Protein AF-H1YE22-F1 (afdb_monomer_lite)

InterPro domains:
  IPR000772 Ricin B, lectin domain [PF14200] (286-360)
  IPR035992 Ricin B-like lectins [SSF50370] (240-376)
  IPR038765 Papain-like cysteine peptidase superfamily [SSF54001] (59-181)

pLDDT: mean 94.33, std 9.81, range [32.44, 98.94]

Organism: NCBI:txid714943

Foldseek 3Di:
DDDQDPPQDQAAAEDEADVVCQVPFAEFDQDDDFDQKFFQDAPFFALLCCSPFNLQLLSQLQVQQCSDVVGDHDDSVQSVVVCVVQVQTNHDYNVVSLVCQQPAATADPLKGWGFAHKGWFDLLDPSRVSSLLVQTWKKFFWDCPQVVVFDDAPAEATEAEDDAADDPRTHIKTFNIKHFQLVRNVVRVHDDDPVDDRRAIWTWMDDRGYIYIYGSVNCVRTTDTIMHTVNSIDIPQRPDWWWKAFQLQRWTWFFPPLDLDFFTFIATADDCPDQRRTWGWGDDPPPQWTWIAGRSRRWTWFFPPLDQDAFGTIHTHDDCPDQRRIWHWADDPQWTWTAGRSHRWTWFFPPSDNDGGGTIHTHHDCPDRRRTIHIGD

Structure (mmCIF, N/CA/C/O backbone):
data_AF-H1YE22-F1
#
_entry.id   AF-H1YE22-F1
#
loop_
_atom_site.group_PDB
_atom_site.id
_atom_site.type_symbol
_atom_site.label_atom_id
_atom_site.label_alt_id
_atom_site.label_comp_id
_atom_site.label_asym_id
_atom_site.label_entity_id
_atom_site.label_seq_id
_atom_site.pdbx_PDB_ins_code
_atom_site.Cartn_x
_atom_site.Cartn_y
_atom_site.Cartn_z
_atom_site.occupancy
_atom_site.B_iso_or_equiv
_atom_site.auth_seq_id
_atom_site.auth_comp_id
_atom_site.auth_asym_id
_atom_site.auth_atom_id
_atom_site.pdbx_PDB_model_num
ATOM 1 N N . MET A 1 1 ? 24.618 -1.534 10.874 1.00 32.62 1 MET A N 1
ATOM 2 C CA . MET A 1 1 ? 25.143 -2.192 9.661 1.00 32.62 1 MET A CA 1
ATOM 3 C C . MET A 1 1 ? 24.610 -3.611 9.669 1.00 32.62 1 MET A C 1
ATOM 5 O O . MET A 1 1 ? 25.091 -4.413 10.457 1.00 32.62 1 MET A O 1
ATOM 9 N N . ALA A 1 2 ? 23.539 -3.882 8.925 1.00 32.44 2 ALA A N 1
ATOM 10 C CA . ALA A 1 2 ? 23.059 -5.248 8.752 1.00 32.44 2 ALA A CA 1
ATOM 11 C C . ALA A 1 2 ? 23.952 -5.930 7.707 1.00 32.44 2 ALA A C 1
ATOM 13 O O . ALA A 1 2 ? 24.239 -5.335 6.668 1.00 32.44 2 ALA A O 1
ATOM 14 N N . ASN A 1 3 ? 24.444 -7.126 8.027 1.00 33.88 3 ASN A N 1
ATOM 15 C CA . ASN A 1 3 ? 25.249 -7.945 7.128 1.00 33.88 3 ASN A CA 1
ATOM 16 C C . ASN A 1 3 ? 24.439 -8.242 5.858 1.00 33.88 3 ASN A C 1
ATOM 18 O O . ASN A 1 3 ? 23.400 -8.896 5.935 1.00 33.88 3 ASN A O 1
ATOM 22 N N . VAL A 1 4 ? 24.907 -7.754 4.707 1.00 39.53 4 VAL A N 1
ATOM 23 C CA . VAL A 1 4 ? 24.371 -8.143 3.399 1.00 39.53 4 VAL A CA 1
ATOM 24 C C . VAL A 1 4 ? 24.809 -9.585 3.173 1.00 39.53 4 VAL A C 1
ATOM 26 O O . VAL A 1 4 ? 25.999 -9.873 3.087 1.00 39.53 4 VAL A O 1
ATOM 29 N N . ASN A 1 5 ? 23.852 -10.504 3.185 1.00 42.81 5 ASN A N 1
ATOM 30 C CA . ASN A 1 5 ? 24.113 -11.917 2.973 1.00 42.81 5 ASN A CA 1
ATOM 31 C C . ASN A 1 5 ? 24.292 -12.142 1.464 1.00 42.81 5 ASN A C 1
ATOM 33 O O . ASN A 1 5 ? 23.331 -12.012 0.711 1.00 42.81 5 ASN A O 1
ATOM 37 N N . GLU A 1 6 ? 25.505 -12.475 1.019 1.00 43.19 6 GLU A N 1
ATOM 38 C CA . GLU A 1 6 ? 25.852 -12.716 -0.398 1.00 43.19 6 GLU A CA 1
ATOM 39 C C . GLU A 1 6 ? 25.073 -13.891 -1.036 1.00 43.19 6 GLU A C 1
ATOM 41 O O . GLU A 1 6 ? 25.120 -14.085 -2.246 1.00 43.19 6 GLU A O 1
ATOM 46 N N . ASN A 1 7 ? 24.295 -14.636 -0.240 1.00 47.12 7 ASN A N 1
ATOM 47 C CA . ASN A 1 7 ? 23.397 -15.710 -0.676 1.00 47.12 7 ASN A CA 1
ATOM 48 C C . ASN A 1 7 ? 21.912 -15.301 -0.750 1.00 47.12 7 ASN A C 1
ATOM 50 O O . ASN A 1 7 ? 21.036 -16.171 -0.751 1.00 47.12 7 ASN A O 1
ATOM 54 N N . GLN A 1 8 ? 21.588 -14.004 -0.757 1.00 59.44 8 GLN A N 1
ATOM 55 C CA . GLN A 1 8 ? 20.195 -13.567 -0.807 1.00 59.44 8 GLN A CA 1
ATOM 56 C C . GLN A 1 8 ? 19.556 -13.937 -2.152 1.00 59.44 8 GLN A C 1
ATOM 58 O O . GLN A 1 8 ? 19.874 -13.383 -3.201 1.00 59.44 8 GLN A O 1
ATOM 63 N N . ARG A 1 9 ? 18.645 -14.914 -2.121 1.00 67.56 9 ARG A N 1
ATOM 64 C CA . ARG A 1 9 ? 17.905 -15.361 -3.299 1.00 67.56 9 ARG A CA 1
ATOM 65 C C . ARG A 1 9 ? 16.943 -14.254 -3.735 1.00 67.56 9 ARG A C 1
ATOM 67 O O . ARG A 1 9 ? 16.029 -13.898 -2.999 1.00 67.56 9 ARG A O 1
ATOM 74 N N . PHE A 1 10 ? 17.136 -13.738 -4.945 1.00 84.69 10 PHE A N 1
ATOM 75 C CA . PHE A 1 10 ? 16.201 -12.830 -5.605 1.00 84.69 10 PHE A CA 1
ATOM 76 C C . PHE A 1 10 ? 14.972 -13.609 -6.070 1.00 84.69 10 PHE A C 1
ATOM 78 O O . PHE A 1 10 ? 14.914 -14.117 -7.188 1.00 84.69 10 PHE A O 1
ATOM 85 N N . PHE A 1 11 ? 14.009 -13.768 -5.170 1.00 93.56 11 PHE A N 1
ATOM 86 C CA . PHE A 1 11 ? 12.731 -14.378 -5.496 1.00 93.56 11 PHE A CA 1
ATOM 87 C C . PHE A 1 11 ? 11.916 -13.477 -6.428 1.00 93.56 11 PHE A 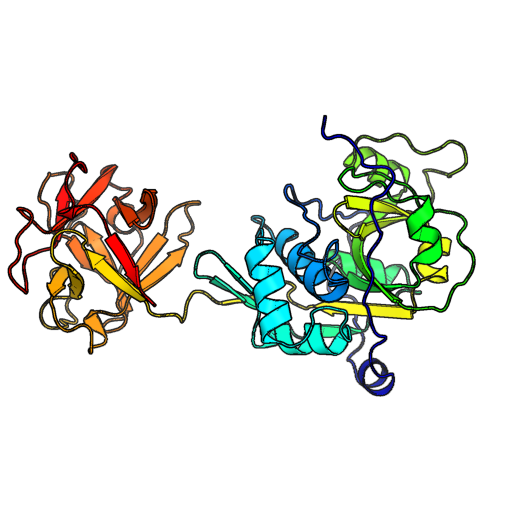C 1
ATOM 89 O O . PHE A 1 11 ? 11.971 -12.245 -6.350 1.00 93.56 11 PHE A O 1
ATOM 96 N N . ARG A 1 12 ? 11.180 -14.141 -7.315 1.00 93.12 12 ARG A N 1
ATOM 97 C CA . ARG A 1 12 ? 10.319 -13.579 -8.351 1.00 93.12 12 ARG A CA 1
ATOM 98 C C . ARG A 1 12 ? 9.045 -14.419 -8.400 1.00 93.12 12 ARG A C 1
ATOM 100 O O . ARG A 1 12 ? 9.055 -15.561 -7.933 1.00 93.12 12 ARG A O 1
ATOM 107 N N . GLY A 1 13 ? 7.984 -13.885 -8.980 1.00 94.75 13 GLY A N 1
ATOM 108 C CA . GLY A 1 13 ? 6.728 -14.619 -9.129 1.00 94.75 13 GLY A CA 1
ATOM 109 C C . GLY A 1 13 ? 5.657 -13.844 -9.880 1.00 94.75 13 GLY A C 1
ATOM 110 O O . GLY A 1 13 ? 4.470 -14.119 -9.726 1.00 94.75 13 GLY A O 1
ATOM 111 N N . ALA A 1 14 ? 6.038 -12.866 -10.697 1.00 97.50 14 ALA A N 1
ATOM 112 C CA . ALA A 1 14 ? 5.057 -12.267 -11.576 1.00 97.50 14 ALA A CA 1
ATOM 113 C C . ALA A 1 14 ? 4.717 -13.252 -12.689 1.00 97.50 14 ALA A C 1
ATOM 115 O O . ALA A 1 14 ? 5.590 -13.896 -13.269 1.00 97.50 14 ALA A O 1
ATOM 116 N N . ILE A 1 15 ? 3.430 -13.355 -12.980 1.00 98.00 15 ILE A N 1
ATOM 117 C CA . ILE A 1 15 ? 2.924 -14.035 -14.160 1.00 98.00 15 ILE A CA 1
ATOM 118 C C . ILE A 1 15 ? 2.348 -12.944 -15.069 1.00 98.00 15 ILE A C 1
ATOM 120 O O . ILE A 1 15 ? 1.526 -12.152 -14.592 1.00 98.00 15 ILE A O 1
ATOM 124 N N . PRO A 1 16 ? 2.724 -12.898 -16.360 1.00 97.44 16 PRO A N 1
ATOM 125 C CA . PRO A 1 16 ? 2.209 -11.899 -17.287 1.00 97.44 16 PRO A CA 1
ATOM 126 C C . PRO A 1 16 ? 0.689 -11.884 -17.310 1.00 97.44 16 PRO A C 1
ATOM 128 O O . PRO A 1 16 ? 0.060 -12.939 -17.468 1.00 97.44 16 PRO A O 1
ATOM 131 N N . SER A 1 17 ? 0.078 -10.706 -17.202 1.00 97.94 17 SER A N 1
ATOM 132 C CA . SER A 1 17 ? -1.377 -10.608 -17.313 1.00 97.94 17 SER A CA 1
ATOM 133 C C . SER A 1 17 ? -1.871 -11.216 -18.631 1.00 97.94 17 SER A C 1
ATOM 135 O O . SER A 1 17 ? -1.233 -11.058 -19.681 1.00 97.94 17 SER A O 1
ATOM 137 N N . PRO A 1 18 ? -3.043 -11.883 -18.635 1.00 97.38 18 PRO A N 1
ATOM 138 C CA . PRO A 1 18 ? -3.619 -12.381 -19.873 1.00 97.38 18 PRO A CA 1
ATOM 139 C C . PRO A 1 18 ? -3.753 -11.245 -20.891 1.00 97.38 18 PRO A C 1
ATOM 141 O O . PRO A 1 18 ? -4.355 -10.211 -20.600 1.00 97.38 18 PRO A O 1
ATOM 144 N N . ARG A 1 19 ? -3.221 -11.432 -22.105 1.00 94.06 19 ARG A N 1
ATOM 145 C CA . ARG A 1 19 ? -3.115 -10.345 -23.098 1.00 94.06 19 ARG A CA 1
ATOM 146 C C . ARG A 1 19 ? -4.466 -9.722 -23.470 1.00 94.06 19 ARG A C 1
ATOM 148 O O . ARG A 1 19 ? -4.516 -8.537 -23.779 1.00 94.06 19 ARG A O 1
ATOM 155 N N . TYR A 1 20 ? -5.567 -10.473 -23.365 1.00 95.81 20 TYR A N 1
ATOM 156 C CA . TYR A 1 20 ? -6.915 -9.931 -23.564 1.00 95.81 20 TYR A CA 1
ATOM 157 C C . TYR A 1 20 ? -7.336 -8.939 -22.464 1.00 95.81 20 TYR A C 1
ATOM 159 O O . TYR A 1 20 ? -8.064 -7.999 -22.763 1.00 95.81 20 TYR A O 1
ATOM 167 N N . LYS A 1 21 ? -6.877 -9.113 -21.214 1.00 94.94 21 LYS A N 1
ATOM 168 C CA . LYS A 1 21 ? -7.133 -8.160 -20.122 1.00 94.94 21 LYS A CA 1
ATOM 169 C C . LYS A 1 21 ? -6.364 -6.866 -20.348 1.00 94.94 21 LYS A C 1
ATOM 171 O O . LYS A 1 21 ? -6.948 -5.797 -20.242 1.00 94.94 21 LYS A O 1
ATOM 176 N N . LEU A 1 22 ? -5.090 -6.966 -20.733 1.00 91.25 22 LEU A N 1
ATOM 177 C CA . LEU A 1 22 ? -4.271 -5.799 -21.070 1.00 91.25 22 LEU A CA 1
ATOM 178 C C . LEU A 1 22 ? -4.861 -5.019 -22.257 1.00 91.25 22 LEU A C 1
ATOM 180 O O . LEU A 1 22 ? -4.950 -3.798 -22.203 1.00 91.25 22 LEU A O 1
ATOM 184 N N . ALA A 1 23 ? -5.327 -5.720 -23.296 1.00 92.31 23 ALA A N 1
ATOM 185 C CA . ALA A 1 23 ? -5.970 -5.099 -24.455 1.00 92.31 23 ALA A CA 1
ATOM 186 C C . ALA A 1 23 ? -7.338 -4.462 -24.138 1.00 92.31 23 ALA A C 1
ATOM 188 O O . ALA A 1 23 ? -7.732 -3.507 -24.802 1.00 92.31 23 ALA A O 1
ATOM 189 N N . ALA A 1 24 ? -8.069 -4.993 -23.152 1.00 95.50 24 ALA A N 1
ATOM 190 C CA . ALA A 1 24 ? -9.361 -4.460 -22.719 1.00 95.50 24 ALA A CA 1
ATOM 191 C C . ALA A 1 24 ? -9.239 -3.329 -21.682 1.00 95.50 24 ALA A C 1
ATOM 193 O O . ALA A 1 24 ? -10.209 -2.603 -21.455 1.00 95.50 24 ALA A O 1
ATOM 194 N N . ALA A 1 25 ? -8.079 -3.187 -21.036 1.00 95.75 25 ALA A N 1
ATOM 195 C CA . ALA A 1 25 ? -7.841 -2.159 -20.037 1.00 95.75 25 ALA A CA 1
ATOM 196 C C . ALA A 1 25 ? -7.932 -0.763 -20.660 1.00 95.75 25 ALA A C 1
ATOM 198 O O . ALA A 1 25 ? -7.370 -0.501 -21.725 1.00 95.75 25 ALA A O 1
ATOM 199 N N . LYS A 1 26 ? -8.617 0.154 -19.969 1.00 97.19 26 LYS A N 1
ATOM 200 C CA . LYS A 1 26 ? -8.673 1.556 -20.380 1.00 97.19 26 LYS A CA 1
ATOM 201 C C . LYS A 1 26 ? -7.250 2.141 -20.340 1.00 97.19 26 LYS A C 1
ATOM 203 O O . LYS A 1 26 ? -6.646 2.094 -19.268 1.00 97.19 26 LYS A O 1
ATOM 208 N N . PRO A 1 27 ? -6.735 2.722 -21.436 1.00 98.19 27 PRO A N 1
ATOM 209 C CA . PRO A 1 27 ? -5.446 3.402 -21.411 1.00 98.19 27 PRO A CA 1
ATOM 210 C C . PRO A 1 27 ? -5.469 4.635 -20.505 1.00 98.19 27 PRO A C 1
ATOM 212 O O . PRO A 1 27 ? -6.473 5.348 -20.424 1.00 98.19 27 PRO A O 1
ATOM 215 N N . HIS A 1 28 ? -4.352 4.895 -19.831 1.00 98.31 28 HIS A N 1
ATOM 216 C CA . HIS A 1 28 ? -4.113 6.134 -19.106 1.00 98.31 28 HIS A CA 1
ATOM 217 C C . HIS A 1 28 ? -4.029 7.302 -20.084 1.00 98.31 28 HIS A C 1
ATOM 219 O O . HIS A 1 28 ? -3.298 7.261 -21.073 1.00 98.31 28 HIS A O 1
ATOM 225 N N . GLU A 1 29 ? -4.753 8.365 -19.766 1.00 97.25 29 GLU A N 1
ATOM 226 C CA . GLU A 1 29 ? -4.704 9.638 -20.472 1.00 97.25 29 GLU A CA 1
ATOM 227 C C . GLU A 1 29 ? -4.109 10.683 -19.533 1.00 97.25 29 GLU A C 1
ATOM 229 O O . GLU A 1 29 ? -4.269 10.588 -18.319 1.00 97.25 29 GLU A O 1
ATOM 234 N N . ILE A 1 30 ? -3.426 11.688 -20.082 1.00 97.62 30 ILE A N 1
ATOM 235 C CA . ILE A 1 30 ? -2.776 12.724 -19.274 1.00 97.62 30 ILE A CA 1
ATOM 236 C C . ILE A 1 30 ? -3.807 13.438 -18.388 1.00 97.62 30 ILE A C 1
ATOM 238 O O . ILE A 1 30 ? -4.773 14.022 -18.883 1.00 97.62 30 ILE A O 1
ATOM 242 N N . ILE A 1 31 ? -3.563 13.433 -17.076 1.00 95.12 31 ILE A N 1
ATOM 243 C CA . ILE A 1 31 ? -4.373 14.123 -16.070 1.00 95.12 31 ILE A CA 1
ATOM 244 C C . ILE A 1 31 ? -3.588 15.329 -15.560 1.00 95.12 31 ILE A C 1
ATOM 246 O O . ILE A 1 31 ? -2.506 15.188 -14.991 1.00 95.12 31 ILE A O 1
ATOM 250 N N . GLY A 1 32 ? -4.151 16.524 -15.741 1.00 94.81 32 GLY A N 1
ATOM 251 C CA . GLY A 1 32 ? -3.565 17.763 -15.234 1.00 94.81 32 GLY A CA 1
ATOM 252 C C . GLY A 1 32 ? -2.163 18.050 -15.782 1.00 94.81 32 GLY A C 1
ATOM 253 O O . GLY A 1 32 ? -1.831 17.715 -16.917 1.00 94.81 32 GLY A O 1
ATOM 254 N N . SER A 1 33 ? -1.346 18.725 -14.974 1.00 95.69 33 SER A N 1
ATOM 255 C CA . SER A 1 33 ? 0.046 19.042 -15.299 1.00 95.69 33 SER A CA 1
ATOM 256 C C . SER A 1 33 ? 1.002 17.966 -14.792 1.00 95.69 33 SER A C 1
ATOM 258 O O . SER A 1 33 ? 0.868 17.514 -13.656 1.00 95.69 33 SER A O 1
ATOM 260 N N . THR A 1 34 ? 2.031 17.653 -15.576 1.00 98.00 34 THR A N 1
ATOM 261 C CA . THR A 1 34 ? 3.134 16.771 -15.169 1.00 98.00 34 THR A CA 1
ATOM 262 C C . THR A 1 34 ? 4.297 17.612 -14.623 1.00 98.00 34 THR A C 1
ATOM 264 O O . THR A 1 34 ? 4.826 18.446 -15.362 1.00 98.00 34 THR A O 1
ATOM 267 N N . PRO A 1 35 ? 4.710 17.442 -13.353 1.00 97.94 35 PRO A N 1
ATOM 268 C CA . PRO A 1 35 ? 5.903 18.096 -12.813 1.00 97.94 35 PRO A CA 1
ATOM 269 C C . PRO A 1 35 ? 7.171 17.736 -13.608 1.00 97.94 35 PRO A C 1
ATOM 271 O O . PRO A 1 35 ? 7.228 16.653 -14.183 1.00 97.94 35 PRO A O 1
ATOM 274 N N . PRO A 1 36 ? 8.221 18.577 -13.623 1.00 97.12 36 PRO A N 1
ATOM 275 C CA . PRO A 1 36 ? 9.461 18.264 -14.341 1.00 97.12 36 PRO A CA 1
ATOM 276 C C . PRO A 1 36 ? 10.268 17.118 -13.707 1.00 97.12 36 PRO A C 1
ATOM 278 O O . PRO A 1 36 ? 10.969 16.405 -14.415 1.00 97.12 36 PRO A O 1
ATOM 281 N N . ASN A 1 37 ? 10.168 16.939 -12.387 1.00 98.44 37 ASN A N 1
ATOM 282 C CA . ASN A 1 37 ? 10.724 15.806 -11.648 1.00 98.44 37 ASN A CA 1
ATOM 283 C C . ASN A 1 37 ? 9.735 15.430 -10.540 1.00 98.44 37 ASN A C 1
ATOM 285 O O . ASN A 1 37 ? 9.057 16.311 -10.001 1.00 98.44 37 ASN A O 1
ATOM 289 N N . PHE A 1 38 ? 9.668 14.153 -10.185 1.00 98.56 38 PHE A N 1
ATOM 290 C CA . PHE A 1 38 ? 8.770 13.657 -9.146 1.00 98.56 38 PHE A CA 1
ATOM 291 C C . PHE A 1 38 ? 9.346 12.400 -8.489 1.00 98.56 38 PHE A C 1
ATOM 293 O O . PHE A 1 38 ? 10.017 11.613 -9.155 1.00 98.56 38 PHE A O 1
ATOM 300 N N . LEU A 1 39 ? 9.092 12.195 -7.194 1.00 98.69 39 LEU A N 1
ATOM 301 C CA . LEU A 1 39 ? 9.528 10.996 -6.480 1.00 98.69 39 LEU A CA 1
ATOM 302 C C . LEU A 1 39 ? 8.629 10.697 -5.275 1.00 98.69 39 LEU A C 1
ATOM 304 O O . LEU A 1 39 ? 8.488 11.532 -4.383 1.00 98.69 39 LEU A O 1
ATOM 308 N N . TYR A 1 40 ? 8.121 9.470 -5.207 1.00 98.50 40 TYR A N 1
ATOM 309 C CA . TYR A 1 40 ? 7.708 8.827 -3.966 1.00 98.50 40 TYR A CA 1
ATOM 310 C C . TYR A 1 40 ? 8.927 8.150 -3.326 1.00 98.50 40 TYR A C 1
ATOM 312 O O . TYR A 1 40 ? 9.552 7.277 -3.931 1.00 98.50 40 TYR A O 1
ATOM 320 N N . ASN A 1 41 ? 9.268 8.564 -2.105 1.00 96.62 41 ASN A N 1
ATOM 321 C CA . ASN A 1 41 ? 10.378 8.015 -1.322 1.00 96.62 41 ASN A CA 1
ATOM 322 C C . ASN A 1 41 ? 9.899 7.716 0.110 1.00 96.62 41 ASN A C 1
ATOM 324 O O . ASN A 1 41 ? 10.148 8.527 1.007 1.00 96.62 41 ASN A O 1
ATOM 328 N N . PRO A 1 42 ? 9.139 6.624 0.314 1.00 96.94 42 PRO A N 1
ATOM 329 C CA . PRO A 1 42 ? 8.649 6.254 1.638 1.00 96.94 42 PRO A CA 1
ATOM 330 C C . PRO A 1 42 ? 9.804 5.947 2.595 1.00 96.94 42 PRO A C 1
ATOM 332 O O . PRO A 1 42 ? 10.861 5.460 2.186 1.00 96.94 42 PRO A O 1
ATOM 335 N N . ALA A 1 43 ? 9.597 6.224 3.881 1.00 94.25 43 ALA A N 1
ATOM 336 C CA . ALA A 1 43 ? 10.582 5.984 4.926 1.00 94.25 43 ALA A CA 1
ATOM 337 C C . ALA A 1 43 ? 10.727 4.491 5.251 1.00 94.25 43 ALA A C 1
ATOM 339 O O . ALA A 1 43 ? 11.827 4.049 5.589 1.00 94.25 43 ALA A O 1
ATOM 340 N N . ASN A 1 44 ? 9.642 3.717 5.144 1.00 94.56 44 ASN A N 1
ATOM 341 C CA . ASN A 1 44 ? 9.631 2.287 5.429 1.00 94.56 44 ASN A CA 1
ATOM 342 C C . ASN A 1 44 ? 9.373 1.480 4.153 1.00 94.56 44 ASN A C 1
ATOM 344 O O . ASN A 1 44 ? 8.387 1.677 3.444 1.00 94.56 44 ASN A O 1
ATOM 348 N N . ILE A 1 45 ? 10.270 0.535 3.880 1.00 95.31 45 ILE A N 1
ATOM 349 C CA . ILE A 1 45 ? 10.202 -0.381 2.741 1.00 95.31 45 ILE A CA 1
ATOM 350 C C . ILE A 1 45 ? 10.567 -1.775 3.246 1.00 95.31 45 ILE A C 1
ATOM 352 O O . ILE A 1 45 ? 11.500 -1.921 4.038 1.00 95.31 45 ILE A O 1
ATOM 356 N N . SER A 1 46 ? 9.846 -2.793 2.785 1.00 96.69 46 SER A N 1
ATOM 357 C CA . SER A 1 46 ? 10.130 -4.191 3.106 1.00 96.69 46 SER A CA 1
ATOM 358 C C . SER A 1 46 ? 10.124 -5.061 1.851 1.00 96.69 46 SER A C 1
ATOM 360 O O . SER A 1 46 ? 9.899 -4.565 0.753 1.00 96.69 46 SER A O 1
ATOM 362 N N . PHE A 1 47 ? 10.400 -6.354 2.012 1.00 96.50 47 PHE A N 1
ATOM 363 C CA . PHE A 1 47 ? 10.198 -7.351 0.961 1.00 96.50 47 PHE A CA 1
ATOM 364 C C . PHE A 1 47 ? 8.735 -7.771 0.818 1.00 96.50 47 PHE A C 1
ATOM 366 O O . PHE A 1 47 ? 8.385 -8.315 -0.229 1.00 96.50 47 PHE A O 1
ATOM 373 N N . TRP A 1 48 ? 7.907 -7.580 1.855 1.00 97.38 48 TRP A N 1
ATOM 374 C CA . TRP A 1 48 ? 6.493 -7.971 1.875 1.00 97.38 48 TRP A CA 1
ATOM 375 C C . TRP A 1 48 ? 6.269 -9.422 1.428 1.00 97.38 48 TRP A C 1
ATOM 377 O O . TRP A 1 48 ? 5.397 -9.717 0.620 1.00 97.38 48 TRP A O 1
ATOM 387 N N . GLY A 1 49 ? 7.107 -10.332 1.936 1.00 94.56 49 GLY A N 1
ATOM 388 C CA . GLY A 1 49 ? 7.044 -11.765 1.640 1.00 94.56 49 GLY A CA 1
ATOM 389 C C . GLY A 1 49 ? 7.697 -12.190 0.326 1.00 94.56 49 GLY A C 1
ATOM 390 O O . GLY A 1 49 ? 7.816 -13.393 0.075 1.00 94.56 49 GLY A O 1
ATOM 391 N N . ASN A 1 50 ? 8.164 -11.252 -0.505 1.00 95.38 50 ASN A N 1
ATOM 392 C CA . ASN A 1 50 ? 8.782 -11.606 -1.776 1.00 95.38 50 ASN A CA 1
ATOM 393 C C . ASN A 1 50 ? 10.044 -12.460 -1.584 1.00 95.38 50 ASN A C 1
ATOM 395 O O . ASN A 1 50 ? 10.197 -13.456 -2.274 1.00 95.38 50 ASN A O 1
ATOM 399 N N . ASP A 1 51 ? 10.886 -12.153 -0.596 1.00 93.62 51 ASP A N 1
ATOM 400 C CA . ASP A 1 51 ? 12.113 -12.892 -0.249 1.00 93.62 51 ASP A CA 1
ATOM 401 C C . ASP A 1 51 ? 11.895 -14.339 0.228 1.00 93.62 51 ASP A C 1
ATOM 403 O O . ASP A 1 51 ? 12.864 -15.084 0.382 1.00 93.62 51 ASP A O 1
ATOM 407 N N . GLN A 1 52 ? 10.645 -14.744 0.457 1.00 93.12 52 GLN A N 1
ATOM 408 C CA . GLN A 1 52 ? 10.279 -16.084 0.921 1.00 93.12 52 GLN A CA 1
ATOM 409 C C . GLN A 1 52 ? 9.389 -16.821 -0.081 1.00 93.12 52 GLN A C 1
ATOM 411 O O . GLN A 1 52 ? 9.555 -18.024 -0.283 1.00 93.12 52 GLN A O 1
ATOM 416 N N . TYR A 1 53 ? 8.458 -16.101 -0.713 1.00 94.31 53 TYR A N 1
ATOM 417 C CA . TYR A 1 53 ? 7.361 -16.684 -1.484 1.00 94.31 53 TYR A CA 1
ATOM 418 C C . TYR A 1 53 ? 7.282 -16.180 -2.927 1.00 94.31 53 TYR A C 1
ATOM 420 O O . TYR A 1 53 ? 6.299 -16.481 -3.590 1.00 94.31 53 TYR A O 1
ATOM 428 N N . GLY A 1 54 ? 8.234 -15.387 -3.434 1.00 92.94 54 GLY A N 1
ATOM 429 C CA . GLY A 1 54 ? 8.110 -14.826 -4.792 1.00 92.94 54 GLY A CA 1
ATOM 430 C C . GLY A 1 54 ? 6.902 -13.899 -4.965 1.00 92.94 54 GLY A C 1
ATOM 431 O O . GLY A 1 54 ? 6.390 -13.737 -6.067 1.00 92.94 54 GLY A O 1
ATOM 432 N N . ASP A 1 55 ? 6.421 -13.308 -3.874 1.00 93.69 55 ASP A N 1
ATOM 433 C CA . ASP A 1 55 ? 5.197 -12.509 -3.802 1.00 93.69 55 ASP A CA 1
ATOM 434 C C . ASP A 1 55 ? 5.372 -11.062 -4.309 1.00 93.69 55 ASP A C 1
ATOM 436 O O . ASP A 1 55 ? 4.806 -10.109 -3.777 1.00 93.69 55 ASP A O 1
ATOM 440 N N . CYS A 1 56 ? 6.190 -10.862 -5.346 1.00 97.75 56 CYS A N 1
ATOM 441 C CA . CYS A 1 56 ? 6.526 -9.536 -5.868 1.00 97.75 56 CYS A CA 1
ATOM 442 C C . CYS A 1 56 ? 5.298 -8.729 -6.312 1.00 97.75 56 CYS A C 1
ATOM 444 O O . CYS A 1 56 ? 5.302 -7.503 -6.243 1.00 97.75 56 CYS A O 1
ATOM 446 N N . VAL A 1 57 ? 4.237 -9.406 -6.758 1.00 98.50 57 VAL A N 1
ATOM 447 C CA . VAL A 1 57 ? 3.011 -8.750 -7.222 1.00 98.50 57 VAL A CA 1
ATOM 448 C C . VAL A 1 57 ? 2.235 -8.142 -6.055 1.00 98.50 57 VAL A C 1
ATOM 450 O O . VAL A 1 57 ? 1.791 -7.002 -6.177 1.00 98.50 57 VAL A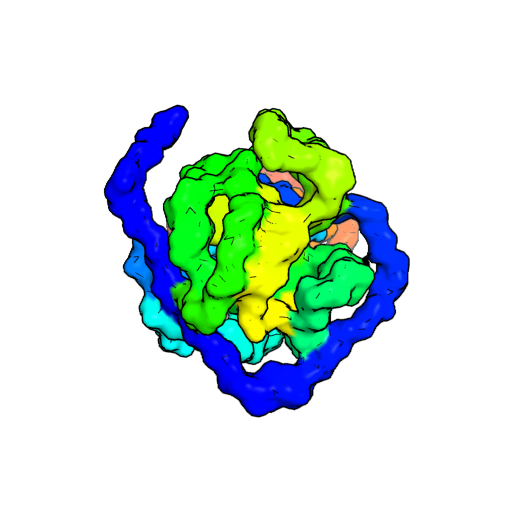 O 1
ATOM 453 N N . THR A 1 58 ? 2.110 -8.846 -4.926 1.00 98.44 58 THR A N 1
ATOM 454 C CA . THR A 1 58 ? 1.485 -8.308 -3.705 1.00 98.44 58 THR A CA 1
ATOM 455 C C . THR A 1 58 ? 2.401 -7.303 -3.012 1.00 98.44 58 THR A C 1
ATOM 457 O O . THR A 1 58 ? 1.935 -6.264 -2.550 1.00 98.44 58 THR A O 1
ATOM 460 N N . ALA A 1 59 ? 3.710 -7.567 -2.980 1.00 98.38 59 ALA A N 1
ATOM 461 C CA . ALA A 1 59 ? 4.697 -6.669 -2.384 1.00 98.38 59 ALA A CA 1
ATOM 462 C C . ALA A 1 59 ? 4.682 -5.279 -3.032 1.00 98.38 59 ALA A C 1
ATOM 464 O O . ALA A 1 59 ? 4.775 -4.263 -2.346 1.00 98.38 59 ALA A O 1
ATOM 465 N N . GLU A 1 60 ? 4.504 -5.221 -4.352 1.00 98.50 60 GLU A N 1
ATOM 466 C CA . GLU A 1 60 ? 4.370 -3.960 -5.073 1.00 98.50 60 GLU A CA 1
ATOM 467 C C . GLU A 1 60 ? 3.109 -3.177 -4.663 1.00 98.50 60 GLU A C 1
ATOM 469 O O . GLU A 1 60 ? 3.170 -1.954 -4.552 1.00 98.50 60 GLU A O 1
ATOM 474 N N . GLU A 1 61 ? 2.002 -3.852 -4.334 1.00 98.62 61 GLU A N 1
ATOM 475 C CA . GLU A 1 61 ? 0.813 -3.169 -3.805 1.00 98.62 61 GLU A CA 1
ATOM 476 C C . GLU A 1 61 ? 1.064 -2.586 -2.413 1.00 98.62 61 GLU A C 1
ATOM 478 O O . GLU A 1 61 ? 0.616 -1.481 -2.106 1.00 98.62 61 GLU A O 1
ATOM 483 N N . ALA A 1 62 ? 1.804 -3.298 -1.558 1.00 98.69 62 ALA A N 1
ATOM 484 C CA . ALA A 1 62 ? 2.168 -2.795 -0.236 1.00 98.69 62 ALA A CA 1
ATOM 485 C C . ALA A 1 62 ? 3.099 -1.574 -0.342 1.00 98.69 62 ALA A C 1
ATOM 487 O O . ALA A 1 62 ? 2.887 -0.572 0.347 1.00 98.69 62 ALA A O 1
ATOM 488 N N . PHE A 1 63 ? 4.052 -1.600 -1.280 1.00 98.81 63 PHE A N 1
ATOM 489 C CA . PHE A 1 63 ? 4.863 -0.434 -1.632 1.00 98.81 63 PHE A CA 1
ATOM 490 C C . PHE A 1 63 ? 4.010 0.739 -2.136 1.00 98.81 63 PHE A C 1
ATOM 492 O O . PHE A 1 63 ? 4.237 1.889 -1.750 1.00 98.81 63 PHE A O 1
ATOM 499 N N . ALA A 1 64 ? 2.989 0.469 -2.953 1.00 98.75 64 ALA A N 1
ATOM 500 C CA . ALA A 1 64 ? 2.078 1.504 -3.423 1.00 98.75 64 ALA A CA 1
ATOM 501 C C . ALA A 1 64 ? 1.325 2.189 -2.269 1.00 98.75 64 ALA A C 1
ATOM 503 O O . ALA A 1 64 ? 1.136 3.407 -2.304 1.00 98.75 64 ALA A O 1
ATOM 504 N N . LYS A 1 65 ? 0.963 1.449 -1.207 1.00 98.25 65 LYS A N 1
ATOM 505 C CA . LYS A 1 65 ? 0.398 2.038 0.024 1.00 98.25 65 LYS A CA 1
ATOM 506 C C . LYS A 1 65 ? 1.422 2.872 0.789 1.00 98.25 65 LYS A C 1
ATOM 508 O O . LYS A 1 65 ? 1.080 3.971 1.226 1.00 98.25 65 LYS A O 1
ATOM 513 N N . ALA A 1 66 ? 2.675 2.425 0.860 1.00 98.31 66 ALA A N 1
ATOM 514 C CA . ALA A 1 66 ? 3.751 3.193 1.489 1.00 98.31 66 ALA A CA 1
ATOM 515 C C . ALA A 1 66 ? 3.968 4.554 0.799 1.00 98.31 66 ALA A C 1
ATOM 517 O O . ALA A 1 66 ? 4.304 5.535 1.452 1.00 98.31 66 ALA A O 1
ATOM 518 N N . CYS A 1 67 ? 3.684 4.661 -0.501 1.00 97.88 67 CYS A N 1
ATOM 519 C CA . CYS A 1 67 ? 3.769 5.919 -1.250 1.00 97.88 67 CYS A CA 1
ATOM 520 C C . CYS A 1 67 ? 2.644 6.933 -0.941 1.00 97.88 67 CYS A C 1
ATOM 522 O O . CYS A 1 67 ? 2.654 8.040 -1.484 1.00 97.88 67 CYS A O 1
ATOM 524 N N . TYR A 1 68 ? 1.663 6.584 -0.103 1.00 95.94 68 TYR A N 1
ATOM 525 C CA . TYR A 1 68 ? 0.615 7.511 0.331 1.00 95.94 68 TYR A CA 1
ATOM 526 C C . TYR A 1 68 ? 1.173 8.606 1.262 1.00 95.94 68 TYR A C 1
ATOM 528 O O . TYR A 1 68 ? 2.226 8.446 1.871 1.00 95.94 68 TYR A O 1
ATOM 536 N N . ASN A 1 69 ? 0.470 9.736 1.384 1.00 88.81 69 ASN A N 1
ATOM 537 C CA . ASN A 1 69 ? 0.846 10.822 2.292 1.00 88.81 69 ASN A CA 1
ATOM 538 C C . ASN A 1 69 ? -0.347 11.215 3.187 1.00 88.81 69 ASN A C 1
ATOM 540 O O . ASN A 1 69 ? -1.343 11.717 2.656 1.00 88.81 69 ASN A O 1
ATOM 544 N N . PRO A 1 70 ? -0.269 11.040 4.522 1.00 91.50 70 PRO A N 1
ATOM 545 C CA . PRO A 1 70 ? 0.861 10.486 5.288 1.00 91.50 70 PRO A CA 1
ATOM 546 C C . PRO A 1 70 ? 1.118 8.999 4.990 1.00 91.50 70 PRO A C 1
ATOM 548 O O . PRO A 1 70 ? 0.178 8.284 4.688 1.00 91.50 70 PRO A O 1
ATOM 551 N N . GLU A 1 71 ? 2.3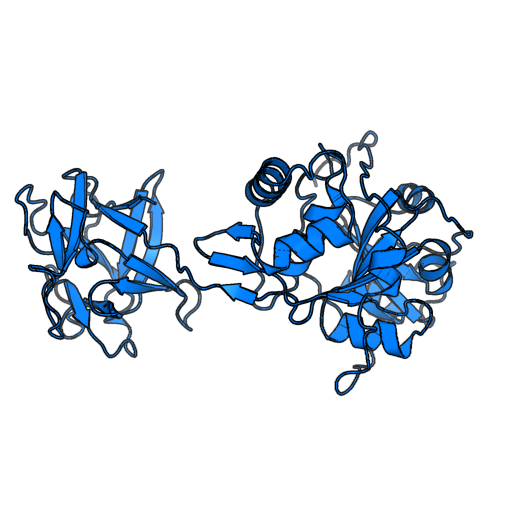65 8.535 5.091 1.00 93.19 71 GLU A N 1
ATOM 552 C CA . GLU A 1 71 ? 2.771 7.156 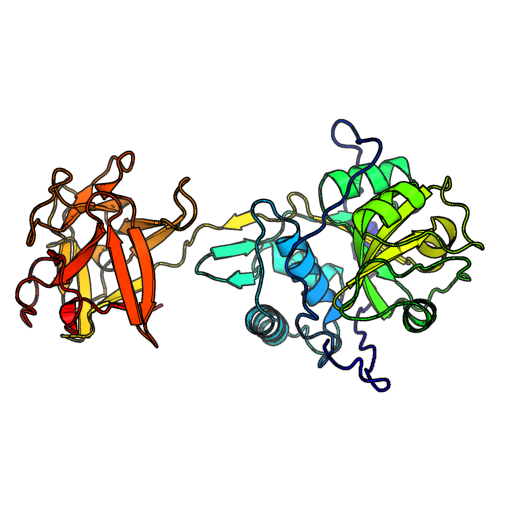4.753 1.00 93.19 71 GLU A CA 1
ATOM 553 C C . GLU A 1 71 ? 1.890 6.073 5.403 1.00 93.19 71 GLU A C 1
ATOM 555 O O . GLU A 1 71 ? 1.645 6.097 6.612 1.00 93.19 71 GLU A O 1
ATOM 560 N N . ILE A 1 72 ? 1.445 5.099 4.596 1.00 94.62 72 ILE A N 1
ATOM 561 C CA . ILE A 1 72 ? 0.714 3.906 5.049 1.00 94.62 72 ILE A CA 1
ATOM 562 C C . ILE A 1 72 ? 1.626 2.694 4.884 1.00 94.62 72 ILE A C 1
ATOM 564 O O . ILE A 1 72 ? 1.737 2.125 3.799 1.00 94.62 72 ILE A O 1
ATOM 568 N N . PHE A 1 73 ? 2.264 2.275 5.971 1.00 96.06 73 PHE A N 1
ATOM 569 C CA . PHE A 1 73 ? 3.070 1.061 5.970 1.00 96.06 73 PHE A CA 1
ATOM 570 C C . PHE A 1 73 ? 2.202 -0.166 6.271 1.00 96.06 73 PHE A C 1
ATOM 572 O O . PHE A 1 73 ? 1.617 -0.271 7.349 1.00 96.06 73 PHE A O 1
ATOM 579 N N . ILE A 1 74 ? 2.141 -1.096 5.319 1.00 96.88 74 ILE A N 1
ATOM 580 C CA . ILE A 1 74 ? 1.560 -2.430 5.507 1.00 96.88 74 ILE A CA 1
ATOM 581 C C . ILE A 1 74 ? 2.653 -3.350 6.047 1.00 96.88 74 ILE A C 1
ATOM 583 O O . ILE A 1 74 ? 3.746 -3.390 5.484 1.00 96.88 74 ILE A O 1
ATOM 587 N N . SER A 1 75 ? 2.394 -4.089 7.124 1.00 94.75 75 SER A N 1
ATOM 588 C CA . SER A 1 75 ? 3.375 -5.044 7.649 1.00 94.75 75 SER A CA 1
ATOM 589 C C . SER A 1 75 ? 3.570 -6.250 6.720 1.00 94.75 75 SER A C 1
ATOM 591 O O . SER A 1 75 ? 2.656 -6.650 5.995 1.00 94.75 75 SER A O 1
ATOM 593 N N . ASP A 1 76 ? 4.745 -6.891 6.780 1.00 94.50 76 ASP A N 1
ATOM 594 C CA . ASP A 1 76 ? 5.012 -8.126 6.023 1.00 94.50 76 ASP A CA 1
ATOM 595 C C . ASP A 1 76 ? 3.959 -9.200 6.306 1.00 94.50 76 ASP A C 1
ATOM 597 O O . ASP A 1 76 ? 3.476 -9.863 5.391 1.00 94.50 76 ASP A O 1
ATOM 601 N N . GLN A 1 77 ? 3.558 -9.340 7.572 1.00 91.69 77 GLN A N 1
ATOM 602 C CA . GLN A 1 77 ? 2.571 -10.331 7.978 1.00 91.69 77 GLN A CA 1
ATOM 603 C C . GLN A 1 77 ? 1.201 -10.073 7.342 1.00 91.69 77 GLN A C 1
ATOM 605 O O . GLN A 1 77 ? 0.546 -11.027 6.920 1.00 91.69 77 GLN A O 1
ATOM 610 N N . VAL A 1 78 ? 0.764 -8.811 7.254 1.00 92.69 78 VAL A N 1
ATOM 611 C CA . VAL A 1 78 ? -0.497 -8.458 6.588 1.00 92.69 78 VAL A CA 1
ATOM 612 C C . VAL A 1 78 ? -0.417 -8.741 5.091 1.00 92.69 78 VAL A C 1
ATOM 614 O O . VAL A 1 78 ? -1.336 -9.364 4.560 1.00 92.69 78 VAL A O 1
ATOM 617 N N . ALA A 1 79 ? 0.679 -8.360 4.427 1.00 97.31 79 ALA A N 1
ATOM 618 C CA . ALA A 1 79 ? 0.863 -8.627 3.000 1.00 97.31 79 ALA A CA 1
ATOM 619 C C . ALA A 1 79 ? 0.849 -10.137 2.692 1.00 97.31 79 ALA A C 1
ATOM 621 O O . ALA A 1 79 ? 0.050 -10.589 1.870 1.00 97.31 79 ALA A O 1
ATOM 622 N N . ILE A 1 80 ? 1.631 -10.930 3.436 1.00 95.00 80 ILE A N 1
ATOM 623 C CA . ILE A 1 80 ? 1.715 -12.393 3.286 1.00 95.00 80 ILE A CA 1
ATOM 624 C C . ILE A 1 80 ? 0.364 -13.061 3.567 1.00 95.00 80 ILE A C 1
ATOM 626 O O . ILE A 1 80 ? -0.061 -13.945 2.822 1.00 95.00 80 ILE A O 1
ATOM 630 N N . ASN A 1 81 ? -0.339 -12.650 4.629 1.00 89.75 81 ASN A N 1
ATOM 631 C CA . ASN A 1 81 ? -1.656 -13.204 4.957 1.00 89.75 81 ASN A CA 1
ATOM 632 C C . ASN A 1 81 ? -2.680 -12.899 3.865 1.00 89.75 81 ASN A C 1
ATOM 634 O O . ASN A 1 81 ? -3.474 -13.771 3.508 1.00 89.75 81 ASN A O 1
ATOM 638 N N . TRP A 1 82 ? -2.653 -11.681 3.324 1.00 95.69 82 TRP A N 1
ATOM 639 C CA . TRP A 1 82 ? -3.535 -11.285 2.237 1.00 95.69 82 TRP A CA 1
ATOM 640 C C . TRP A 1 82 ? -3.244 -12.089 0.965 1.00 95.69 82 TRP A C 1
ATOM 642 O O . TRP A 1 82 ? -4.175 -12.633 0.367 1.00 95.69 82 TRP A O 1
ATOM 652 N N . ALA A 1 83 ? -1.974 -12.245 0.585 1.00 97.56 83 ALA A N 1
ATOM 653 C CA . ALA A 1 83 ? -1.595 -13.065 -0.563 1.00 97.56 83 ALA A CA 1
ATOM 654 C C . ALA A 1 83 ? -2.004 -14.530 -0.373 1.00 97.56 83 ALA A C 1
ATOM 656 O O . ALA A 1 83 ? -2.596 -15.133 -1.268 1.00 97.56 83 ALA A O 1
ATOM 657 N N . SER A 1 84 ? -1.769 -15.090 0.815 1.00 95.31 84 SER A N 1
ATOM 658 C CA . SER A 1 84 ? -2.165 -16.456 1.173 1.00 95.31 84 SER A CA 1
ATOM 659 C C . SER A 1 84 ? -3.674 -16.665 1.041 1.00 95.31 84 SER A C 1
ATOM 661 O O . SER A 1 84 ? -4.122 -17.573 0.340 1.00 95.31 84 SER A O 1
ATOM 663 N N . ALA A 1 85 ? -4.472 -15.771 1.634 1.00 90.88 85 ALA A N 1
ATOM 664 C CA . ALA A 1 85 ? -5.933 -15.841 1.611 1.00 90.88 85 ALA A CA 1
ATOM 665 C C . ALA A 1 85 ? -6.529 -15.720 0.197 1.00 90.88 85 ALA A C 1
ATOM 667 O O . ALA A 1 85 ? -7.660 -16.151 -0.033 1.00 90.88 85 ALA A O 1
ATOM 668 N N . ASN A 1 86 ? -5.783 -15.142 -0.746 1.00 93.12 86 ASN A N 1
ATOM 669 C CA . ASN A 1 86 ? -6.205 -14.960 -2.132 1.00 93.12 86 ASN A CA 1
ATOM 670 C C . ASN A 1 86 ? -5.526 -15.923 -3.121 1.00 93.12 86 ASN A C 1
ATOM 672 O O . ASN A 1 86 ? -5.832 -15.871 -4.310 1.00 93.12 86 ASN A O 1
ATOM 676 N N . GLY A 1 87 ? -4.652 -16.821 -2.650 1.00 95.94 87 GLY A N 1
ATOM 677 C CA . GLY A 1 87 ? -3.940 -17.773 -3.507 1.00 95.94 87 GLY A CA 1
ATOM 678 C C . GLY A 1 87 ? -2.867 -17.133 -4.394 1.00 95.94 87 GLY A C 1
ATOM 679 O O . GLY A 1 87 ? -2.636 -17.615 -5.497 1.00 95.94 87 GLY A O 1
ATOM 680 N N . PHE A 1 88 ? -2.241 -16.049 -3.930 1.00 96.88 88 PHE A N 1
ATOM 681 C CA . PHE A 1 88 ? -1.218 -15.287 -4.661 1.00 96.88 88 PHE A CA 1
ATOM 682 C C . PHE A 1 88 ? 0.222 -15.524 -4.174 1.00 96.88 88 PHE A C 1
ATOM 684 O O . PHE A 1 88 ? 1.162 -15.008 -4.773 1.00 96.88 88 PHE A O 1
ATOM 691 N N . LEU A 1 89 ? 0.424 -16.344 -3.134 1.00 94.06 89 LEU A N 1
ATOM 692 C CA . LEU A 1 89 ? 1.769 -16.797 -2.761 1.00 94.06 89 LEU A CA 1
ATOM 693 C C . LEU A 1 89 ? 2.374 -17.682 -3.857 1.00 94.06 89 LEU A C 1
ATOM 695 O O . LEU A 1 89 ? 1.683 -18.527 -4.425 1.00 94.06 89 LEU A O 1
ATOM 699 N N . ASN A 1 90 ? 3.691 -17.588 -4.060 1.00 92.94 90 ASN A N 1
ATOM 700 C CA . ASN A 1 90 ? 4.435 -18.337 -5.087 1.00 92.94 90 ASN A CA 1
ATOM 701 C C . ASN A 1 90 ? 4.051 -17.967 -6.523 1.00 92.94 90 ASN A C 1
ATOM 703 O O . ASN A 1 90 ? 4.305 -18.728 -7.457 1.00 92.94 90 ASN A O 1
ATOM 707 N N . GLY A 1 91 ? 3.493 -16.771 -6.679 1.00 92.50 91 GLY A N 1
ATOM 708 C CA . GLY A 1 91 ? 3.336 -16.079 -7.937 1.00 92.50 91 GLY A CA 1
ATOM 709 C C . GLY A 1 91 ? 1.889 -15.780 -8.304 1.00 92.50 91 GLY A C 1
ATOM 710 O O . GLY A 1 91 ? 0.962 -16.514 -7.963 1.00 92.50 91 GLY A O 1
ATOM 711 N N . ALA A 1 92 ? 1.694 -14.671 -9.011 1.00 97.75 92 ALA A N 1
ATOM 712 C CA . ALA A 1 92 ? 0.374 -14.158 -9.344 1.00 97.75 92 ALA A CA 1
ATOM 713 C C . ALA A 1 92 ? 0.374 -13.380 -10.662 1.00 97.75 92 ALA A C 1
ATOM 715 O O . ALA A 1 92 ? 1.381 -12.813 -11.079 1.00 97.75 92 ALA A O 1
ATOM 716 N N . TYR A 1 93 ? -0.792 -13.310 -11.300 1.00 98.38 93 TYR A N 1
ATOM 717 C CA . TYR A 1 93 ? -1.011 -12.396 -12.417 1.00 98.38 93 TYR A CA 1
ATOM 718 C C . TYR A 1 93 ? -1.130 -10.961 -11.900 1.00 98.38 93 TYR A C 1
ATOM 720 O O . TYR A 1 93 ? -1.953 -10.723 -11.010 1.00 98.38 93 TYR A O 1
ATOM 728 N N . LEU A 1 94 ? -0.412 -9.999 -12.497 1.00 98.31 94 LEU A N 1
ATOM 729 C CA . LEU A 1 94 ? -0.496 -8.579 -12.105 1.00 98.31 94 LEU A CA 1
ATOM 730 C C . LEU A 1 94 ? -1.946 -8.087 -12.088 1.00 98.31 94 LEU A C 1
ATOM 732 O O . LEU A 1 94 ? -2.427 -7.579 -11.076 1.00 98.31 94 LEU A O 1
ATOM 736 N N . SER A 1 95 ? -2.668 -8.328 -13.183 1.00 97.69 95 SER A N 1
ATOM 737 C CA . SER A 1 95 ? -4.091 -7.989 -13.315 1.00 97.69 95 SER A CA 1
ATOM 738 C C . SER A 1 95 ? -4.993 -8.631 -12.257 1.00 97.69 95 SER A C 1
ATOM 740 O O . SER A 1 95 ? -5.958 -8.003 -11.840 1.00 97.69 95 SER A O 1
ATOM 742 N N . SER A 1 96 ? -4.703 -9.852 -11.791 1.00 97.94 96 SER A N 1
ATOM 743 C CA . SER A 1 96 ? -5.558 -10.512 -10.787 1.00 97.94 96 SER A CA 1
ATOM 744 C C . SER A 1 96 ? -5.386 -9.905 -9.396 1.00 97.94 96 SER A C 1
ATOM 746 O O . SER A 1 96 ? -6.367 -9.773 -8.666 1.00 97.94 96 SER A O 1
ATOM 748 N N . VAL A 1 97 ? -4.161 -9.503 -9.041 1.00 98.50 97 VAL A N 1
ATOM 749 C CA . VAL A 1 97 ? -3.896 -8.785 -7.787 1.00 98.50 97 VAL A CA 1
ATOM 750 C C . VAL A 1 97 ? -4.536 -7.397 -7.826 1.00 98.50 97 VAL A C 1
ATOM 752 O O . VAL A 1 97 ? -5.278 -7.064 -6.904 1.00 98.50 97 VAL A O 1
ATOM 755 N N . LEU A 1 98 ? -4.347 -6.647 -8.920 1.00 98.31 98 LEU A N 1
ATOM 756 C CA . LEU A 1 98 ? -4.978 -5.336 -9.131 1.00 98.31 98 LEU A CA 1
ATOM 757 C C . LEU A 1 98 ? -6.511 -5.416 -9.020 1.00 98.31 98 LEU A C 1
ATOM 759 O O . LEU A 1 98 ? -7.122 -4.669 -8.263 1.00 98.31 98 LEU A O 1
ATOM 763 N N . GLU A 1 99 ? -7.149 -6.359 -9.724 1.00 97.00 99 GLU A N 1
ATOM 764 C CA . GLU A 1 99 ? -8.605 -6.566 -9.658 1.00 97.00 99 GLU A CA 1
ATOM 765 C C . GLU A 1 99 ? -9.080 -6.891 -8.237 1.00 97.00 99 GLU A C 1
ATOM 767 O O . GLU A 1 99 ? -10.131 -6.414 -7.800 1.00 97.00 99 GLU A O 1
ATOM 772 N N . LYS A 1 100 ? -8.310 -7.697 -7.495 1.00 97.38 100 LYS A N 1
ATOM 773 C CA . LYS A 1 100 ? -8.666 -8.056 -6.124 1.00 97.38 100 LYS A CA 1
ATOM 774 C C . LYS A 1 100 ? -8.564 -6.858 -5.185 1.00 97.38 100 LYS A C 1
ATOM 776 O O . LYS A 1 100 ? -9.482 -6.657 -4.387 1.00 97.38 100 LYS A O 1
ATOM 781 N N . MET A 1 101 ? -7.506 -6.058 -5.298 1.00 97.81 101 MET A N 1
ATOM 782 C CA . MET A 1 101 ? -7.260 -4.896 -4.442 1.00 97.81 101 MET A CA 1
ATOM 783 C C . MET A 1 101 ? -8.341 -3.815 -4.551 1.00 97.81 101 MET A C 1
ATOM 785 O O . MET A 1 101 ? -8.590 -3.109 -3.576 1.00 97.81 101 MET A O 1
ATOM 789 N N . VAL A 1 102 ? -9.054 -3.713 -5.680 1.00 95.62 102 VAL A N 1
ATOM 790 C CA . VAL A 1 102 ? -10.196 -2.785 -5.823 1.00 95.62 102 VAL A CA 1
ATOM 791 C C . VAL A 1 102 ? -11.295 -3.069 -4.789 1.00 95.62 102 VAL A C 1
ATOM 793 O O . VAL A 1 102 ? -11.932 -2.149 -4.270 1.00 95.62 102 VAL A O 1
ATOM 796 N N . HIS A 1 103 ? -11.528 -4.344 -4.470 1.00 89.12 103 HIS A N 1
ATOM 797 C CA . HIS A 1 103 ? -12.653 -4.772 -3.632 1.00 89.12 103 HIS A CA 1
ATOM 798 C C . HIS A 1 103 ? -12.231 -5.307 -2.266 1.00 89.12 103 HIS A C 1
ATOM 800 O O . HIS A 1 103 ? -12.997 -5.224 -1.308 1.00 89.12 103 HIS A O 1
ATOM 806 N N . ASN A 1 104 ? -11.035 -5.875 -2.178 1.00 90.00 104 ASN A N 1
ATOM 807 C CA . ASN A 1 104 ? -10.511 -6.505 -0.983 1.00 90.00 104 ASN A CA 1
ATOM 808 C C . ASN A 1 104 ? -9.022 -6.182 -0.865 1.00 90.00 104 ASN A C 1
ATOM 810 O O . ASN A 1 104 ? -8.191 -7.007 -1.230 1.00 90.00 104 ASN A O 1
ATOM 814 N N . GLY A 1 105 ? -8.704 -4.975 -0.403 1.00 94.25 105 GLY A N 1
ATOM 815 C CA . GLY A 1 105 ? -7.339 -4.534 -0.140 1.00 94.25 105 GLY A CA 1
ATOM 816 C C . GLY A 1 105 ? -6.810 -4.950 1.232 1.00 94.25 105 GLY A C 1
ATOM 817 O O . GLY A 1 105 ? -7.493 -5.637 1.995 1.00 94.25 105 GLY A O 1
ATOM 818 N N . PHE A 1 106 ? -5.588 -4.522 1.555 1.00 95.12 106 PHE A N 1
ATOM 819 C CA . PHE A 1 106 ? -4.953 -4.828 2.840 1.00 95.12 106 PHE A CA 1
ATOM 820 C C . PHE A 1 106 ? -5.746 -4.275 4.019 1.00 95.12 106 PHE A C 1
ATOM 822 O O . PHE A 1 106 ? -6.276 -3.169 3.938 1.00 95.12 106 PHE A O 1
ATOM 829 N N . ILE A 1 107 ? -5.762 -5.014 5.129 1.00 87.38 107 ILE A N 1
ATOM 830 C CA . ILE A 1 107 ? -6.325 -4.548 6.396 1.00 87.38 107 ILE A CA 1
ATOM 831 C C . ILE A 1 107 ? -5.186 -4.378 7.396 1.00 87.38 107 ILE A C 1
ATOM 833 O O . ILE A 1 107 ? -4.554 -5.358 7.781 1.00 87.38 107 ILE A O 1
ATOM 837 N N . GLU A 1 108 ? -4.926 -3.141 7.809 1.00 81.31 108 GLU A N 1
ATOM 838 C CA . GLU A 1 108 ? -3.847 -2.795 8.739 1.00 81.31 108 GLU A CA 1
ATOM 839 C C . GLU A 1 108 ? -4.311 -1.638 9.636 1.00 81.31 108 GLU A C 1
ATOM 841 O O . GLU A 1 108 ? -4.922 -0.674 9.165 1.00 81.31 108 GLU A O 1
ATOM 846 N N . ASN A 1 109 ? -4.058 -1.740 10.944 1.00 75.75 109 ASN A N 1
ATOM 847 C CA . ASN A 1 109 ? -4.525 -0.770 11.946 1.00 75.75 109 ASN A CA 1
ATOM 848 C C . ASN A 1 109 ? -6.031 -0.434 11.855 1.00 75.75 109 ASN A C 1
ATOM 850 O O . ASN A 1 109 ? -6.413 0.718 12.032 1.00 75.75 109 ASN A O 1
ATOM 854 N N . TYR A 1 110 ? -6.883 -1.434 11.598 1.00 66.88 110 TYR A N 1
ATOM 855 C CA . TYR A 1 110 ? -8.347 -1.295 11.469 1.00 66.88 110 TYR A CA 1
ATOM 856 C C . TYR A 1 110 ? -8.837 -0.532 10.227 1.00 66.88 110 TYR A C 1
ATOM 858 O O . TYR A 1 110 ? -10.031 -0.278 10.102 1.00 66.88 110 TYR A O 1
ATOM 866 N N . PHE A 1 111 ? -7.961 -0.203 9.280 1.00 76.19 111 PHE A N 1
ATOM 867 C CA . PHE A 1 111 ? -8.344 0.356 7.982 1.00 76.19 111 PHE A CA 1
ATOM 868 C C . PHE A 1 111 ? -8.227 -0.695 6.907 1.00 76.19 111 PHE A C 1
ATOM 870 O O . PHE A 1 111 ? -7.306 -1.508 6.946 1.00 76.19 111 PHE A O 1
ATOM 877 N N . GLN A 1 112 ? -9.116 -0.620 5.922 1.00 86.12 112 GLN A N 1
ATOM 878 C CA . GLN A 1 112 ? -8.952 -1.359 4.686 1.00 86.12 112 GLN A CA 1
ATOM 879 C C . GLN A 1 112 ? -8.464 -0.415 3.582 1.00 86.12 112 GLN A C 1
ATOM 881 O O . GLN A 1 112 ? -9.041 0.646 3.344 1.00 86.12 112 GLN A O 1
ATOM 886 N N . TYR A 1 113 ? -7.386 -0.799 2.909 1.00 93.75 113 TYR A N 1
ATOM 887 C CA . TYR A 1 113 ? -6.705 0.007 1.902 1.00 93.75 113 TYR A CA 1
ATOM 888 C C . TYR A 1 113 ? -6.895 -0.613 0.524 1.00 93.75 113 TYR A C 1
ATOM 890 O O . TYR A 1 113 ? -6.055 -1.380 0.054 1.00 93.75 113 TYR A O 1
ATOM 898 N N . ASN A 1 114 ? -8.002 -0.265 -0.123 1.00 95.94 114 ASN A N 1
ATOM 899 C CA . ASN A 1 114 ? -8.302 -0.725 -1.474 1.00 95.94 114 ASN A CA 1
ATOM 900 C C . ASN A 1 114 ? -7.552 0.103 -2.524 1.00 95.94 114 ASN A C 1
ATOM 902 O O . ASN A 1 114 ? -6.997 1.170 -2.235 1.00 95.94 114 ASN A O 1
ATOM 906 N N . ASP A 1 115 ? -7.578 -0.379 -3.757 1.00 97.88 115 ASP A N 1
ATOM 907 C CA . ASP A 1 115 ? -7.177 0.375 -4.941 1.00 97.88 115 ASP A CA 1
ATOM 908 C C . ASP A 1 115 ? -8.365 1.098 -5.569 1.00 97.88 115 ASP A C 1
ATOM 910 O O . ASP A 1 115 ? -9.533 0.747 -5.370 1.00 97.88 115 ASP A O 1
ATOM 914 N N . GLY A 1 116 ? -8.071 2.126 -6.357 1.00 96.44 116 GLY A N 1
ATOM 915 C CA . GLY A 1 116 ? -8.954 2.543 -7.435 1.00 96.44 116 GLY A CA 1
ATOM 916 C C . GLY A 1 116 ? -8.872 1.593 -8.627 1.00 96.44 116 GLY A C 1
ATOM 917 O O . GLY A 1 116 ? -8.002 0.728 -8.704 1.00 96.44 116 GLY A O 1
ATOM 918 N N . VAL A 1 117 ? -9.778 1.766 -9.587 1.00 95.12 117 VAL A N 1
ATOM 919 C CA . VAL A 1 117 ? -9.746 0.979 -10.827 1.00 95.12 117 VAL A CA 1
ATOM 920 C C . VAL A 1 117 ? -8.428 1.239 -11.559 1.00 95.12 117 VAL A C 1
ATOM 922 O O . VAL A 1 117 ? -7.948 2.376 -11.601 1.00 95.12 117 VAL A O 1
ATOM 925 N N . SER A 1 118 ? -7.846 0.184 -12.128 1.00 97.06 118 SER A N 1
ATOM 926 C CA . SER A 1 118 ? -6.588 0.276 -12.856 1.00 97.06 118 SER A CA 1
ATOM 927 C C . SER A 1 118 ? -6.777 0.652 -14.331 1.00 97.06 118 SER A C 1
ATOM 929 O O . SER A 1 118 ? -7.757 0.278 -14.981 1.00 97.06 118 SER A O 1
ATOM 931 N N . SER A 1 119 ? -5.809 1.392 -14.866 1.00 98.12 119 SER A N 1
ATOM 932 C CA . SER A 1 119 ? -5.625 1.675 -16.290 1.00 98.12 119 SER A CA 1
ATOM 933 C C . SER A 1 119 ? -4.307 1.083 -16.784 1.00 98.12 119 SER A C 1
ATOM 935 O O . SER A 1 119 ? -3.354 0.941 -16.015 1.00 98.12 119 SER A O 1
ATOM 937 N N . SER A 1 120 ? -4.238 0.748 -18.073 1.00 98.50 120 SER A N 1
ATOM 938 C CA . SER A 1 120 ? -2.967 0.419 -18.723 1.00 98.50 120 SER A CA 1
ATOM 939 C C . SER A 1 120 ? -2.174 1.699 -18.991 1.00 98.50 120 SER A C 1
ATOM 941 O O . SER A 1 120 ? -2.748 2.748 -19.277 1.00 98.50 120 SER A O 1
ATOM 943 N N . VAL A 1 121 ? -0.849 1.641 -18.899 1.00 98.69 121 VAL A N 1
ATOM 944 C CA . VAL A 1 121 ? 0.035 2.791 -19.142 1.00 98.69 121 VAL A CA 1
ATOM 945 C C . VAL A 1 121 ? 0.928 2.482 -20.337 1.00 98.69 121 VAL A C 1
ATOM 947 O O . VAL A 1 121 ? 1.542 1.423 -20.385 1.00 98.69 121 VAL A O 1
ATOM 950 N N . ASP A 1 122 ? 1.033 3.401 -21.298 1.00 98.50 122 ASP A N 1
ATOM 951 C CA . ASP A 1 122 ? 2.048 3.302 -22.352 1.00 98.50 122 ASP A CA 1
ATOM 952 C C . ASP A 1 122 ? 3.415 3.699 -21.780 1.00 98.50 122 ASP A C 1
ATOM 954 O O . ASP A 1 122 ? 3.742 4.883 -21.663 1.00 98.50 122 ASP A O 1
ATOM 958 N N . TRP A 1 123 ? 4.210 2.698 -21.401 1.00 98.44 123 TRP A N 1
ATOM 959 C CA . TRP A 1 123 ? 5.540 2.899 -20.822 1.00 98.44 123 TRP A CA 1
ATOM 960 C C . TRP A 1 123 ? 6.587 3.350 -21.848 1.00 98.44 123 TRP A C 1
ATOM 962 O O . TRP A 1 123 ? 7.659 3.811 -21.462 1.00 98.44 123 TRP A O 1
ATOM 972 N N . THR A 1 124 ? 6.295 3.259 -23.150 1.00 98.25 124 THR A N 1
ATOM 973 C CA . THR A 1 124 ? 7.210 3.711 -24.211 1.00 98.25 124 THR A CA 1
ATOM 974 C C . THR A 1 124 ? 7.085 5.209 -24.489 1.00 98.25 124 THR A C 1
ATOM 976 O O . THR A 1 124 ? 7.994 5.824 -25.050 1.00 98.25 124 THR A O 1
ATOM 979 N N . ASN A 1 125 ? 5.990 5.828 -24.042 1.00 98.56 125 ASN A N 1
ATOM 980 C CA . ASN A 1 125 ? 5.755 7.257 -24.152 1.00 98.56 125 ASN A CA 1
ATOM 981 C C . ASN A 1 125 ? 6.088 7.968 -22.834 1.00 98.56 125 ASN A C 1
ATOM 983 O O . ASN A 1 125 ? 5.310 7.949 -21.879 1.00 98.56 125 ASN A O 1
ATOM 987 N N . ALA A 1 126 ? 7.227 8.664 -22.807 1.00 98.12 126 ALA A N 1
ATOM 988 C CA . ALA A 1 126 ? 7.711 9.346 -21.608 1.00 98.12 126 ALA A CA 1
ATOM 989 C C . ALA A 1 126 ? 6.694 10.336 -21.010 1.00 98.12 126 ALA A C 1
ATOM 991 O O . ALA A 1 126 ? 6.573 10.402 -19.790 1.00 98.12 126 ALA A O 1
ATOM 992 N N . ASN A 1 127 ? 5.925 11.060 -21.834 1.00 98.38 127 ASN A N 1
ATOM 993 C CA . ASN A 1 127 ? 4.938 12.026 -21.336 1.00 98.38 127 ASN A CA 1
ATOM 994 C C . ASN A 1 127 ? 3.773 11.331 -20.616 1.00 98.38 127 ASN A C 1
ATOM 996 O O . ASN A 1 127 ? 3.323 11.811 -19.574 1.00 98.38 127 ASN A O 1
ATOM 1000 N N . ILE A 1 128 ? 3.299 10.203 -21.158 1.00 98.75 128 ILE A N 1
ATOM 1001 C CA . ILE A 1 128 ? 2.227 9.399 -20.552 1.00 98.75 128 ILE A CA 1
ATOM 1002 C C . ILE A 1 128 ? 2.734 8.756 -19.263 1.00 98.75 128 ILE A C 1
ATOM 1004 O O . ILE A 1 128 ? 2.086 8.881 -18.225 1.00 98.75 128 ILE A O 1
ATOM 1008 N N . LEU A 1 129 ? 3.910 8.124 -19.308 1.00 98.88 129 LEU A N 1
ATOM 1009 C CA . LEU A 1 129 ? 4.478 7.426 -18.159 1.00 98.88 129 LEU A CA 1
ATOM 1010 C C . LEU A 1 129 ? 4.797 8.379 -17.000 1.00 98.88 129 LEU A C 1
ATOM 1012 O O . LEU A 1 129 ? 4.434 8.099 -15.863 1.00 98.88 129 LEU A O 1
ATOM 1016 N N . GLN A 1 130 ? 5.423 9.527 -17.270 1.00 98.88 130 GLN A N 1
ATOM 1017 C CA . GLN A 1 130 ? 5.712 10.522 -16.232 1.00 98.88 130 GLN A CA 1
ATOM 1018 C C . GLN A 1 130 ? 4.426 11.105 -15.639 1.00 98.88 130 GLN A C 1
ATOM 1020 O O . GLN A 1 130 ? 4.328 11.260 -14.423 1.00 98.88 130 GLN A O 1
ATOM 1025 N N . ASN A 1 131 ? 3.411 11.377 -16.470 1.00 98.75 131 ASN A N 1
ATOM 1026 C CA . ASN A 1 131 ? 2.120 11.822 -15.956 1.00 98.75 131 ASN A CA 1
ATOM 1027 C C . ASN A 1 131 ? 1.470 10.762 -15.054 1.00 98.75 131 ASN A C 1
ATOM 1029 O O . ASN A 1 131 ? 0.968 11.118 -13.992 1.00 98.75 131 ASN A O 1
ATOM 1033 N N . ALA A 1 132 ? 1.516 9.484 -15.447 1.00 98.81 132 ALA A N 1
ATOM 1034 C CA . ALA A 1 132 ? 1.002 8.374 -14.649 1.00 98.81 132 ALA A CA 1
ATOM 1035 C C . ALA A 1 132 ? 1.730 8.260 -13.301 1.00 98.81 132 ALA A C 1
ATOM 1037 O O . ALA A 1 132 ? 1.071 8.248 -12.264 1.00 98.81 132 ALA A O 1
ATOM 1038 N N . ILE A 1 133 ? 3.070 8.287 -13.308 1.00 98.88 133 ILE A N 1
ATOM 1039 C CA . ILE A 1 133 ? 3.894 8.258 -12.087 1.00 98.88 133 ILE A CA 1
ATOM 1040 C C . ILE A 1 133 ? 3.540 9.424 -11.153 1.00 98.88 133 ILE A C 1
ATOM 1042 O O . ILE A 1 133 ? 3.516 9.248 -9.942 1.00 98.88 133 ILE A O 1
ATOM 1046 N N . ALA A 1 134 ? 3.218 10.606 -11.685 1.00 98.25 134 ALA A N 1
ATOM 1047 C CA . ALA A 1 134 ? 2.803 11.749 -10.867 1.00 98.25 134 ALA A CA 1
ATOM 1048 C C . ALA A 1 134 ? 1.410 11.586 -10.215 1.00 98.25 134 ALA A C 1
ATOM 1050 O O . ALA A 1 134 ? 1.095 12.326 -9.284 1.00 98.25 134 ALA A O 1
ATOM 1051 N N . GLN A 1 135 ? 0.573 10.649 -10.685 1.00 97.75 135 GLN A N 1
ATOM 1052 C CA . GLN A 1 135 ? -0.704 10.293 -10.041 1.00 97.75 135 GLN A CA 1
ATOM 1053 C C . GLN A 1 135 ? -0.549 9.172 -9.004 1.00 97.75 135 GLN A C 1
ATOM 1055 O O . GLN A 1 135 ? -1.376 9.039 -8.098 1.00 97.75 135 GLN A O 1
ATOM 1060 N N . GLY A 1 136 ? 0.478 8.338 -9.159 1.00 98.00 136 GLY A N 1
ATOM 1061 C CA . GLY A 1 136 ? 0.728 7.190 -8.306 1.00 98.00 136 GLY A CA 1
ATOM 1062 C C . GLY A 1 136 ? 1.873 6.316 -8.819 1.00 98.00 136 GLY A C 1
ATOM 1063 O O . GLY A 1 136 ? 2.179 6.350 -10.010 1.00 98.00 136 GLY A O 1
ATOM 1064 N N . PRO A 1 137 ? 2.497 5.507 -7.947 1.00 98.62 137 PRO A N 1
ATOM 1065 C CA . PRO A 1 137 ? 3.498 4.525 -8.359 1.00 98.62 137 PRO A CA 1
ATOM 1066 C C . PRO A 1 137 ? 2.926 3.578 -9.428 1.00 98.62 137 PRO A C 1
ATOM 1068 O O . PRO A 1 137 ? 1.855 2.993 -9.230 1.00 98.62 137 PRO A O 1
ATOM 1071 N N . VAL A 1 138 ? 3.620 3.438 -10.561 1.00 98.88 138 VAL A N 1
ATOM 1072 C CA . VAL A 1 138 ? 3.176 2.618 -11.701 1.00 98.88 138 VAL A CA 1
ATOM 1073 C C . VAL A 1 138 ? 3.706 1.198 -11.545 1.00 98.88 138 VAL A C 1
ATOM 1075 O O . VAL A 1 138 ? 4.918 0.983 -11.576 1.00 98.88 138 VAL A O 1
ATOM 1078 N N . LYS A 1 139 ? 2.796 0.230 -11.429 1.00 98.81 139 LYS A N 1
ATOM 1079 C CA . LYS A 1 139 ? 3.114 -1.200 -11.362 1.00 98.81 139 LYS A CA 1
ATOM 1080 C C . LYS A 1 139 ? 3.535 -1.690 -12.737 1.00 98.81 139 LYS A C 1
ATOM 1082 O O . LYS A 1 139 ? 2.778 -1.512 -13.690 1.00 98.81 139 LYS A O 1
ATOM 1087 N N . ILE A 1 140 ? 4.685 -2.344 -12.848 1.00 98.81 140 ILE A N 1
ATOM 1088 C CA . ILE A 1 140 ? 5.159 -2.890 -14.122 1.00 98.81 140 ILE A CA 1
ATOM 1089 C C . ILE A 1 140 ? 5.601 -4.350 -13.997 1.00 98.81 140 ILE A C 1
ATOM 1091 O O . ILE A 1 140 ? 6.180 -4.760 -12.988 1.00 98.81 140 ILE A O 1
ATOM 1095 N N . GLY A 1 141 ? 5.316 -5.122 -15.046 1.00 98.69 141 GLY A N 1
ATOM 1096 C CA . GLY A 1 141 ? 5.856 -6.464 -15.253 1.00 98.69 141 GLY A CA 1
ATOM 1097 C C . GLY A 1 141 ? 7.166 -6.367 -16.028 1.00 98.69 141 GLY A C 1
ATOM 1098 O O . GLY A 1 141 ? 7.210 -5.729 -17.086 1.00 98.69 141 GLY A O 1
ATOM 1099 N N . VAL A 1 142 ? 8.233 -6.964 -15.494 1.00 98.69 142 VAL A N 1
ATOM 1100 C CA . VAL A 1 142 ? 9.584 -6.894 -16.064 1.00 98.69 142 VAL A CA 1
ATOM 1101 C C . VAL A 1 142 ? 10.261 -8.257 -16.135 1.00 98.69 142 VAL A C 1
ATOM 1103 O O . VAL A 1 142 ? 9.966 -9.156 -15.347 1.00 98.69 142 VAL A O 1
ATOM 1106 N N . ALA A 1 143 ? 11.226 -8.381 -17.042 1.00 98.44 143 ALA A N 1
ATOM 1107 C CA . ALA A 1 143 ? 12.229 -9.436 -16.992 1.00 98.44 143 ALA A CA 1
ATOM 1108 C C . ALA A 1 143 ? 13.363 -9.048 -16.025 1.00 98.44 143 ALA A C 1
ATOM 1110 O O . ALA A 1 143 ? 14.075 -8.061 -16.242 1.00 98.44 143 ALA A O 1
ATOM 1111 N N . ALA A 1 144 ? 13.531 -9.788 -14.925 1.00 96.69 144 ALA A N 1
ATOM 1112 C CA . ALA A 1 144 ? 14.407 -9.362 -13.825 1.00 96.69 144 ALA A CA 1
ATOM 1113 C C . ALA A 1 144 ? 15.842 -9.913 -13.856 1.00 96.69 144 ALA A C 1
ATOM 1115 O O . ALA A 1 144 ? 16.619 -9.625 -12.941 1.00 96.69 144 ALA A O 1
ATOM 1116 N N . ASP A 1 145 ? 16.242 -10.669 -14.881 1.00 96.06 145 ASP A N 1
ATOM 1117 C CA . ASP A 1 145 ? 17.587 -11.267 -14.951 1.00 96.06 145 ASP A CA 1
ATOM 1118 C C . ASP A 1 145 ? 18.711 -10.244 -14.827 1.00 96.06 145 ASP A C 1
ATOM 1120 O O . ASP A 1 145 ? 19.660 -10.437 -14.065 1.00 96.06 145 ASP A O 1
ATOM 1124 N N . GLN A 1 146 ? 18.572 -9.108 -15.501 1.00 97.12 146 GLN A N 1
ATOM 1125 C CA . GLN A 1 146 ? 19.582 -8.054 -15.466 1.00 97.12 146 GLN A CA 1
ATOM 1126 C C . GLN A 1 146 ? 19.532 -7.238 -14.163 1.00 97.12 146 GLN A C 1
ATOM 1128 O O . GLN A 1 146 ? 20.570 -6.755 -13.706 1.00 97.12 146 GLN A O 1
ATOM 1133 N N . LEU A 1 147 ? 18.365 -7.154 -13.508 1.00 96.94 147 LEU A N 1
ATOM 1134 C CA . LEU A 1 147 ? 18.201 -6.467 -12.221 1.00 96.94 147 LEU A CA 1
ATOM 1135 C C . LEU A 1 147 ? 18.971 -7.160 -11.088 1.00 96.94 147 LEU A C 1
ATOM 1137 O O . LEU A 1 147 ? 19.565 -6.475 -10.255 1.00 96.94 147 LEU A O 1
ATOM 1141 N N . ASN A 1 148 ? 19.039 -8.496 -11.085 1.00 92.75 148 ASN A N 1
ATOM 1142 C CA . ASN A 1 148 ? 19.780 -9.260 -10.069 1.00 92.75 148 ASN A CA 1
ATOM 1143 C C . ASN A 1 148 ? 21.261 -8.852 -9.955 1.00 92.75 148 ASN A C 1
ATOM 1145 O O . ASN A 1 148 ? 21.873 -9.052 -8.909 1.00 92.75 148 ASN A O 1
ATOM 1149 N N . ASN A 1 149 ? 21.842 -8.297 -11.023 1.00 93.31 149 ASN A N 1
ATOM 1150 C CA . ASN A 1 149 ? 23.257 -7.925 -11.068 1.00 93.31 149 ASN A CA 1
ATOM 1151 C C . ASN A 1 149 ? 23.541 -6.531 -10.497 1.00 93.31 149 ASN A C 1
ATOM 1153 O O . ASN A 1 149 ? 24.702 -6.187 -10.281 1.00 93.31 149 ASN A O 1
ATOM 1157 N N . VAL A 1 150 ? 22.507 -5.710 -10.299 1.00 94.69 150 VAL A N 1
ATOM 1158 C CA . VAL A 1 150 ? 22.667 -4.297 -9.923 1.00 94.69 150 VAL A CA 1
ATOM 1159 C C . VAL A 1 150 ? 21.952 -3.933 -8.631 1.00 94.69 150 VAL A C 1
ATOM 1161 O O . VAL A 1 150 ? 22.381 -3.010 -7.939 1.00 94.69 150 VAL A O 1
ATOM 1164 N N . VAL A 1 151 ? 20.880 -4.644 -8.274 1.00 95.31 151 VAL A N 1
ATOM 1165 C CA . VAL A 1 151 ? 20.118 -4.322 -7.069 1.00 95.31 151 VAL A CA 1
ATOM 1166 C C . VAL A 1 151 ? 20.897 -4.709 -5.819 1.00 95.31 151 VAL A C 1
ATOM 1168 O O . VAL A 1 151 ? 21.368 -5.831 -5.668 1.00 95.31 151 VAL A O 1
ATOM 1171 N N . THR A 1 152 ? 20.979 -3.764 -4.883 1.00 92.69 152 THR A N 1
ATOM 1172 C CA . THR A 1 152 ? 21.441 -4.013 -3.515 1.00 92.69 152 THR A CA 1
ATOM 1173 C C . THR A 1 152 ? 20.235 -3.947 -2.574 1.00 92.69 152 THR A C 1
ATOM 1175 O O . THR A 1 152 ? 19.757 -2.845 -2.274 1.00 92.69 152 THR A O 1
ATOM 1178 N N . PRO A 1 153 ? 19.700 -5.090 -2.113 1.00 88.94 153 PRO A N 1
ATOM 1179 C CA . PRO A 1 153 ? 18.581 -5.094 -1.182 1.00 88.94 153 PRO A CA 1
ATOM 1180 C C . PRO A 1 153 ? 18.888 -4.311 0.104 1.00 88.94 153 PRO A C 1
ATOM 1182 O O . PRO A 1 153 ? 20.005 -4.337 0.624 1.00 88.94 153 PRO A O 1
ATOM 1185 N N . GLY A 1 154 ? 17.900 -3.569 0.602 1.00 91.25 154 GLY A N 1
ATOM 1186 C CA . GLY A 1 154 ? 17.987 -2.739 1.806 1.00 91.25 154 GLY A CA 1
ATOM 1187 C C . GLY A 1 154 ? 18.810 -1.457 1.648 1.00 91.25 154 GLY A C 1
ATOM 1188 O O . GLY A 1 154 ? 19.009 -0.739 2.629 1.00 91.25 154 GLY A O 1
ATOM 1189 N N . ARG A 1 155 ? 19.304 -1.152 0.440 1.00 94.38 155 ARG A N 1
ATOM 1190 C CA . ARG A 1 155 ? 20.033 0.085 0.141 1.00 94.38 155 ARG A CA 1
ATOM 1191 C C . ARG A 1 155 ? 19.457 0.759 -1.101 1.00 94.38 155 ARG A C 1
ATOM 1193 O O . ARG A 1 155 ? 19.606 0.247 -2.206 1.00 94.38 155 ARG A O 1
ATOM 1200 N N . ASN A 1 156 ? 18.855 1.930 -0.915 1.00 97.50 156 ASN A N 1
ATOM 1201 C CA . ASN A 1 156 ? 18.391 2.754 -2.029 1.00 97.50 156 ASN A CA 1
ATOM 1202 C C . ASN A 1 156 ? 19.572 3.349 -2.821 1.00 97.50 156 ASN A C 1
ATOM 1204 O O . ASN A 1 156 ? 20.676 3.494 -2.293 1.00 97.50 156 ASN A O 1
ATOM 1208 N N . GLY A 1 157 ? 19.329 3.716 -4.080 1.00 97.81 157 GLY A N 1
ATOM 1209 C CA . GLY A 1 157 ? 20.291 4.391 -4.954 1.00 97.81 157 GLY A CA 1
ATOM 1210 C C . GLY A 1 157 ? 21.211 3.465 -5.758 1.00 97.81 157 GLY A C 1
ATOM 1211 O O . GLY A 1 157 ? 22.291 3.892 -6.160 1.00 97.81 157 GLY A O 1
ATOM 1212 N N . TRP A 1 158 ? 20.827 2.207 -5.996 1.00 98.31 158 TRP A N 1
ATOM 1213 C CA . TRP A 1 158 ? 21.487 1.375 -7.014 1.00 98.31 158 TRP A CA 1
ATOM 1214 C C . TRP A 1 158 ? 21.134 1.856 -8.435 1.00 98.31 158 TRP A C 1
ATOM 1216 O O . TRP A 1 158 ? 20.134 2.545 -8.620 1.00 98.31 158 TRP A O 1
ATOM 1226 N N . PHE A 1 159 ? 21.950 1.510 -9.438 1.00 98.62 159 PHE A N 1
ATOM 1227 C CA . PHE A 1 159 ? 21.797 1.989 -10.820 1.00 98.62 159 PHE A CA 1
ATOM 1228 C C . PHE A 1 159 ? 21.652 0.829 -11.811 1.00 98.62 159 PHE A C 1
ATOM 1230 O O . PHE A 1 159 ? 22.475 -0.083 -11.815 1.00 98.62 159 PHE A O 1
ATOM 1237 N N . ALA A 1 160 ? 20.652 0.905 -12.686 1.00 98.19 160 ALA A N 1
ATOM 1238 C CA . ALA A 1 160 ? 20.411 0.001 -13.806 1.00 98.19 160 ALA A CA 1
ATOM 1239 C C . ALA A 1 160 ? 20.544 0.776 -15.128 1.00 98.19 160 ALA A C 1
ATOM 1241 O O . ALA A 1 160 ? 19.820 1.741 -15.370 1.00 98.19 160 ALA A O 1
ATOM 1242 N N . ALA A 1 161 ? 21.495 0.379 -15.970 1.00 97.81 161 ALA A N 1
ATOM 1243 C CA . ALA A 1 161 ? 21.764 1.028 -17.249 1.00 97.81 161 ALA A CA 1
ATOM 1244 C C . ALA A 1 161 ? 22.358 0.029 -18.246 1.00 97.81 161 ALA A C 1
ATOM 1246 O O . ALA A 1 161 ? 22.992 -0.949 -17.837 1.00 97.81 161 ALA A O 1
ATOM 1247 N N . ASN A 1 162 ? 22.224 0.320 -19.541 1.00 96.88 162 ASN A N 1
ATOM 1248 C CA . ASN A 1 162 ? 22.714 -0.519 -20.643 1.00 96.88 162 ASN A CA 1
ATOM 1249 C C . ASN A 1 162 ? 22.157 -1.958 -20.651 1.00 96.88 162 ASN A C 1
ATOM 1251 O O . ASN A 1 162 ? 22.872 -2.896 -21.013 1.00 96.88 162 ASN A O 1
ATOM 1255 N N . PHE A 1 163 ? 20.904 -2.154 -20.239 1.00 98.25 163 PHE A N 1
ATOM 1256 C CA . PHE A 1 163 ? 20.266 -3.464 -20.346 1.00 98.25 163 PHE A CA 1
ATOM 1257 C C . PHE A 1 163 ? 19.915 -3.795 -21.797 1.00 98.25 163 PHE A C 1
ATOM 1259 O O . PHE A 1 163 ? 19.544 -2.933 -22.594 1.00 98.25 163 PHE A O 1
ATOM 1266 N N . ASN A 1 164 ? 20.019 -5.078 -22.128 1.00 98.44 164 ASN A N 1
ATOM 1267 C CA . ASN A 1 164 ? 19.561 -5.624 -23.397 1.00 98.44 164 ASN A CA 1
ATOM 1268 C C . ASN A 1 164 ? 18.064 -5.924 -23.337 1.00 98.44 164 ASN A C 1
ATOM 1270 O O . ASN A 1 164 ? 17.504 -6.110 -22.257 1.00 98.44 164 ASN A O 1
ATOM 1274 N N . GLN A 1 165 ? 17.435 -6.007 -24.509 1.00 98.38 165 GLN A N 1
ATOM 1275 C CA . GLN A 1 165 ? 16.039 -6.408 -24.612 1.00 98.38 165 GLN A CA 1
ATOM 1276 C C . GLN A 1 165 ? 15.830 -7.801 -24.012 1.00 98.38 165 GLN A C 1
ATOM 1278 O O . GLN A 1 165 ? 16.537 -8.746 -24.367 1.00 98.38 165 GLN A O 1
ATOM 1283 N N . ASP A 1 166 ? 14.842 -7.909 -23.132 1.00 98.25 166 ASP A N 1
ATOM 1284 C CA . ASP A 1 166 ? 14.458 -9.150 -22.480 1.00 98.25 166 ASP A CA 1
ATOM 1285 C C . ASP A 1 166 ? 12.933 -9.202 -22.341 1.00 98.25 166 ASP A C 1
ATOM 1287 O O . ASP A 1 166 ? 12.286 -8.249 -21.909 1.00 98.25 166 ASP A O 1
ATOM 1291 N N . HIS A 1 167 ? 12.356 -10.321 -22.765 1.00 95.50 167 HIS A N 1
ATOM 1292 C CA . HIS A 1 167 ? 10.913 -10.545 -22.803 1.00 95.50 167 HIS A CA 1
ATOM 1293 C C . HIS A 1 167 ? 10.448 -11.587 -21.786 1.00 95.50 167 HIS A C 1
ATOM 1295 O O . HIS A 1 167 ? 9.259 -11.914 -21.761 1.00 95.50 167 HIS A O 1
ATOM 1301 N N . ASN A 1 168 ? 11.358 -12.132 -20.974 1.00 97.06 168 ASN A N 1
ATOM 1302 C CA . ASN A 1 168 ? 11.035 -13.124 -19.958 1.00 97.06 168 ASN A CA 1
ATOM 1303 C C . ASN A 1 168 ? 10.436 -12.460 -18.711 1.00 97.06 168 ASN A C 1
ATOM 1305 O O . ASN A 1 168 ? 11.047 -12.423 -17.650 1.00 97.06 168 ASN A O 1
ATOM 1309 N N . GLU A 1 169 ? 9.246 -11.889 -18.879 1.00 97.50 169 GLU A N 1
ATOM 1310 C CA . GLU A 1 169 ? 8.483 -11.228 -17.825 1.00 97.50 169 GLU A CA 1
ATOM 1311 C C . GLU A 1 169 ? 8.170 -12.209 -16.684 1.00 97.50 169 GLU A C 1
ATOM 1313 O O . GLU A 1 169 ? 7.331 -13.102 -16.823 1.00 97.50 169 GLU A O 1
ATOM 1318 N N . ASP A 1 170 ? 8.867 -12.037 -15.562 1.00 97.62 170 ASP A N 1
ATOM 1319 C CA . ASP A 1 170 ? 8.816 -12.944 -14.415 1.00 97.62 170 ASP A CA 1
ATOM 1320 C C . ASP A 1 170 ? 8.823 -12.223 -13.059 1.00 97.62 170 ASP A C 1
ATOM 1322 O O . ASP A 1 170 ? 8.667 -12.854 -12.008 1.00 97.62 170 ASP A O 1
ATOM 1326 N N . HIS A 1 171 ? 8.948 -10.893 -13.057 1.00 98.25 171 HIS A N 1
ATOM 1327 C CA . HIS A 1 171 ? 8.995 -10.084 -11.844 1.00 98.25 171 HIS A CA 1
ATOM 1328 C C . HIS A 1 171 ? 8.106 -8.842 -11.916 1.00 98.25 171 HIS A C 1
ATOM 1330 O O . HIS A 1 171 ? 7.865 -8.281 -12.982 1.00 98.25 171 HIS A O 1
ATOM 1336 N N . CYS A 1 172 ? 7.617 -8.404 -10.757 1.00 98.56 172 CYS A N 1
ATOM 1337 C CA . CYS A 1 172 ? 6.783 -7.215 -10.621 1.00 98.56 172 CYS A CA 1
ATOM 1338 C C . CYS A 1 172 ? 7.527 -6.169 -9.796 1.00 98.56 172 CYS A C 1
ATOM 1340 O O . CYS A 1 172 ? 8.011 -6.458 -8.700 1.00 98.56 172 CYS A O 1
ATOM 1342 N N . VAL A 1 173 ? 7.599 -4.952 -10.327 1.00 98.69 173 VAL A N 1
ATOM 1343 C CA . VAL A 1 173 ? 8.297 -3.808 -9.725 1.00 98.69 173 VAL A CA 1
ATOM 1344 C C . VAL A 1 173 ? 7.438 -2.550 -9.860 1.00 98.69 173 VAL A C 1
ATOM 1346 O O . VAL A 1 173 ? 6.404 -2.568 -10.530 1.00 98.69 173 VAL A O 1
ATOM 1349 N N . SER A 1 174 ? 7.851 -1.450 -9.232 1.00 98.75 174 SER A N 1
ATOM 1350 C CA . SER A 1 174 ? 7.118 -0.180 -9.305 1.00 98.75 174 SER A CA 1
ATOM 1351 C C . SER A 1 174 ? 8.007 0.949 -9.797 1.00 98.75 174 SER A C 1
ATOM 1353 O O . SER A 1 174 ? 9.124 1.108 -9.305 1.00 98.75 174 SER A O 1
ATOM 1355 N N . LEU A 1 175 ? 7.507 1.772 -10.717 1.00 98.94 175 LEU A N 1
ATOM 1356 C CA . LEU A 1 175 ? 8.127 3.048 -11.059 1.00 98.94 175 LEU A CA 1
ATOM 1357 C C . LEU A 1 175 ? 7.520 4.135 -10.173 1.00 98.94 175 LEU A C 1
ATOM 1359 O O . LEU A 1 175 ? 6.342 4.470 -10.295 1.00 98.94 175 LEU A O 1
ATOM 1363 N N . CYS A 1 176 ? 8.327 4.679 -9.268 1.00 98.81 176 CYS A N 1
ATOM 1364 C CA . CYS A 1 176 ? 7.867 5.569 -8.203 1.00 98.81 176 CYS A CA 1
ATOM 1365 C C . CYS A 1 176 ? 8.403 7.000 -8.330 1.00 98.81 176 CYS A C 1
ATOM 1367 O O . CYS A 1 176 ? 8.174 7.833 -7.459 1.00 98.81 176 CYS A O 1
ATOM 1369 N N . GLY A 1 177 ? 9.113 7.312 -9.410 1.00 98.81 177 GLY A N 1
ATOM 1370 C CA . GLY A 1 177 ? 9.629 8.651 -9.661 1.00 98.81 177 GLY A CA 1
ATOM 1371 C C . GLY A 1 177 ? 10.303 8.778 -11.017 1.00 98.81 177 GLY A C 1
ATOM 1372 O O . GLY A 1 177 ? 10.565 7.784 -11.694 1.00 98.81 177 GLY A O 1
ATOM 1373 N N . TYR A 1 178 ? 10.590 10.012 -11.408 1.00 98.94 178 TYR A N 1
ATOM 1374 C CA . TYR A 1 178 ? 11.305 10.355 -12.630 1.00 98.94 178 TYR A CA 1
ATOM 1375 C C . TYR A 1 178 ? 12.015 11.703 -12.487 1.00 98.94 178 TYR A C 1
ATOM 1377 O O . TYR A 1 178 ? 11.640 12.555 -11.678 1.00 98.94 178 TYR A O 1
ATOM 1385 N N . GLY A 1 179 ? 13.034 11.902 -13.312 1.00 98.75 179 GLY A N 1
ATOM 1386 C CA . GLY A 1 179 ? 13.792 13.143 -13.405 1.00 98.75 179 GLY A CA 1
ATOM 1387 C C . GLY A 1 179 ? 15.096 12.914 -14.154 1.00 98.75 179 GLY A C 1
ATOM 1388 O O . GLY A 1 179 ? 15.273 11.874 -14.791 1.00 98.75 179 GLY A O 1
ATOM 1389 N N . THR A 1 180 ? 16.035 13.853 -14.060 1.00 98.75 180 THR A N 1
ATOM 1390 C CA . THR A 1 180 ? 17.413 13.552 -14.475 1.00 98.75 180 THR A CA 1
ATOM 1391 C C . THR A 1 180 ? 18.040 12.544 -13.514 1.00 98.75 180 THR A C 1
ATOM 1393 O O . THR A 1 180 ? 17.752 12.547 -12.311 1.00 98.75 180 THR A O 1
ATOM 1396 N N . ILE A 1 181 ? 18.932 11.695 -14.019 1.00 98.81 181 ILE A N 1
ATOM 1397 C CA . ILE A 1 181 ? 19.637 10.699 -13.200 1.00 98.81 181 ILE A CA 1
ATOM 1398 C C . ILE A 1 181 ? 20.396 11.369 -12.040 1.00 98.81 181 ILE A C 1
ATOM 1400 O O . ILE A 1 181 ? 20.355 10.874 -10.915 1.00 98.81 181 ILE A O 1
ATOM 1404 N N . SER A 1 182 ? 21.015 12.533 -12.267 1.00 98.69 182 SER A N 1
ATOM 1405 C CA . SER A 1 182 ? 21.665 13.330 -11.214 1.00 98.69 182 SER A CA 1
ATOM 1406 C C . SER A 1 182 ? 20.691 13.810 -10.137 1.00 98.69 182 SER A C 1
ATOM 1408 O O . SER A 1 182 ? 21.029 13.810 -8.948 1.00 98.69 182 SER A O 1
ATOM 1410 N N . TRP A 1 183 ? 19.483 14.231 -10.526 1.00 98.75 183 TRP A N 1
ATOM 1411 C CA . TRP A 1 183 ? 18.473 14.678 -9.569 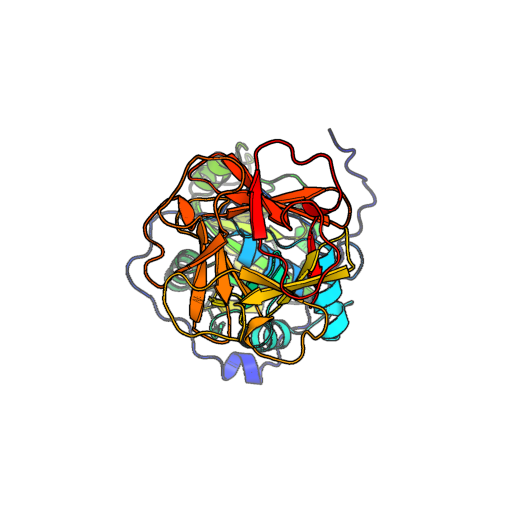1.00 98.75 183 TRP A CA 1
ATOM 1412 C C . TRP A 1 183 ? 18.008 13.519 -8.685 1.00 98.75 183 TRP A C 1
ATOM 1414 O O . TRP A 1 183 ? 17.993 13.664 -7.460 1.00 98.75 183 TRP A O 1
ATOM 1424 N N . LEU A 1 184 ? 17.719 12.361 -9.291 1.00 98.88 184 LEU A N 1
ATOM 1425 C CA . LEU A 1 184 ? 17.342 11.136 -8.580 1.00 98.88 184 LEU A CA 1
ATOM 1426 C C . LEU A 1 184 ? 18.455 10.655 -7.641 1.00 98.88 184 LEU A C 1
ATOM 1428 O O . LEU A 1 184 ? 18.194 10.368 -6.475 1.00 98.88 184 LEU A O 1
ATOM 1432 N N . ALA A 1 185 ? 19.705 10.634 -8.111 1.00 98.75 185 ALA A N 1
ATOM 1433 C CA . ALA A 1 185 ? 20.864 10.247 -7.306 1.00 98.75 185 ALA A CA 1
ATOM 1434 C C . ALA A 1 185 ? 21.004 11.122 -6.051 1.00 98.75 185 ALA A C 1
ATOM 1436 O O . ALA A 1 185 ? 21.237 10.613 -4.954 1.00 98.75 185 ALA A O 1
ATOM 1437 N N . THR A 1 186 ? 20.746 12.427 -6.191 1.00 98.56 186 THR A N 1
ATOM 1438 C CA . THR A 1 186 ? 20.721 13.367 -5.062 1.00 98.56 186 THR A CA 1
ATOM 1439 C C . THR A 1 186 ? 19.621 13.022 -4.054 1.00 98.56 186 THR A C 1
ATOM 1441 O O . THR A 1 186 ? 19.869 13.106 -2.853 1.00 98.56 186 THR A O 1
ATOM 1444 N N . GLN A 1 187 ? 18.437 12.580 -4.506 1.00 98.44 187 GLN A N 1
ATOM 1445 C CA . GLN A 1 187 ? 17.343 12.194 -3.598 1.00 98.44 187 GLN A CA 1
ATOM 1446 C C . GLN A 1 187 ? 17.693 10.970 -2.741 1.00 98.44 187 GLN A C 1
ATOM 1448 O O . GLN A 1 187 ? 17.228 10.857 -1.609 1.00 98.44 187 GLN A O 1
ATOM 1453 N N . PHE A 1 188 ? 18.537 10.074 -3.258 1.00 98.12 188 PHE A N 1
ATOM 1454 C CA . PHE A 1 188 ? 19.010 8.891 -2.534 1.00 98.12 188 PHE A CA 1
ATOM 1455 C C . PHE A 1 188 ? 20.374 9.086 -1.854 1.00 98.12 188 PHE A C 1
ATOM 1457 O O . PHE A 1 188 ? 20.876 8.157 -1.225 1.00 98.12 188 PHE A O 1
ATOM 1464 N N . GLY A 1 189 ? 20.984 10.273 -1.957 1.00 97.88 189 GLY A N 1
ATOM 1465 C CA . GLY A 1 189 ? 22.287 10.564 -1.353 1.00 97.88 189 GLY A CA 1
ATOM 1466 C C . GLY A 1 189 ? 23.449 9.765 -1.956 1.00 97.88 189 GLY A C 1
ATOM 1467 O O . GLY A 1 189 ? 24.408 9.454 -1.249 1.00 97.88 189 GLY A O 1
ATOM 1468 N N . VAL A 1 190 ? 23.368 9.416 -3.242 1.00 98.25 190 VAL A N 1
ATOM 1469 C CA . VAL A 1 190 ? 24.391 8.648 -3.971 1.00 98.25 190 VAL A CA 1
ATOM 1470 C C . VAL A 1 190 ? 24.998 9.467 -5.112 1.00 98.25 190 VAL A C 1
ATOM 1472 O O . VAL A 1 190 ? 24.392 10.411 -5.614 1.00 98.25 190 VAL A O 1
ATOM 1475 N N . SER A 1 191 ? 26.203 9.096 -5.544 1.00 98.12 191 SER A N 1
ATOM 1476 C CA . SER A 1 191 ? 26.860 9.700 -6.709 1.00 98.12 191 SER A CA 1
ATOM 1477 C C . SER A 1 191 ? 26.519 8.937 -7.986 1.00 98.12 191 SER A C 1
ATOM 1479 O O . SER A 1 191 ? 26.496 7.707 -7.980 1.00 98.12 191 SER A O 1
ATOM 1481 N N . VAL A 1 192 ? 26.320 9.658 -9.093 1.00 98.44 192 VAL A N 1
ATOM 1482 C CA . VAL A 1 192 ? 26.128 9.043 -10.415 1.00 98.44 192 VAL A CA 1
ATOM 1483 C C . VAL A 1 192 ? 27.415 8.312 -10.838 1.00 98.44 192 VAL A C 1
ATOM 1485 O O . VAL A 1 192 ? 28.490 8.919 -10.787 1.00 98.44 192 VAL A O 1
ATOM 1488 N N . PRO A 1 193 ? 27.348 7.030 -11.248 1.00 97.25 193 PRO A N 1
ATOM 1489 C CA . PRO A 1 193 ? 28.506 6.297 -11.749 1.00 97.25 193 PRO A CA 1
ATOM 1490 C C . PRO A 1 193 ? 29.132 6.976 -12.982 1.00 97.25 193 PRO A C 1
ATOM 1492 O O . PRO A 1 193 ? 28.386 7.454 -13.834 1.00 97.25 193 PRO A O 1
ATOM 1495 N N . PRO A 1 194 ? 30.471 6.981 -13.145 1.00 95.88 194 PRO A N 1
ATOM 1496 C CA . PRO A 1 194 ? 31.144 7.691 -14.244 1.00 95.88 194 PRO A CA 1
ATOM 1497 C C . PRO A 1 194 ? 30.688 7.298 -15.657 1.00 95.88 194 PRO A C 1
ATOM 1499 O O . PRO A 1 194 ? 30.791 8.096 -16.583 1.00 95.88 194 PRO A O 1
ATOM 1502 N N . GLN A 1 195 ? 30.209 6.066 -15.825 1.00 94.06 195 GLN A N 1
ATOM 1503 C CA . GLN A 1 195 ? 29.718 5.518 -17.089 1.00 94.06 195 GLN A CA 1
ATOM 1504 C C . GLN A 1 195 ? 28.269 5.911 -17.424 1.00 94.06 195 GLN A C 1
ATOM 1506 O O . GLN A 1 195 ? 27.787 5.561 -18.497 1.00 94.06 195 GLN A O 1
ATOM 1511 N N . ILE A 1 196 ? 27.569 6.598 -16.517 1.00 97.06 196 ILE A N 1
ATOM 1512 C CA . ILE A 1 196 ? 26.188 7.049 -16.701 1.00 97.06 196 ILE A CA 1
ATOM 1513 C C . ILE A 1 196 ? 26.185 8.573 -16.824 1.00 97.06 196 ILE A C 1
ATOM 1515 O O . ILE A 1 196 ? 26.724 9.285 -15.977 1.00 97.06 196 ILE A O 1
ATOM 1519 N N . ASN A 1 197 ? 25.549 9.096 -17.870 1.00 97.62 197 ASN A N 1
ATOM 1520 C CA . ASN A 1 197 ? 25.373 10.533 -18.027 1.00 97.62 197 ASN A CA 1
ATOM 1521 C C . ASN A 1 197 ? 24.242 11.026 -17.113 1.00 97.62 197 ASN A C 1
ATOM 1523 O O . ASN A 1 197 ? 23.065 10.782 -17.352 1.00 97.62 197 ASN A O 1
ATOM 1527 N N . GLY A 1 198 ? 24.600 11.767 -16.066 1.00 97.81 198 GLY A N 1
ATOM 1528 C CA . GLY A 1 198 ? 23.645 12.255 -15.071 1.00 97.81 198 GLY A CA 1
ATOM 1529 C C . GLY A 1 198 ? 22.593 13.249 -15.591 1.00 97.81 198 GLY A C 1
ATOM 1530 O O . GLY A 1 198 ? 21.599 13.488 -14.905 1.00 97.81 198 GLY A O 1
ATOM 1531 N N . ASN A 1 199 ? 22.787 13.834 -16.778 1.00 98.19 199 ASN A N 1
ATOM 1532 C CA . ASN A 1 199 ? 21.798 14.720 -17.405 1.00 98.19 199 ASN A CA 1
ATOM 1533 C C . ASN A 1 199 ? 20.696 13.957 -18.146 1.00 98.19 199 ASN A C 1
ATOM 1535 O O . ASN A 1 199 ? 19.664 14.553 -18.459 1.00 98.19 199 ASN A O 1
ATOM 1539 N N . ASP A 1 200 ? 20.910 12.672 -18.429 1.00 98.31 200 ASP A N 1
ATOM 1540 C CA . ASP A 1 200 ? 19.911 11.858 -19.104 1.00 98.31 200 ASP A CA 1
ATOM 1541 C C . ASP A 1 200 ? 18.704 11.629 -18.181 1.00 98.31 200 ASP A C 1
ATOM 1543 O O . ASP A 1 200 ? 18.840 11.619 -16.947 1.00 98.31 200 ASP A O 1
ATOM 1547 N N . PRO A 1 201 ? 17.499 11.478 -18.754 1.00 98.44 201 PRO A N 1
ATOM 1548 C CA . PRO A 1 201 ? 16.323 11.117 -17.983 1.00 98.44 201 PRO A CA 1
ATOM 1549 C C . PRO A 1 201 ? 16.455 9.698 -17.416 1.00 98.44 201 PRO A C 1
ATOM 1551 O O . PRO A 1 201 ? 17.052 8.810 -18.027 1.00 98.44 201 PRO A O 1
ATOM 1554 N N . GLY A 1 202 ? 15.836 9.473 -16.264 1.00 98.69 202 GLY A N 1
ATOM 1555 C CA . GLY A 1 202 ? 15.716 8.160 -15.647 1.00 98.69 202 GLY A CA 1
ATOM 1556 C C . GLY A 1 202 ? 14.468 8.057 -14.782 1.00 98.69 202 GLY A C 1
ATOM 1557 O O . GLY A 1 202 ? 13.751 9.040 -14.559 1.00 98.69 202 GLY A O 1
ATOM 1558 N N . TYR A 1 203 ? 14.229 6.851 -14.282 1.00 98.94 203 TYR A N 1
ATOM 1559 C CA . TYR A 1 203 ? 13.111 6.534 -13.403 1.00 98.94 203 TYR A CA 1
ATOM 1560 C C . TYR A 1 203 ? 13.613 5.974 -12.076 1.00 98.94 203 TYR A C 1
ATOM 1562 O O . TYR A 1 203 ? 14.591 5.227 -12.041 1.00 98.94 203 TYR A O 1
ATOM 1570 N N . ALA A 1 204 ? 12.928 6.315 -10.986 1.00 98.94 204 ALA A N 1
ATOM 1571 C CA . ALA A 1 204 ? 13.093 5.616 -9.722 1.00 98.94 204 ALA A CA 1
ATOM 1572 C C . ALA A 1 204 ? 12.285 4.315 -9.760 1.00 98.94 204 ALA A C 1
ATOM 1574 O O . ALA A 1 204 ? 11.094 4.342 -10.077 1.00 98.94 204 ALA A O 1
ATOM 1575 N N . MET A 1 205 ? 12.926 3.195 -9.436 1.00 98.88 205 MET A N 1
ATOM 1576 C CA . MET A 1 205 ? 12.332 1.862 -9.488 1.00 98.88 205 MET A CA 1
ATOM 1577 C C . MET A 1 205 ? 12.434 1.186 -8.126 1.00 98.88 205 MET A C 1
ATOM 1579 O O . MET A 1 205 ? 13.535 0.899 -7.661 1.00 98.88 205 MET A O 1
ATOM 1583 N N . PHE A 1 206 ? 11.295 0.893 -7.508 1.00 98.75 206 PHE A N 1
ATOM 1584 C CA . PHE A 1 206 ? 11.222 0.009 -6.352 1.00 98.75 206 PHE A CA 1
ATOM 1585 C C . PHE A 1 206 ? 11.242 -1.452 -6.798 1.00 98.75 206 PHE A C 1
ATOM 1587 O O . PHE A 1 206 ? 10.437 -1.856 -7.637 1.00 98.75 206 PHE A O 1
ATOM 1594 N N . THR A 1 207 ? 12.111 -2.257 -6.190 1.00 97.81 207 THR A N 1
ATOM 1595 C CA . THR A 1 207 ? 12.053 -3.717 -6.282 1.00 97.81 207 THR A CA 1
ATOM 1596 C C . THR A 1 207 ? 12.636 -4.366 -5.032 1.00 97.81 207 THR A C 1
ATOM 1598 O O . THR A 1 207 ? 13.543 -3.826 -4.395 1.00 97.81 207 THR A O 1
ATOM 1601 N N . TRP A 1 208 ? 12.120 -5.549 -4.693 1.00 96.12 208 TRP A N 1
ATOM 1602 C CA . TRP A 1 208 ? 12.447 -6.282 -3.473 1.00 96.12 208 TRP A CA 1
ATOM 1603 C C . TRP A 1 208 ? 12.224 -5.432 -2.222 1.00 96.12 208 TRP A C 1
ATOM 1605 O O . TRP A 1 208 ? 11.093 -5.364 -1.773 1.00 96.12 208 TRP A O 1
ATOM 1615 N N . ASN A 1 209 ? 13.249 -4.782 -1.677 1.00 96.62 209 ASN A N 1
ATOM 1616 C CA . ASN A 1 209 ? 13.122 -3.882 -0.529 1.00 96.62 209 ASN A CA 1
ATOM 1617 C C . ASN A 1 209 ? 13.990 -2.616 -0.667 1.00 96.62 209 ASN A C 1
ATOM 1619 O O . ASN A 1 209 ? 14.467 -2.067 0.329 1.00 96.62 209 ASN A O 1
ATOM 1623 N N . SER A 1 210 ? 14.263 -2.174 -1.895 1.00 97.75 210 SER A N 1
ATOM 1624 C CA . SER A 1 210 ? 14.996 -0.933 -2.143 1.00 97.75 210 SER A CA 1
ATOM 1625 C C . SER A 1 210 ? 14.545 -0.238 -3.424 1.00 97.75 210 SER A C 1
ATOM 1627 O O . SER A 1 210 ? 13.907 -0.829 -4.295 1.00 97.75 210 SER A O 1
ATOM 1629 N N . ILE A 1 211 ? 14.873 1.048 -3.527 1.00 98.75 211 ILE A N 1
ATOM 1630 C CA . ILE A 1 211 ? 14.597 1.890 -4.692 1.00 98.75 211 ILE A CA 1
ATOM 1631 C C . ILE A 1 211 ? 15.912 2.224 -5.386 1.00 98.75 211 ILE A C 1
ATOM 1633 O O . ILE A 1 211 ? 16.848 2.691 -4.742 1.00 98.75 211 ILE A O 1
ATOM 1637 N N . GLY A 1 212 ? 15.984 2.025 -6.694 1.00 98.69 212 GLY A N 1
ATOM 1638 C CA . GLY A 1 212 ? 17.123 2.416 -7.516 1.00 98.69 212 GLY A CA 1
ATOM 1639 C C . GLY A 1 212 ? 16.742 3.345 -8.645 1.00 98.69 212 GLY A C 1
ATOM 1640 O O . GLY A 1 212 ? 15.630 3.864 -8.701 1.00 98.69 212 GLY A O 1
ATOM 1641 N N . ILE A 1 213 ? 17.693 3.550 -9.545 1.00 98.88 213 ILE A N 1
ATOM 1642 C CA . ILE A 1 213 ? 17.584 4.429 -10.701 1.00 98.88 213 ILE A CA 1
ATOM 1643 C C . ILE A 1 213 ? 17.813 3.588 -11.946 1.00 98.88 213 ILE A C 1
ATOM 1645 O O . ILE A 1 213 ? 18.856 2.951 -12.071 1.00 98.88 213 ILE A O 1
ATOM 1649 N N . ILE A 1 214 ? 16.861 3.607 -12.870 1.00 98.88 214 ILE A N 1
ATOM 1650 C CA . ILE A 1 214 ? 16.980 2.948 -14.169 1.00 98.88 214 ILE A CA 1
ATOM 1651 C C . ILE A 1 214 ? 16.968 3.989 -15.290 1.00 98.88 214 ILE A C 1
ATOM 1653 O O . ILE A 1 214 ? 16.163 4.926 -15.263 1.00 98.88 214 ILE A O 1
ATOM 1657 N N . ASP A 1 215 ? 17.873 3.857 -16.259 1.00 98.69 215 ASP A N 1
ATOM 1658 C CA . ASP A 1 215 ? 17.840 4.696 -17.459 1.00 98.69 215 ASP A CA 1
ATOM 1659 C C . ASP A 1 215 ? 16.634 4.342 -18.355 1.00 98.69 215 ASP A C 1
ATOM 1661 O O . ASP A 1 215 ? 16.048 3.258 -18.274 1.00 98.69 215 ASP A O 1
ATOM 1665 N N . VAL A 1 216 ? 16.214 5.287 -19.202 1.00 98.75 216 VAL A N 1
ATOM 1666 C CA . VAL A 1 216 ? 15.038 5.087 -20.069 1.00 98.75 216 VAL A CA 1
ATOM 1667 C C . VAL A 1 216 ? 15.192 3.865 -20.992 1.00 98.75 216 VAL A C 1
ATOM 1669 O O . VAL A 1 216 ? 14.250 3.070 -21.049 1.00 98.75 216 VAL A O 1
ATOM 1672 N N . PRO A 1 217 ? 16.330 3.659 -21.693 1.00 98.62 217 PRO A N 1
ATOM 1673 C CA . PRO A 1 217 ? 16.485 2.506 -22.575 1.00 98.62 217 PRO A CA 1
ATOM 1674 C C . PRO A 1 217 ? 16.377 1.168 -21.840 1.00 98.62 217 PRO A C 1
ATOM 1676 O O . PRO A 1 217 ? 15.673 0.285 -22.324 1.00 98.62 217 PRO A O 1
ATOM 1679 N N . SER A 1 218 ? 17.002 1.019 -20.667 1.00 98.75 218 SER A N 1
ATOM 1680 C CA . SER A 1 218 ? 16.951 -0.231 -19.898 1.00 98.75 218 SER A CA 1
ATOM 1681 C C . SER A 1 218 ? 15.562 -0.494 -19.341 1.00 98.75 218 SER A C 1
ATOM 1683 O O . SER A 1 218 ? 15.124 -1.640 -19.349 1.00 98.75 218 SER A O 1
ATOM 1685 N N . MET A 1 219 ? 14.850 0.550 -18.901 1.00 98.75 219 MET A N 1
ATOM 1686 C CA . MET A 1 219 ? 13.464 0.422 -18.445 1.00 98.75 219 MET A CA 1
ATOM 1687 C C . MET A 1 219 ? 12.572 -0.109 -19.570 1.00 98.75 219 MET A C 1
ATOM 1689 O O . MET A 1 219 ? 11.853 -1.087 -19.372 1.00 98.75 219 MET A O 1
ATOM 1693 N N . ILE A 1 220 ? 12.672 0.468 -20.771 1.00 98.75 220 ILE A N 1
ATOM 1694 C CA . ILE A 1 220 ? 11.910 0.004 -21.938 1.00 98.75 220 ILE A CA 1
ATOM 1695 C C . ILE A 1 220 ? 12.318 -1.422 -22.330 1.00 98.75 220 ILE A C 1
ATOM 1697 O O . ILE A 1 220 ? 11.452 -2.225 -22.673 1.00 98.75 220 ILE A O 1
ATOM 1701 N N . ALA A 1 221 ? 13.613 -1.745 -22.271 1.00 98.75 221 ALA A N 1
ATOM 1702 C CA . ALA A 1 221 ? 14.159 -3.021 -22.724 1.00 98.75 221 ALA A CA 1
ATOM 1703 C C . ALA A 1 221 ? 13.620 -4.238 -21.957 1.00 98.75 221 ALA A C 1
ATOM 1705 O O . ALA A 1 221 ? 13.548 -5.317 -22.544 1.00 98.75 221 ALA A O 1
ATOM 1706 N N . ILE A 1 222 ? 13.249 -4.068 -20.683 1.00 98.69 222 ILE A N 1
ATOM 1707 C CA . ILE A 1 222 ? 12.814 -5.172 -19.814 1.00 98.69 222 ILE A CA 1
ATOM 1708 C C . ILE A 1 222 ? 11.323 -5.142 -19.464 1.00 98.69 222 ILE A C 1
ATOM 1710 O O . ILE A 1 222 ? 10.839 -6.099 -18.868 1.00 98.69 222 ILE A O 1
ATOM 1714 N N . THR A 1 223 ? 10.599 -4.061 -19.776 1.00 98.75 223 THR A N 1
ATOM 1715 C CA . THR A 1 223 ? 9.188 -3.892 -19.384 1.00 98.75 223 THR A CA 1
ATOM 1716 C C . THR A 1 223 ? 8.241 -4.490 -20.423 1.00 98.75 223 THR A C 1
ATOM 1718 O O . THR A 1 223 ? 8.359 -4.210 -21.617 1.00 98.75 223 THR A O 1
ATOM 1721 N N . ALA A 1 224 ? 7.262 -5.271 -19.961 1.00 98.00 224 ALA A N 1
ATOM 1722 C CA . ALA A 1 224 ? 6.299 -5.979 -20.809 1.00 98.00 224 ALA A CA 1
ATOM 1723 C C . ALA A 1 224 ? 4.826 -5.605 -20.551 1.00 98.00 224 ALA A C 1
ATOM 1725 O O . ALA A 1 224 ? 3.972 -5.845 -21.415 1.00 98.00 224 ALA A O 1
ATOM 1726 N N . GLU A 1 225 ? 4.524 -5.009 -19.395 1.00 98.38 225 GLU A N 1
ATOM 1727 C CA . GLU A 1 225 ? 3.234 -4.389 -19.087 1.00 98.38 225 GLU A CA 1
ATOM 1728 C C . GLU A 1 225 ? 3.369 -3.299 -18.014 1.00 98.38 225 GLU A C 1
ATOM 1730 O O . GLU A 1 225 ? 4.296 -3.337 -17.204 1.00 98.38 225 GLU A O 1
ATOM 1735 N N . ALA A 1 226 ? 2.439 -2.337 -17.996 1.00 98.75 226 ALA A N 1
ATOM 1736 C CA . ALA A 1 226 ? 2.411 -1.253 -17.018 1.00 98.75 226 ALA A CA 1
ATOM 1737 C C . ALA A 1 226 ? 0.981 -0.839 -16.650 1.00 98.75 226 ALA A C 1
ATOM 1739 O O . ALA A 1 226 ? 0.111 -0.724 -17.519 1.00 98.75 226 ALA A O 1
ATOM 1740 N N . TRP A 1 227 ? 0.760 -0.579 -15.362 1.00 98.81 227 TRP A N 1
ATOM 1741 C CA . TRP A 1 227 ? -0.550 -0.334 -14.769 1.00 98.81 227 TRP A CA 1
ATOM 1742 C C . TRP A 1 227 ? -0.510 0.816 -13.766 1.00 98.81 227 TRP A C 1
ATOM 1744 O O . TRP A 1 227 ? 0.367 0.884 -12.904 1.00 98.81 227 TRP A O 1
ATOM 1754 N N . LEU A 1 228 ? -1.509 1.691 -13.840 1.00 98.69 228 LEU A N 1
ATOM 1755 C CA . LEU A 1 228 ? -1.748 2.737 -12.851 1.00 98.69 228 LEU A CA 1
ATOM 1756 C C . LEU A 1 228 ? -3.061 2.458 -12.125 1.00 98.69 228 LEU A C 1
ATOM 1758 O O . LEU A 1 228 ? -4.086 2.236 -12.758 1.00 98.69 228 LEU A O 1
ATOM 1762 N N . ARG A 1 229 ? -3.039 2.531 -10.796 1.00 97.88 229 ARG A N 1
ATOM 1763 C CA . ARG A 1 229 ? -4.238 2.552 -9.946 1.00 97.88 229 ARG A CA 1
ATOM 1764 C C . ARG A 1 229 ? -4.693 3.999 -9.779 1.00 97.88 229 ARG A C 1
ATOM 1766 O O . ARG A 1 229 ? -3.869 4.842 -9.420 1.00 97.88 229 ARG A O 1
ATOM 1773 N N . ASN A 1 230 ? -5.975 4.303 -9.983 1.00 93.88 230 ASN A N 1
ATOM 1774 C CA . ASN A 1 230 ? -6.473 5.666 -9.773 1.00 93.88 230 ASN A CA 1
ATOM 1775 C C . ASN A 1 230 ? -7.793 5.718 -8.966 1.00 93.88 230 ASN A C 1
ATOM 1777 O O . ASN A 1 230 ? -8.831 5.293 -9.484 1.00 93.88 230 ASN A O 1
ATOM 1781 N N . PRO A 1 231 ? -7.788 6.250 -7.722 1.00 95.56 231 PRO A N 1
ATOM 1782 C CA . PRO A 1 231 ? -6.602 6.661 -6.957 1.00 95.56 231 PRO A CA 1
ATOM 1783 C C . PRO A 1 231 ? -5.740 5.450 -6.550 1.00 95.56 231 PRO A C 1
ATOM 1785 O O . PRO A 1 231 ? -6.207 4.313 -6.572 1.00 95.56 231 PRO A O 1
ATOM 1788 N N . THR A 1 232 ? -4.487 5.683 -6.141 1.00 96.44 232 THR A N 1
ATOM 1789 C CA . THR A 1 232 ? -3.596 4.598 -5.670 1.00 96.44 232 THR A CA 1
ATOM 1790 C C . THR A 1 232 ? -4.122 3.917 -4.407 1.00 96.44 232 THR A C 1
ATOM 1792 O O . THR A 1 232 ? -4.020 2.701 -4.267 1.00 96.44 232 THR A O 1
ATOM 1795 N N . THR A 1 233 ? -4.714 4.687 -3.492 1.00 95.88 233 THR A N 1
ATOM 1796 C CA . THR A 1 233 ? -5.253 4.162 -2.236 1.00 95.88 233 THR A CA 1
ATOM 1797 C C . THR A 1 233 ? -6.618 4.764 -1.958 1.00 95.88 233 THR A C 1
ATOM 1799 O O . THR A 1 233 ? -6.747 5.968 -1.749 1.00 95.88 233 THR A O 1
ATOM 1802 N N . ASN A 1 234 ? -7.625 3.900 -1.903 1.00 93.00 234 ASN A N 1
ATOM 1803 C CA . ASN A 1 234 ? -8.921 4.185 -1.314 1.00 93.00 234 ASN A CA 1
ATOM 1804 C C . ASN A 1 234 ? -8.892 3.719 0.141 1.00 93.00 234 ASN A C 1
ATOM 1806 O O . ASN A 1 234 ? -8.935 2.519 0.416 1.00 93.00 234 ASN A O 1
ATOM 1810 N N . ILE A 1 235 ? -8.807 4.669 1.074 1.00 88.62 235 ILE A N 1
ATOM 1811 C CA . ILE A 1 235 ? -8.903 4.360 2.501 1.00 88.62 235 ILE A CA 1
ATOM 1812 C C . ILE A 1 235 ? -10.371 4.124 2.824 1.00 88.62 235 ILE A C 1
ATOM 1814 O O . ILE A 1 235 ? -11.158 5.062 2.980 1.00 88.62 235 ILE A O 1
ATOM 1818 N N . ILE A 1 236 ? -10.732 2.856 2.949 1.00 78.50 236 ILE A N 1
ATOM 1819 C CA . ILE A 1 236 ? -12.003 2.462 3.523 1.00 78.50 236 ILE A CA 1
ATOM 1820 C C . ILE A 1 236 ? -11.820 2.536 5.039 1.00 78.50 236 ILE A C 1
ATOM 1822 O O . ILE A 1 236 ? -11.259 1.649 5.685 1.00 78.50 236 ILE A O 1
ATOM 1826 N N . GLN A 1 237 ? -12.261 3.672 5.585 1.00 59.41 237 GLN A N 1
ATOM 1827 C CA . GLN A 1 237 ? -12.514 3.865 7.014 1.00 59.41 237 GLN A CA 1
ATOM 1828 C C . GLN A 1 237 ? -13.313 2.660 7.527 1.00 59.41 237 GLN A C 1
ATOM 1830 O O . GLN A 1 237 ? -14.214 2.232 6.800 1.00 59.41 237 GLN A O 1
ATOM 1835 N N . PRO A 1 238 ? -13.012 2.084 8.706 1.00 56.59 238 PRO A N 1
ATOM 1836 C CA . PRO A 1 238 ? -13.583 0.807 9.099 1.00 56.59 238 PRO A CA 1
ATOM 1837 C C . PRO A 1 238 ? -15.103 0.840 8.993 1.00 56.59 238 PRO A C 1
ATOM 1839 O O . PRO A 1 238 ? -15.788 1.475 9.788 1.00 56.59 238 PRO A O 1
ATOM 1842 N N . VAL A 1 239 ? -15.632 0.087 8.032 1.00 54.31 239 VAL A N 1
ATOM 1843 C CA . VAL A 1 239 ? -16.953 -0.531 8.171 1.00 54.31 239 VAL A CA 1
ATOM 1844 C C . VAL A 1 239 ? -16.874 -1.765 9.067 1.00 54.31 239 VAL A C 1
ATOM 1846 O O . VAL A 1 239 ? -17.906 -2.354 9.379 1.00 54.31 239 VAL A O 1
ATOM 1849 N N . GLN A 1 240 ? -15.677 -2.138 9.539 1.00 66.75 240 GLN A N 1
ATOM 1850 C CA . GLN A 1 240 ? -15.544 -3.170 10.549 1.00 66.75 240 GLN A CA 1
ATOM 1851 C C . GLN A 1 240 ? -15.940 -2.604 11.909 1.00 66.75 240 GLN A C 1
ATOM 1853 O O . GLN A 1 240 ? -15.174 -1.923 12.590 1.00 66.75 240 GLN A O 1
ATOM 1858 N N . TYR A 1 241 ? -17.187 -2.878 12.270 1.00 83.31 241 TYR A N 1
ATOM 1859 C CA . TYR A 1 241 ? -17.637 -2.760 13.638 1.00 83.31 241 TYR A CA 1
ATOM 1860 C C . TYR A 1 241 ? -16.864 -3.745 14.505 1.00 83.31 241 TYR A C 1
ATOM 1862 O O . TYR A 1 241 ? -16.790 -4.930 14.192 1.00 83.31 241 TYR A O 1
ATOM 1870 N N . LEU A 1 242 ? -16.304 -3.237 15.593 1.00 90.81 242 LEU A N 1
ATOM 1871 C CA . LEU A 1 242 ? -15.663 -4.026 16.630 1.00 90.81 242 LEU A CA 1
ATOM 1872 C C . LEU A 1 242 ? -16.412 -3.862 17.948 1.00 90.81 242 LEU A C 1
ATOM 1874 O O . LEU A 1 242 ? -17.232 -2.961 18.125 1.00 90.81 242 LEU A O 1
ATOM 1878 N N . LYS A 1 243 ? -16.098 -4.727 18.899 1.00 95.81 243 LYS A N 1
ATOM 1879 C CA . LYS A 1 243 ? -16.547 -4.644 20.284 1.00 95.81 243 LYS A CA 1
ATOM 1880 C C . LYS A 1 243 ? -15.349 -4.262 21.145 1.00 95.81 243 LYS A C 1
ATOM 1882 O O . LYS A 1 243 ? -14.231 -4.711 20.899 1.00 95.81 243 LYS A O 1
ATOM 1887 N N . ILE A 1 244 ? -15.577 -3.447 22.168 1.00 97.69 244 ILE A N 1
ATOM 1888 C CA . ILE A 1 244 ? -14.525 -2.986 23.081 1.00 97.69 244 ILE A CA 1
ATOM 1889 C C . ILE A 1 244 ? -14.760 -3.669 24.429 1.00 97.69 244 ILE A C 1
ATOM 1891 O O . ILE A 1 244 ? -15.659 -3.286 25.170 1.00 97.69 244 ILE A O 1
ATOM 1895 N N . GLN A 1 245 ? -14.005 -4.728 24.720 1.00 98.31 245 GLN A N 1
ATOM 1896 C CA . GLN A 1 245 ? -14.173 -5.556 25.918 1.00 98.31 245 GLN A CA 1
ATOM 1897 C C . GLN A 1 245 ? -13.287 -5.051 27.059 1.00 98.31 245 GLN A C 1
ATOM 1899 O O . GLN A 1 245 ? -12.081 -4.929 26.866 1.00 98.31 245 GLN A O 1
ATOM 1904 N N . VAL A 1 246 ? -13.832 -4.791 28.247 1.00 98.38 246 VAL A N 1
ATOM 1905 C CA . VAL A 1 246 ? -13.025 -4.439 29.426 1.00 98.38 246 VAL A CA 1
ATOM 1906 C C . VAL A 1 246 ? -12.432 -5.698 30.060 1.00 98.38 246 VAL A C 1
ATOM 1908 O O . VAL A 1 246 ? -13.124 -6.700 30.254 1.00 98.38 246 VAL A O 1
ATOM 1911 N N . LYS A 1 247 ? -11.147 -5.658 30.418 1.00 98.12 247 LYS A N 1
ATOM 1912 C CA . LYS A 1 247 ? -10.432 -6.806 30.992 1.00 98.12 247 LYS A CA 1
ATOM 1913 C C . LYS A 1 247 ? -10.964 -7.200 32.370 1.00 98.12 247 LYS A C 1
ATOM 1915 O O . LYS A 1 247 ? -11.071 -8.388 32.651 1.00 98.12 247 LYS A O 1
ATOM 1920 N N . SER A 1 248 ? -11.318 -6.229 33.217 1.00 97.56 248 SER A N 1
ATOM 1921 C CA . SER A 1 248 ? -11.715 -6.496 34.609 1.00 97.56 248 SER A CA 1
ATOM 1922 C C . SER A 1 248 ? -12.962 -7.361 34.764 1.00 97.56 248 SER A C 1
ATOM 1924 O O . SER A 1 248 ? -13.091 -8.016 35.793 1.00 97.56 248 SER A O 1
ATOM 1926 N N . SER A 1 249 ? -13.892 -7.326 33.807 1.00 97.62 249 SER A N 1
ATOM 1927 C CA . SER A 1 249 ? -15.167 -8.055 33.888 1.00 97.62 249 SER A CA 1
ATOM 1928 C C . SER A 1 249 ? -15.455 -8.940 32.676 1.00 97.62 249 SER A C 1
ATOM 1930 O O . SER A 1 249 ? -16.369 -9.759 32.722 1.00 97.62 249 SER A O 1
ATOM 1932 N N . GLY A 1 250 ? -14.713 -8.778 31.574 1.00 97.56 250 GLY A N 1
ATOM 1933 C CA . GLY A 1 250 ? -15.010 -9.437 30.301 1.00 97.56 250 GLY A CA 1
ATOM 1934 C C . GLY A 1 250 ? -16.263 -8.897 29.599 1.00 97.56 250 GLY A C 1
ATOM 1935 O O . GLY A 1 250 ? -16.660 -9.448 28.573 1.00 97.56 250 GLY A O 1
ATOM 1936 N N . GLN A 1 251 ? -16.885 -7.838 30.122 1.00 98.56 251 GLN A N 1
ATOM 1937 C CA . GLN A 1 251 ? -18.040 -7.178 29.512 1.00 98.56 251 GLN A CA 1
ATOM 1938 C C . GLN A 1 251 ? -17.606 -6.172 28.442 1.00 98.56 251 GLN A C 1
ATOM 1940 O O . GLN A 1 251 ? -16.426 -5.861 28.294 1.00 98.56 251 GLN A O 1
ATOM 1945 N N . TYR A 1 252 ? -18.566 -5.656 27.683 1.00 98.62 252 TYR A N 1
ATOM 1946 C CA . TYR A 1 252 ? -18.325 -4.824 26.511 1.00 98.62 252 TYR A CA 1
ATOM 1947 C C . TYR A 1 252 ? -18.881 -3.415 26.697 1.00 98.62 252 TYR A C 1
ATOM 1949 O O . TYR A 1 252 ? -19.996 -3.242 27.192 1.00 98.62 252 TYR A O 1
ATOM 1957 N N . LEU A 1 253 ? -18.111 -2.416 26.267 1.00 98.75 253 LEU A N 1
ATOM 1958 C CA . LEU A 1 253 ? -18.549 -1.028 26.208 1.00 98.75 253 LEU A CA 1
ATOM 1959 C C . LEU A 1 253 ? -19.771 -0.910 25.292 1.00 98.75 253 LEU A C 1
ATOM 1961 O O . LEU A 1 253 ? -19.759 -1.404 24.162 1.00 98.75 253 LEU A O 1
ATOM 1965 N N . ASN A 1 254 ? -20.804 -0.226 25.763 1.00 98.62 254 ASN A N 1
ATOM 1966 C CA . ASN A 1 254 ? -21.999 0.088 24.996 1.00 98.62 254 ASN A CA 1
ATOM 1967 C C . ASN A 1 254 ? -22.599 1.429 25.423 1.00 98.62 254 ASN A C 1
ATOM 1969 O O . ASN A 1 254 ? -22.174 2.011 26.418 1.00 98.62 254 ASN A O 1
ATOM 1973 N N . ILE A 1 255 ? -23.591 1.906 24.672 1.00 98.56 255 ILE A N 1
ATOM 1974 C CA . ILE A 1 255 ? -24.447 3.016 25.104 1.00 98.56 255 ILE A CA 1
ATOM 1975 C C . ILE A 1 255 ? -25.662 2.471 25.847 1.00 98.56 255 ILE A C 1
ATOM 1977 O O . ILE A 1 255 ? -26.406 1.645 25.299 1.00 98.56 255 ILE A O 1
ATOM 1981 N N . LEU A 1 256 ? -25.875 2.971 27.067 1.00 97.81 256 LEU A N 1
ATOM 1982 C CA . LEU A 1 256 ? -26.909 2.501 27.979 1.00 97.81 256 LEU A CA 1
ATOM 1983 C C . LEU A 1 256 ? -28.288 2.540 27.304 1.00 97.81 256 LEU A C 1
ATOM 1985 O O . LEU A 1 256 ? -28.708 3.552 26.733 1.00 97.81 256 LEU A O 1
ATOM 1989 N N . ASN A 1 257 ? -28.994 1.409 27.367 1.00 96.12 257 ASN A N 1
ATOM 1990 C CA . ASN A 1 257 ? -30.316 1.207 26.761 1.00 96.12 257 ASN A CA 1
ATOM 1991 C C . ASN A 1 257 ? -30.389 1.510 25.248 1.00 96.12 257 ASN A C 1
ATOM 1993 O O . ASN A 1 257 ? -31.474 1.794 24.743 1.00 96.12 257 ASN A O 1
ATOM 1997 N N . ALA A 1 258 ? -29.258 1.482 24.528 1.00 95.81 258 ALA A N 1
ATOM 1998 C CA . ALA A 1 258 ? -29.167 1.869 23.115 1.00 95.81 258 ALA A CA 1
ATOM 1999 C C . ALA A 1 258 ? -29.763 3.261 22.817 1.00 95.81 258 ALA A C 1
ATOM 2001 O O . ALA A 1 258 ? -30.307 3.506 21.734 1.00 95.81 258 ALA A O 1
ATOM 2002 N N . SER A 1 259 ? -29.685 4.167 23.800 1.00 98.00 259 SER A N 1
ATOM 2003 C CA . SER A 1 259 ? -30.234 5.515 23.696 1.00 98.00 259 SER A CA 1
ATOM 2004 C C . SER A 1 259 ? -29.691 6.245 22.468 1.00 98.00 259 SER A C 1
ATOM 2006 O O . SER A 1 259 ? -28.530 6.100 22.094 1.00 98.00 259 SER A O 1
ATOM 2008 N N . GLN A 1 260 ? -30.540 7.062 21.850 1.00 96.56 260 GLN A N 1
ATOM 2009 C CA . GLN A 1 260 ? -30.186 7.922 20.716 1.00 96.56 260 GLN A CA 1
ATOM 2010 C C . GLN A 1 260 ? -29.887 9.362 21.158 1.00 96.56 260 GLN A C 1
ATOM 2012 O O . GLN A 1 260 ? -29.537 10.206 20.338 1.00 96.56 260 GLN A O 1
ATOM 2017 N N . ALA A 1 261 ? -30.047 9.669 22.448 1.00 97.94 261 ALA A N 1
ATOM 2018 C CA . ALA A 1 261 ? -29.855 11.015 22.964 1.00 97.94 261 ALA A CA 1
ATOM 2019 C C . ALA A 1 261 ? -28.367 11.391 23.012 1.00 97.94 261 ALA A C 1
ATOM 2021 O O . ALA A 1 261 ? -27.530 10.589 23.436 1.00 97.94 261 ALA A O 1
ATOM 2022 N N . ASN A 1 262 ? -28.060 12.629 22.623 1.00 97.81 262 ASN A N 1
ATOM 2023 C CA . ASN A 1 262 ? -26.767 13.245 22.905 1.00 97.81 262 ASN A CA 1
ATOM 2024 C C . ASN A 1 262 ? -26.541 13.289 24.426 1.00 97.81 262 ASN A C 1
ATOM 2026 O O . ASN A 1 262 ? -27.458 13.628 25.178 1.00 97.81 262 ASN A O 1
ATOM 2030 N N . GLY A 1 263 ? -25.342 12.924 24.873 1.00 97.81 263 GLY A N 1
ATOM 2031 C CA . GLY A 1 263 ? -24.998 12.811 26.288 1.00 97.81 263 GLY A CA 1
ATOM 2032 C C . GLY A 1 263 ? -25.490 11.531 26.965 1.00 97.81 263 GLY A C 1
ATOM 2033 O O . GLY A 1 263 ? -25.426 11.453 28.184 1.00 97.81 263 GLY A O 1
ATOM 2034 N N . ALA A 1 264 ? -25.985 10.531 26.225 1.00 98.56 264 ALA A N 1
ATOM 2035 C CA . ALA A 1 264 ? -26.331 9.249 26.836 1.00 98.56 264 ALA A CA 1
ATOM 2036 C C . ALA A 1 264 ? -25.081 8.504 27.329 1.00 98.56 264 ALA A C 1
ATOM 2038 O O . ALA A 1 264 ? -24.088 8.405 26.600 1.00 98.56 264 ALA A O 1
ATOM 2039 N N . GLU A 1 265 ? -25.180 7.960 28.540 1.00 98.69 265 GLU A N 1
ATOM 2040 C CA . GLU A 1 265 ? -24.105 7.272 29.251 1.00 98.69 265 GLU A CA 1
ATOM 2041 C C . GLU A 1 265 ? -23.543 6.086 28.455 1.00 98.69 265 GLU A C 1
ATOM 2043 O O . GLU A 1 265 ? -24.283 5.256 27.912 1.00 98.69 265 GLU A O 1
ATOM 2048 N N . ALA A 1 266 ? -22.215 5.992 28.418 1.00 98.81 266 ALA A N 1
ATOM 2049 C CA . ALA A 1 266 ? -21.515 4.784 28.020 1.00 98.81 266 ALA A CA 1
ATOM 2050 C C . ALA A 1 266 ? -21.289 3.902 29.255 1.00 98.81 266 ALA A C 1
ATOM 2052 O O . ALA A 1 266 ? -20.840 4.376 30.295 1.00 98.81 266 ALA A O 1
ATOM 2053 N N . CYS A 1 267 ? -21.563 2.607 29.147 1.00 98.75 267 CYS A N 1
ATOM 2054 C CA . CYS A 1 267 ? -21.459 1.656 30.251 1.00 98.75 267 CYS A CA 1
ATOM 2055 C C . CYS A 1 267 ? -20.915 0.305 29.765 1.00 98.75 267 CYS A C 1
ATOM 2057 O O . CYS A 1 267 ? -20.806 0.061 28.563 1.00 98.75 267 CYS A O 1
ATOM 2059 N N . GLN A 1 268 ? -20.578 -0.603 30.682 1.00 98.56 268 GLN A N 1
ATOM 2060 C CA . GLN A 1 268 ? -20.307 -2.000 30.313 1.00 98.56 268 GLN A CA 1
ATOM 2061 C C . GLN A 1 268 ? -21.596 -2.829 30.229 1.00 98.56 268 GLN A C 1
ATOM 2063 O O . GLN A 1 268 ? -22.574 -2.529 30.916 1.00 98.56 268 GLN A O 1
ATOM 2068 N N . GLY A 1 269 ? -21.580 -3.909 29.444 1.00 97.56 269 GLY A N 1
ATOM 2069 C CA . GLY A 1 269 ? -22.618 -4.935 29.485 1.00 97.56 269 GLY A CA 1
ATOM 2070 C C . GLY A 1 269 ? -22.215 -6.296 28.922 1.00 97.56 269 GLY A C 1
ATOM 2071 O O . GLY A 1 269 ? -21.232 -6.430 28.194 1.00 97.56 269 GLY A O 1
ATOM 2072 N N . ASP A 1 270 ? -22.975 -7.320 29.290 1.00 92.06 270 ASP A N 1
ATOM 2073 C CA . ASP A 1 270 ? -22.660 -8.740 29.081 1.00 92.06 270 ASP A CA 1
ATOM 2074 C C . ASP A 1 270 ? -23.095 -9.309 27.717 1.00 92.06 270 ASP A C 1
ATOM 2076 O O . ASP A 1 270 ? -22.573 -10.338 27.288 1.00 92.06 270 ASP A O 1
ATOM 2080 N N . THR A 1 271 ? -24.009 -8.637 27.010 1.00 85.50 271 THR A N 1
ATOM 2081 C CA . THR A 1 271 ? -24.704 -9.201 25.840 1.00 85.50 271 THR A CA 1
ATOM 2082 C C . THR A 1 271 ? -24.470 -8.379 24.558 1.00 85.50 271 THR A C 1
ATOM 2084 O O . THR A 1 271 ? -25.367 -7.656 24.116 1.00 85.50 271 THR A O 1
ATOM 2087 N N . PRO A 1 272 ? -23.301 -8.490 23.892 1.00 86.31 272 PRO A N 1
ATOM 2088 C CA . PRO A 1 272 ? -22.946 -7.670 22.731 1.00 86.31 272 PRO A CA 1
ATOM 2089 C C . PRO A 1 272 ? -23.561 -8.197 21.424 1.00 86.31 272 PRO A C 1
ATOM 2091 O O . PRO A 1 272 ? -22.852 -8.639 20.510 1.00 86.31 272 PRO A O 1
ATOM 2094 N N . THR A 1 273 ? -24.892 -8.206 21.373 1.00 85.88 273 THR A N 1
ATOM 2095 C CA . THR A 1 273 ? -25.701 -8.709 20.243 1.00 85.88 273 THR A CA 1
ATOM 2096 C C . THR A 1 273 ? -26.444 -7.607 19.491 1.00 85.88 273 THR A C 1
ATOM 2098 O O . THR A 1 273 ? -27.024 -7.868 18.443 1.00 85.88 273 THR A O 1
ATOM 2101 N N . THR A 1 274 ? -26.417 -6.385 20.014 1.00 91.75 274 THR A N 1
ATOM 2102 C CA . THR A 1 274 ? -27.114 -5.209 19.491 1.00 91.75 274 THR A CA 1
ATOM 2103 C C . THR A 1 274 ? -26.117 -4.131 19.073 1.00 91.75 274 THR A C 1
ATOM 2105 O O . THR A 1 274 ? -24.985 -4.076 19.558 1.00 91.75 274 THR A O 1
ATOM 2108 N N . ASP A 1 275 ? -26.542 -3.252 18.168 1.00 91.62 275 ASP A N 1
ATOM 2109 C CA . ASP A 1 275 ? -25.664 -2.270 17.519 1.00 91.62 275 ASP A CA 1
ATOM 2110 C C . ASP A 1 275 ? -25.070 -1.229 18.483 1.00 91.62 275 ASP A C 1
ATOM 2112 O O . ASP A 1 275 ? -24.069 -0.589 18.169 1.00 91.62 275 ASP A O 1
ATOM 2116 N N . ASN A 1 276 ? -25.620 -1.057 19.688 1.00 96.69 276 ASN A N 1
ATOM 2117 C CA . ASN A 1 276 ? -25.046 -0.153 20.692 1.00 96.69 276 ASN A CA 1
ATOM 2118 C C . ASN A 1 276 ? -23.754 -0.695 21.326 1.00 96.69 276 ASN A C 1
ATOM 2120 O O . ASN A 1 276 ? -23.099 0.047 22.051 1.00 96.69 276 ASN A O 1
ATOM 2124 N N . PHE A 1 277 ? -23.382 -1.950 21.050 1.00 97.44 277 PHE A N 1
ATOM 2125 C CA . PHE A 1 277 ? -22.097 -2.561 21.422 1.00 97.44 277 PHE A CA 1
ATOM 2126 C C . PHE A 1 277 ? -21.053 -2.510 20.303 1.00 97.44 277 PHE A C 1
ATOM 2128 O O . PHE A 1 277 ? -19.911 -2.931 20.499 1.00 97.44 277 PHE A O 1
ATOM 2135 N N . LEU A 1 278 ? -21.460 -2.063 19.117 1.00 94.94 278 LEU A N 1
ATOM 2136 C CA . LEU A 1 278 ? -20.636 -2.045 17.923 1.00 94.94 278 LEU A CA 1
ATOM 2137 C C . LEU A 1 278 ? -20.021 -0.658 17.753 1.00 94.94 278 LEU A C 1
ATOM 2139 O O . LEU A 1 278 ? -20.726 0.349 17.707 1.00 94.94 278 LEU A O 1
ATOM 2143 N N . TRP A 1 279 ? -18.698 -0.614 17.640 1.00 95.88 279 TRP A N 1
ATOM 2144 C CA . TRP A 1 279 ? -17.917 0.615 17.572 1.00 95.88 279 TRP A CA 1
ATOM 2145 C C . TRP A 1 279 ? -17.024 0.639 16.334 1.00 95.88 279 TRP A C 1
ATOM 2147 O O . TRP A 1 279 ? -16.548 -0.397 15.881 1.00 95.88 279 TRP A O 1
ATOM 2157 N N . GLN A 1 280 ? -16.772 1.831 15.807 1.00 91.44 280 GLN A N 1
ATOM 2158 C CA . GLN A 1 280 ? -15.815 2.096 14.733 1.00 91.44 280 GLN A CA 1
ATOM 2159 C C . GLN A 1 280 ? -14.730 3.038 15.250 1.00 91.44 280 GLN A C 1
ATOM 2161 O O . GLN A 1 280 ? -15.044 4.073 15.838 1.00 91.44 280 GLN A O 1
ATOM 2166 N N . LEU A 1 281 ? -13.463 2.707 15.006 1.00 90.62 281 LEU A N 1
ATOM 2167 C CA . LEU A 1 281 ? -12.330 3.597 15.272 1.00 90.62 281 LEU A CA 1
ATOM 2168 C C . LEU A 1 281 ? -11.992 4.368 13.992 1.00 90.62 281 LEU A C 1
ATOM 2170 O O . LEU A 1 281 ? -11.510 3.794 13.025 1.00 90.62 281 LEU A O 1
ATOM 2174 N N . ILE A 1 282 ? -12.236 5.672 13.982 1.00 87.31 282 ILE A N 1
ATOM 2175 C CA . ILE A 1 282 ? -12.066 6.549 12.816 1.00 87.31 282 ILE A CA 1
ATOM 2176 C C . ILE A 1 282 ? -10.897 7.502 13.113 1.00 87.31 282 ILE A C 1
ATOM 2178 O O . ILE A 1 282 ? -10.953 8.179 14.133 1.00 87.31 282 ILE A O 1
ATOM 2182 N N . PRO A 1 283 ? -9.833 7.620 12.301 1.00 82.06 283 PRO A N 1
ATOM 2183 C CA . PRO A 1 283 ? -8.752 8.562 12.533 1.00 82.06 283 PRO A CA 1
ATOM 2184 C C . PRO A 1 283 ? -9.309 9.972 12.497 1.00 82.06 283 PRO A C 1
ATOM 2186 O O . PRO A 1 283 ? -10.105 10.333 11.628 1.00 82.06 283 PRO A O 1
ATOM 2189 N N . SER A 1 284 ? -8.868 10.783 13.442 1.00 84.81 284 SER A N 1
ATOM 2190 C CA . SER A 1 284 ? -9.145 12.209 13.407 1.00 84.81 284 SER A CA 1
ATOM 2191 C C . SER A 1 284 ? -8.144 12.932 12.502 1.00 84.81 284 SER A C 1
ATOM 2193 O O . SER A 1 284 ? -7.114 12.385 12.109 1.00 84.81 284 SER A O 1
ATOM 2195 N N . SER A 1 285 ? -8.399 14.210 12.232 1.00 82.56 285 SER A N 1
ATOM 2196 C CA . SER A 1 285 ? -7.419 15.101 11.597 1.00 82.56 285 SER A CA 1
ATOM 2197 C C . SER A 1 285 ? -6.179 15.356 12.467 1.00 82.56 285 SER A C 1
ATOM 2199 O O . SER A 1 285 ? -5.166 15.841 11.966 1.00 82.56 285 SER A O 1
ATOM 2201 N N . THR A 1 286 ? -6.228 15.034 13.766 1.00 83.19 286 THR A N 1
ATOM 2202 C CA . THR A 1 286 ? -5.057 15.072 14.648 1.00 83.19 286 THR A CA 1
ATOM 2203 C C . THR A 1 286 ? -4.335 13.726 14.581 1.00 83.19 286 THR A C 1
ATOM 2205 O O . THR A 1 286 ? -4.853 12.711 15.048 1.00 83.19 286 THR A O 1
ATOM 2208 N N . VAL A 1 287 ? -3.114 13.727 14.039 1.00 81.44 287 VAL A N 1
ATOM 2209 C CA . VAL A 1 287 ? -2.268 12.527 13.914 1.00 81.44 287 VAL A CA 1
ATOM 2210 C C . VAL A 1 287 ? -2.154 11.789 15.254 1.00 81.44 287 VAL A C 1
ATOM 2212 O O . VAL A 1 287 ? -1.847 12.389 16.285 1.00 81.44 287 VAL A O 1
ATOM 2215 N N . GLY A 1 288 ? -2.396 10.476 15.228 1.00 81.00 288 GLY A N 1
ATOM 2216 C CA . GLY A 1 288 ? -2.319 9.599 16.401 1.00 81.00 288 GLY A CA 1
ATOM 2217 C C . GLY A 1 288 ? -3.564 9.581 17.297 1.00 81.00 288 GLY A C 1
ATOM 2218 O O . GLY A 1 288 ? -3.544 8.891 18.316 1.00 81.00 288 GLY A O 1
ATOM 2219 N N . TYR A 1 289 ? -4.633 10.299 16.934 1.00 93.19 289 TYR A N 1
ATOM 2220 C CA . TYR A 1 289 ? -5.912 10.298 17.652 1.00 93.19 289 TYR A CA 1
ATOM 2221 C C . TYR A 1 289 ? -7.058 9.806 16.773 1.00 93.19 289 TYR A C 1
ATOM 2223 O O . TYR A 1 289 ? -7.090 10.052 15.565 1.00 93.19 289 TYR A O 1
ATOM 2231 N N . TYR A 1 290 ? -8.036 9.181 17.418 1.00 95.25 290 TYR A N 1
ATOM 2232 C CA . TYR A 1 290 ? -9.203 8.565 16.808 1.00 95.25 290 TYR A CA 1
ATOM 2233 C C . TYR A 1 290 ? -10.493 9.136 17.401 1.00 95.25 290 TYR A C 1
ATOM 2235 O O . TYR A 1 290 ? -10.555 9.505 18.572 1.00 95.25 290 TYR A O 1
ATOM 2243 N N . LEU A 1 291 ? -11.537 9.162 16.589 1.00 96.75 291 LEU A N 1
ATOM 2244 C CA . LEU A 1 291 ? -12.931 9.194 16.991 1.00 96.75 291 LEU A CA 1
ATOM 2245 C C . LEU A 1 291 ? -13.420 7.753 17.167 1.00 96.75 291 LEU A C 1
ATOM 2247 O O . LEU A 1 291 ? -13.054 6.873 16.390 1.00 96.75 291 LEU A O 1
ATOM 2251 N N . ILE A 1 292 ? -14.265 7.507 18.166 1.00 97.19 292 ILE A N 1
ATOM 2252 C CA . ILE A 1 292 ? -14.830 6.178 18.436 1.00 97.19 292 ILE A CA 1
ATOM 2253 C C . ILE A 1 292 ? -16.346 6.277 18.273 1.00 97.19 292 ILE A C 1
ATOM 2255 O O . ILE A 1 292 ? -17.021 6.845 19.126 1.00 97.19 292 ILE A O 1
ATOM 2259 N N . LYS A 1 293 ? -16.876 5.795 17.149 1.00 95.88 293 LYS A N 1
ATOM 2260 C CA . LYS A 1 293 ? -18.277 5.973 16.741 1.00 95.88 293 LYS A CA 1
ATOM 2261 C C . LYS A 1 293 ? -19.109 4.736 17.062 1.00 95.88 293 LYS A C 1
ATOM 2263 O O . LYS A 1 293 ? -18.718 3.644 16.664 1.00 95.88 293 LYS A O 1
ATOM 2268 N N . VAL A 1 294 ? -20.249 4.889 17.730 1.00 96.38 294 VAL A N 1
ATOM 2269 C CA . VAL A 1 294 ? -21.178 3.777 17.995 1.00 96.38 294 VAL A CA 1
ATOM 2270 C C . VAL A 1 294 ? -22.096 3.535 16.793 1.00 96.38 294 VAL A C 1
ATOM 2272 O O . VAL A 1 294 ? -22.560 4.483 16.153 1.00 96.38 294 VAL A O 1
ATOM 2275 N N . ALA A 1 295 ? -22.383 2.272 16.477 1.00 91.62 295 ALA A N 1
ATOM 2276 C CA . ALA A 1 295 ? -23.213 1.898 15.333 1.00 91.62 295 ALA A CA 1
ATOM 2277 C C . ALA A 1 295 ? -24.680 2.306 15.508 1.00 91.62 295 ALA A C 1
ATOM 2279 O O . ALA A 1 295 ? -25.281 2.826 14.572 1.00 91.62 295 ALA A O 1
ATOM 2280 N N . SER A 1 296 ? -25.238 2.117 16.710 1.00 90.94 296 SER A N 1
ATOM 2281 C CA . SER A 1 296 ? -26.674 2.299 16.967 1.00 90.94 296 SER A CA 1
ATOM 2282 C C . SER A 1 296 ? -27.193 3.713 16.732 1.00 90.94 296 SER A C 1
ATOM 2284 O O . SER A 1 296 ? -28.367 3.863 16.414 1.00 90.94 296 SER A O 1
ATOM 2286 N N . SER A 1 297 ? -26.371 4.740 16.953 1.00 93.62 297 SER A N 1
ATOM 2287 C CA . SER A 1 297 ? -26.772 6.150 16.829 1.00 93.62 297 SER A CA 1
ATOM 2288 C C . SER A 1 297 ? -25.914 6.946 15.850 1.00 93.62 297 SER A C 1
ATOM 2290 O O . SER A 1 297 ? -26.275 8.055 15.463 1.00 93.62 297 SER A O 1
ATOM 2292 N N . GLY A 1 298 ? -24.753 6.412 15.462 1.00 92.56 298 GLY A N 1
ATOM 2293 C CA . GLY A 1 298 ? -23.761 7.134 14.676 1.00 92.56 298 GLY A CA 1
ATOM 2294 C C . GLY A 1 298 ? -23.053 8.267 15.430 1.00 92.56 298 GLY A C 1
ATOM 2295 O O . GLY A 1 298 ? -22.346 9.048 14.794 1.00 92.56 298 GLY A O 1
ATOM 2296 N N . GLN A 1 299 ? -23.228 8.365 16.748 1.00 98.19 299 GLN A N 1
ATOM 2297 C CA . GLN A 1 299 ? -22.558 9.346 17.603 1.00 98.19 299 GLN A CA 1
ATOM 2298 C C . GLN A 1 299 ? -21.204 8.832 18.105 1.00 98.19 299 GLN A C 1
ATOM 2300 O O . GLN A 1 299 ? -20.831 7.682 17.877 1.00 98.19 299 GLN A O 1
ATOM 2305 N N . TYR A 1 300 ? -20.453 9.695 18.781 1.00 98.56 300 TYR A N 1
ATOM 2306 C CA . TYR A 1 300 ? -19.058 9.467 19.142 1.00 98.56 300 TYR A CA 1
ATOM 2307 C C . TYR A 1 300 ? -18.856 9.450 20.656 1.00 98.56 300 TYR A C 1
ATOM 2309 O O . TYR A 1 300 ? -19.369 10.319 21.364 1.00 98.56 300 TYR A O 1
ATOM 2317 N N . LEU A 1 301 ? -18.068 8.491 21.140 1.00 98.81 301 LEU A N 1
ATOM 2318 C CA . LEU A 1 301 ? -17.634 8.421 22.530 1.00 98.81 301 LEU A CA 1
ATOM 2319 C C . LEU A 1 301 ? -16.866 9.694 22.900 1.00 98.81 301 LEU A C 1
ATOM 2321 O O . LEU A 1 301 ? -15.909 10.075 22.222 1.00 98.81 301 LEU A O 1
ATOM 2325 N N . ASN A 1 302 ? -17.254 10.324 24.000 1.00 98.75 302 ASN A N 1
ATOM 2326 C CA . ASN A 1 302 ? -16.598 11.505 24.540 1.00 98.75 302 ASN A CA 1
ATOM 2327 C C . ASN A 1 302 ? -16.715 11.555 26.066 1.00 98.75 302 ASN A C 1
ATOM 2329 O O . ASN A 1 302 ? -17.488 10.810 26.664 1.00 98.75 302 ASN A O 1
ATOM 2333 N N . ILE A 1 303 ? -15.959 12.454 26.691 1.00 98.75 303 ILE A N 1
ATOM 2334 C CA . ILE A 1 303 ? -16.171 12.812 28.097 1.00 98.75 303 ILE A CA 1
ATOM 2335 C C . ILE A 1 303 ? -17.173 13.960 28.193 1.00 98.75 303 ILE A C 1
ATOM 2337 O O . ILE A 1 303 ? -16.960 15.023 27.594 1.00 98.75 303 ILE A O 1
ATOM 2341 N N . LEU A 1 304 ? -18.229 13.746 28.983 1.00 98.19 304 LEU A N 1
ATOM 2342 C CA . LEU A 1 304 ? -19.357 14.660 29.123 1.00 98.19 304 LEU A CA 1
ATOM 2343 C C . LEU A 1 304 ? -18.879 16.066 29.514 1.00 98.19 304 LEU A C 1
ATOM 2345 O O . LEU A 1 304 ? -18.091 16.248 30.449 1.00 98.19 304 LEU A O 1
ATOM 2349 N N . ASN A 1 305 ? -19.360 17.071 28.776 1.00 96.56 305 ASN A N 1
ATOM 2350 C CA . ASN A 1 305 ? -19.022 18.488 28.956 1.00 96.56 305 ASN A CA 1
ATOM 2351 C C . ASN A 1 305 ? -17.510 18.797 28.939 1.00 96.56 305 ASN A C 1
ATOM 2353 O O . ASN A 1 305 ? -17.089 19.806 29.503 1.00 96.56 305 ASN A O 1
ATOM 2357 N N . ALA A 1 306 ? -16.689 17.934 28.324 1.00 96.88 306 ALA A N 1
ATOM 2358 C CA . ALA A 1 306 ? -15.228 18.041 28.323 1.00 96.88 306 ALA A CA 1
ATOM 2359 C C . ALA A 1 306 ? -14.620 18.193 29.732 1.00 96.88 306 ALA A C 1
ATOM 2361 O O . ALA A 1 306 ? -13.600 18.868 29.911 1.00 96.88 306 ALA A O 1
ATOM 2362 N N . SER A 1 307 ? -15.264 17.587 30.738 1.00 98.19 307 SER A N 1
ATOM 2363 C CA . SER A 1 307 ? -14.814 17.676 32.124 1.00 98.19 307 SER A CA 1
ATOM 2364 C C . SER A 1 307 ? -13.365 17.206 32.276 1.00 98.19 307 SER A C 1
ATOM 2366 O O . SER A 1 307 ? -12.898 16.308 31.579 1.00 98.19 307 SER A O 1
ATOM 2368 N N . GLN A 1 308 ? -12.658 17.811 33.226 1.00 97.88 308 GLN A N 1
ATOM 2369 C CA . GLN A 1 308 ? -11.276 17.486 33.587 1.00 97.88 308 GLN A CA 1
ATOM 2370 C C . GLN A 1 308 ? -11.197 16.676 34.888 1.00 97.88 308 GLN A C 1
ATOM 2372 O O . GLN A 1 308 ? -10.113 16.349 35.361 1.00 97.88 308 GLN A O 1
ATOM 2377 N N . THR A 1 309 ? -12.335 16.373 35.515 1.00 98.06 309 THR A N 1
ATOM 2378 C CA . THR A 1 309 ? -12.368 15.697 36.814 1.00 98.06 309 THR A CA 1
ATOM 2379 C C . THR A 1 309 ? -12.236 14.186 36.660 1.00 98.06 309 THR A C 1
ATOM 2381 O O . THR A 1 309 ? -12.884 13.593 35.791 1.00 98.06 309 THR A O 1
ATOM 2384 N N . ASN A 1 310 ? -11.474 13.559 37.560 1.00 97.88 310 ASN A N 1
ATOM 2385 C CA . ASN A 1 310 ? -11.510 12.110 37.749 1.00 97.88 310 ASN A CA 1
ATOM 2386 C C . ASN A 1 310 ? -12.952 11.662 38.029 1.00 97.88 310 ASN A C 1
ATOM 2388 O O . ASN A 1 310 ? -13.674 12.301 38.798 1.00 97.88 310 ASN A O 1
ATOM 2392 N N . GLY A 1 311 ? -13.367 10.568 37.398 1.00 97.94 311 GLY A N 1
ATOM 2393 C CA . GLY A 1 311 ? -14.720 10.031 37.490 1.00 97.94 311 GLY A CA 1
ATOM 2394 C C . GLY A 1 311 ? -15.750 10.734 36.606 1.00 97.94 311 GLY A C 1
ATOM 2395 O O . GLY A 1 311 ? -16.924 10.390 36.698 1.00 97.94 311 GLY A O 1
ATOM 2396 N N . ALA A 1 312 ? -15.358 11.689 35.752 1.00 98.56 312 ALA A N 1
ATOM 2397 C CA . ALA A 1 312 ? -16.307 12.284 34.813 1.00 98.56 312 ALA A CA 1
ATOM 2398 C C . ALA A 1 312 ? -16.837 11.241 33.823 1.00 98.56 312 ALA A C 1
ATOM 2400 O O . ALA A 1 312 ? -16.069 10.437 33.290 1.00 98.56 312 ALA A O 1
ATOM 2401 N N . GLU A 1 313 ? -18.144 11.295 33.588 1.00 98.75 313 GLU A N 1
ATOM 2402 C CA . GLU A 1 313 ? -18.887 10.353 32.759 1.00 98.75 313 GLU A CA 1
ATOM 2403 C C . GLU A 1 313 ? -18.389 10.339 31.309 1.00 98.75 313 GLU A C 1
ATOM 2405 O O . GLU A 1 313 ? -18.176 11.388 30.689 1.00 98.75 313 GLU A O 1
ATOM 2410 N N . ALA A 1 314 ? -18.227 9.134 30.767 1.00 98.88 314 ALA A N 1
ATOM 2411 C CA . ALA A 1 314 ? -18.106 8.921 29.337 1.00 98.88 314 ALA A CA 1
ATOM 2412 C C . ALA A 1 314 ? -19.504 8.727 28.736 1.00 98.88 314 ALA A C 1
ATOM 2414 O O . ALA A 1 314 ? -20.316 7.964 29.252 1.00 98.88 314 ALA A O 1
ATOM 2415 N N . CYS A 1 315 ? -19.781 9.402 27.628 1.00 98.81 315 CYS A N 1
ATOM 2416 C CA . CYS A 1 315 ? -21.084 9.406 26.969 1.00 98.81 315 CYS A CA 1
ATOM 2417 C C . CYS A 1 315 ? -20.919 9.425 25.443 1.00 98.81 315 CYS A C 1
ATOM 2419 O O . CYS A 1 315 ? -19.801 9.529 24.931 1.00 98.81 315 CYS A O 1
ATOM 2421 N N . GLN A 1 316 ? -22.018 9.334 24.695 1.00 98.69 316 GLN A N 1
ATOM 2422 C CA . GLN A 1 316 ? -22.012 9.629 23.256 1.00 98.69 316 GLN A CA 1
ATOM 2423 C C . GLN A 1 316 ? -22.321 11.103 22.970 1.00 98.69 316 GLN A C 1
ATOM 2425 O O . GLN A 1 316 ? -23.038 11.750 23.732 1.00 98.69 316 GLN A O 1
ATOM 2430 N N . GLY A 1 317 ? -21.837 11.618 21.840 1.00 98.06 317 GLY A N 1
ATOM 2431 C CA . GLY A 1 317 ? -22.251 12.918 21.323 1.00 98.06 317 GLY A CA 1
ATOM 2432 C C . GLY A 1 317 ? -22.084 13.080 19.817 1.00 98.06 317 GLY A C 1
ATOM 2433 O O . GLY A 1 317 ? -21.319 12.363 19.173 1.00 98.06 317 GLY A O 1
ATOM 2434 N N . ASP A 1 318 ? -22.829 14.018 19.246 1.00 95.00 318 ASP A N 1
ATOM 2435 C CA . ASP A 1 318 ? -23.012 14.195 17.799 1.00 95.00 318 ASP A CA 1
ATOM 2436 C C . ASP A 1 318 ? -22.069 15.228 17.157 1.00 95.00 318 ASP A C 1
ATOM 2438 O O . ASP A 1 318 ? -21.984 15.307 15.931 1.00 95.00 318 ASP A O 1
ATOM 2442 N N . THR A 1 319 ? -21.325 15.987 17.968 1.00 93.31 319 THR A N 1
ATOM 2443 C CA . THR A 1 319 ? -20.511 17.123 17.514 1.00 93.31 319 THR A CA 1
ATOM 2444 C C . THR A 1 319 ? -19.015 16.912 17.824 1.00 93.31 319 THR A C 1
ATOM 2446 O O . THR A 1 319 ? -18.482 17.541 18.739 1.00 93.31 319 THR A O 1
ATOM 2449 N N . PRO A 1 320 ? -18.296 16.033 17.092 1.00 94.50 320 PRO A N 1
ATOM 2450 C CA . PRO A 1 320 ? -16.928 15.612 17.419 1.00 94.50 320 PRO A CA 1
ATOM 2451 C C . PRO A 1 320 ? -15.850 16.637 17.013 1.00 94.50 320 PRO A C 1
ATOM 2453 O O . PRO A 1 320 ? -14.901 16.321 16.297 1.00 94.50 320 PRO A O 1
ATOM 2456 N N . THR A 1 321 ? -16.003 17.892 17.433 1.00 92.88 321 THR A N 1
ATOM 2457 C CA . THR A 1 321 ? -15.121 19.008 17.041 1.00 92.88 321 THR A CA 1
ATOM 2458 C C . THR A 1 321 ? -14.142 19.437 18.133 1.00 92.88 321 THR A C 1
ATOM 2460 O O . THR A 1 321 ? -13.299 20.297 17.892 1.00 92.88 321 THR A O 1
ATOM 2463 N N . THR A 1 322 ? -14.253 18.877 19.338 1.00 97.19 322 THR A N 1
ATOM 2464 C CA . THR A 1 322 ? -13.458 19.246 20.519 1.00 97.19 322 THR A CA 1
ATOM 2465 C C . THR A 1 322 ? -12.604 18.081 21.019 1.00 97.19 322 THR A C 1
ATOM 2467 O O . THR A 1 322 ? -12.905 16.912 20.782 1.00 97.19 322 THR A O 1
ATOM 2470 N N . ASP A 1 323 ? -11.528 18.387 21.749 1.00 98.25 323 ASP A N 1
ATOM 2471 C CA . ASP A 1 323 ? -10.530 17.393 22.172 1.00 98.25 323 ASP A CA 1
ATOM 2472 C C . ASP A 1 323 ? -11.083 16.287 23.100 1.00 98.25 323 ASP A C 1
ATOM 2474 O O . ASP A 1 323 ? -10.460 15.236 23.226 1.00 98.25 323 ASP A O 1
ATOM 2478 N N . ASN A 1 324 ? -12.254 16.461 23.723 1.00 98.50 324 ASN A N 1
ATOM 2479 C CA . ASN A 1 324 ? -12.894 15.424 24.548 1.00 98.50 324 ASN A CA 1
ATOM 2480 C C . ASN A 1 324 ? -13.493 14.265 23.734 1.00 98.50 324 ASN A C 1
ATOM 2482 O O . ASN A 1 324 ? -13.896 13.267 24.326 1.00 98.50 324 ASN A O 1
ATOM 2486 N N . PHE A 1 325 ? -13.544 14.387 22.404 1.00 98.56 325 PHE A N 1
ATOM 2487 C CA . PHE A 1 325 ? -13.909 13.312 21.474 1.00 98.56 325 PHE A CA 1
ATOM 2488 C C . PHE A 1 325 ? -12.696 12.549 20.933 1.00 98.56 325 PHE A C 1
ATOM 2490 O O . PHE A 1 325 ? -12.858 11.520 20.280 1.00 98.56 325 PHE A O 1
ATOM 2497 N N . LEU A 1 326 ? -11.486 13.072 21.143 1.00 98.50 326 LEU A N 1
ATOM 2498 C CA . LEU A 1 326 ? -10.273 12.543 20.538 1.00 98.50 326 LEU A CA 1
ATOM 2499 C C . LEU A 1 326 ? -9.597 11.562 21.491 1.00 98.50 326 LEU A C 1
ATOM 2501 O O . LEU A 1 326 ? -9.164 11.934 22.580 1.00 98.50 326 LEU A O 1
ATOM 2505 N N . TRP A 1 327 ? -9.465 10.315 21.050 1.00 98.62 327 TRP A N 1
ATOM 2506 C CA . TRP A 1 327 ? -8.915 9.215 21.831 1.00 98.62 327 TRP A CA 1
ATOM 2507 C C . TRP A 1 327 ? -7.599 8.733 21.240 1.00 98.62 327 TRP A C 1
ATOM 2509 O O . TRP A 1 327 ? -7.509 8.400 20.059 1.00 98.62 327 TRP A O 1
ATOM 2519 N N . LYS A 1 328 ? -6.565 8.659 22.069 1.00 97.75 328 LYS A N 1
ATOM 2520 C CA . LYS A 1 328 ? -5.319 7.978 21.739 1.00 97.75 328 LYS A CA 1
ATOM 2521 C C . LYS A 1 328 ? -5.433 6.515 22.153 1.00 97.75 328 LYS A C 1
ATOM 2523 O O . LYS A 1 328 ? -5.751 6.217 23.305 1.00 97.75 328 LYS A O 1
ATOM 2528 N N . VAL A 1 329 ? -5.151 5.615 21.217 1.00 96.06 329 VAL A N 1
ATOM 2529 C CA . VAL A 1 329 ? -5.079 4.170 21.464 1.00 96.06 329 VAL A CA 1
ATOM 2530 C C . VAL A 1 329 ? -3.639 3.821 21.828 1.00 96.06 329 VAL A C 1
ATOM 2532 O O . VAL A 1 329 ? -2.726 4.056 21.038 1.00 96.06 329 VAL A O 1
ATOM 2535 N N . ILE A 1 330 ? -3.419 3.301 23.034 1.00 95.00 330 ILE A N 1
ATOM 2536 C CA . ILE A 1 330 ? -2.087 2.974 23.560 1.00 95.00 330 ILE A CA 1
ATOM 2537 C C . ILE A 1 330 ? -2.027 1.469 23.812 1.00 95.00 330 ILE A C 1
ATOM 2539 O O . ILE A 1 330 ? -2.799 0.962 24.618 1.00 95.00 330 ILE A O 1
ATOM 2543 N N . ALA A 1 331 ? -1.130 0.760 23.127 1.00 90.56 331 ALA A N 1
ATOM 2544 C CA . ALA A 1 331 ? -0.980 -0.687 23.274 1.00 90.56 331 ALA A CA 1
ATOM 2545 C C . ALA A 1 331 ? -0.324 -1.078 24.613 1.00 90.56 331 ALA A C 1
ATOM 2547 O O . ALA A 1 331 ? 0.632 -0.438 25.053 1.00 90.56 331 ALA A O 1
ATOM 2548 N N . GLU A 1 332 ? -0.815 -2.157 25.226 1.00 88.81 332 GLU A N 1
ATOM 2549 C CA . GLU A 1 332 ? -0.296 -2.767 26.454 1.00 88.81 332 GLU A CA 1
ATOM 2550 C C . GLU A 1 332 ? -0.472 -4.297 26.398 1.00 88.81 332 GLU A C 1
ATOM 2552 O O . GLU A 1 332 ? -1.466 -4.861 26.860 1.00 88.81 332 GLU A O 1
ATOM 2557 N N . GLY A 1 333 ? 0.503 -4.979 25.787 1.00 90.44 333 GLY A N 1
ATOM 2558 C CA . GLY A 1 333 ? 0.406 -6.413 25.495 1.00 90.44 333 GLY A CA 1
ATOM 2559 C C . GLY A 1 333 ? -0.753 -6.706 24.539 1.00 90.44 333 GLY A C 1
ATOM 2560 O O . GLY A 1 333 ? -0.883 -6.047 23.511 1.00 90.44 333 GLY A O 1
ATOM 2561 N N . ASP A 1 334 ? -1.614 -7.658 24.908 1.00 88.56 334 ASP A N 1
ATOM 2562 C CA . ASP A 1 334 ? -2.831 -8.010 24.151 1.00 88.56 334 ASP A CA 1
ATOM 2563 C C . ASP A 1 334 ? -4.005 -7.032 24.375 1.00 88.56 334 ASP A C 1
ATOM 2565 O O . ASP A 1 334 ? -5.109 -7.248 23.865 1.00 88.56 334 ASP A O 1
ATOM 2569 N N . TYR A 1 335 ? -3.794 -5.987 25.178 1.00 96.31 335 TYR A N 1
ATOM 2570 C CA . TYR A 1 335 ? -4.797 -4.992 25.546 1.00 96.31 335 TYR A CA 1
ATOM 2571 C C . TYR A 1 335 ? -4.390 -3.597 25.064 1.00 96.31 335 TYR A C 1
ATOM 2573 O O . TYR A 1 335 ? -3.273 -3.355 24.607 1.00 96.31 335 TYR A O 1
ATOM 2581 N N . ILE A 1 336 ? -5.319 -2.657 25.188 1.00 97.69 336 ILE A N 1
ATOM 2582 C CA . ILE A 1 336 ? -5.117 -1.240 24.933 1.00 97.69 336 ILE A CA 1
ATOM 2583 C C . ILE A 1 336 ? -5.608 -0.401 26.113 1.00 97.69 336 ILE A C 1
ATOM 2585 O O . ILE A 1 336 ? -6.480 -0.809 26.883 1.00 97.69 336 ILE A O 1
ATOM 2589 N N . LYS A 1 337 ? -5.098 0.822 26.190 1.00 98.50 337 LYS A N 1
ATOM 2590 C CA . LYS A 1 337 ? -5.657 1.931 26.957 1.00 98.50 337 LYS A CA 1
ATOM 2591 C C . LYS A 1 337 ? -6.206 2.976 25.993 1.00 98.50 337 LYS A C 1
ATOM 2593 O O . LYS A 1 337 ? -5.604 3.248 24.953 1.00 98.50 337 LYS A O 1
ATOM 2598 N N . LEU A 1 338 ? -7.335 3.574 26.358 1.00 98.62 338 LEU A N 1
ATOM 2599 C CA . LEU A 1 338 ? -7.954 4.672 25.619 1.00 98.62 338 LEU A CA 1
ATOM 2600 C C . LEU A 1 338 ? -7.766 5.957 26.417 1.00 98.62 338 LEU A C 1
ATOM 2602 O O . LEU A 1 338 ? -8.398 6.133 27.456 1.00 98.62 338 LEU A O 1
ATOM 2606 N N . GLN A 1 339 ? -6.874 6.830 25.954 1.00 98.69 339 GLN A N 1
ATOM 2607 C CA . GLN A 1 339 ? -6.579 8.106 26.604 1.00 98.69 339 GLN A CA 1
ATOM 2608 C C . GLN A 1 339 ? -7.314 9.239 25.886 1.00 98.69 339 GLN A C 1
ATOM 2610 O O . GLN A 1 339 ? -7.106 9.434 24.689 1.00 98.69 339 GLN A O 1
ATOM 2615 N N . VAL A 1 340 ? -8.147 10.002 26.591 1.00 98.69 340 VAL A N 1
ATOM 2616 C CA . VAL A 1 340 ? -8.819 11.167 26.003 1.00 98.69 340 VAL A CA 1
ATOM 2617 C C . VAL A 1 340 ? -7.852 12.350 25.921 1.00 98.69 340 VAL A C 1
ATOM 2619 O O . VAL A 1 340 ? -7.116 12.643 26.866 1.00 98.69 340 VAL A O 1
ATOM 2622 N N . LYS A 1 341 ? -7.843 13.053 24.787 1.00 98.38 341 LYS A N 1
ATOM 2623 C CA . LYS A 1 341 ? -6.916 14.161 24.524 1.00 98.38 341 LYS A CA 1
ATOM 2624 C C . LYS A 1 341 ? -7.153 15.357 25.442 1.00 98.38 341 LYS A C 1
ATOM 2626 O O . LYS A 1 341 ? -6.184 15.962 25.886 1.00 98.38 341 LYS A O 1
ATOM 2631 N N . SER A 1 342 ? -8.414 15.692 25.734 1.00 97.88 342 SER A N 1
ATOM 2632 C CA . SER A 1 342 ? -8.761 16.904 26.492 1.00 97.88 342 SER A CA 1
ATOM 2633 C C . SER A 1 342 ? -8.167 16.953 27.896 1.00 97.88 342 SER A C 1
ATOM 2635 O O . SER A 1 342 ? -7.867 18.047 28.363 1.00 97.88 342 SER A O 1
ATOM 2637 N N . SER A 1 343 ? -8.031 15.810 28.571 1.00 98.12 343 SER A N 1
ATOM 2638 C CA . SER A 1 343 ? -7.556 15.727 29.960 1.00 98.12 343 SER A CA 1
ATOM 2639 C C . SER A 1 343 ? -6.299 14.878 30.140 1.00 98.12 343 SER A C 1
ATOM 2641 O O . SER A 1 343 ? -5.673 14.925 31.197 1.00 98.12 343 SER A O 1
ATOM 2643 N N . GLY A 1 344 ? -5.928 14.072 29.139 1.00 98.25 344 GLY A N 1
ATOM 2644 C CA . GLY A 1 344 ? -4.863 13.077 29.265 1.00 98.25 344 GLY A CA 1
ATOM 2645 C C . GLY A 1 344 ? -5.223 11.892 30.171 1.00 98.25 344 GLY A C 1
ATOM 2646 O O . GLY A 1 344 ? -4.346 11.081 30.474 1.00 98.25 344 GLY A O 1
ATOM 2647 N N . GLN A 1 345 ? -6.481 11.775 30.604 1.00 98.75 345 GLN A N 1
ATOM 2648 C CA . GLN A 1 345 ? -6.974 10.673 31.431 1.00 98.75 345 GLN A CA 1
ATOM 2649 C C . GLN A 1 345 ? -7.460 9.498 30.580 1.00 98.75 345 GLN A C 1
ATOM 2651 O O . GLN A 1 345 ? -7.547 9.584 29.355 1.00 98.75 345 GLN A O 1
ATOM 2656 N N . TYR A 1 346 ? -7.777 8.386 31.236 1.00 98.81 346 TYR A N 1
ATOM 2657 C CA . TYR A 1 346 ? -8.034 7.108 30.587 1.00 98.81 346 TYR A CA 1
ATOM 2658 C C . TYR A 1 346 ? -9.457 6.617 30.833 1.00 98.81 346 TYR A C 1
ATOM 2660 O O . TYR A 1 346 ? -9.954 6.689 31.959 1.00 98.81 346 TYR A O 1
ATOM 2668 N N . LEU A 1 347 ? -10.083 6.073 29.787 1.00 98.88 347 LEU A N 1
ATOM 2669 C CA . LEU A 1 347 ? -11.382 5.412 29.882 1.00 98.88 347 LEU A CA 1
ATOM 2670 C C . LEU A 1 347 ? -11.287 4.191 30.802 1.00 98.88 347 LEU A C 1
ATOM 2672 O O . LEU A 1 347 ? -10.426 3.327 30.611 1.00 98.88 347 LEU A O 1
ATOM 2676 N N . ASN A 1 348 ? -12.206 4.095 31.755 1.00 98.75 348 ASN A N 1
ATOM 2677 C CA . ASN A 1 348 ? -12.336 2.957 32.654 1.00 98.75 348 ASN A CA 1
ATOM 2678 C C . ASN A 1 348 ? -13.798 2.702 33.034 1.00 98.75 348 ASN A C 1
ATOM 2680 O O . ASN A 1 348 ? -14.655 3.553 32.812 1.00 98.75 348 ASN A O 1
ATOM 2684 N N . ILE A 1 349 ? -14.072 1.545 33.636 1.00 98.62 349 ILE A N 1
ATOM 2685 C CA . ILE A 1 349 ? -15.351 1.285 34.312 1.00 98.62 349 ILE A CA 1
ATOM 2686 C C . ILE A 1 349 ? -15.278 1.744 35.767 1.00 98.62 349 ILE A C 1
ATOM 2688 O O . ILE A 1 349 ? -14.390 1.311 36.514 1.00 98.62 349 ILE A O 1
ATOM 2692 N N . ALA A 1 350 ? -16.243 2.575 36.170 1.00 97.81 350 ALA A N 1
ATOM 2693 C CA . ALA A 1 350 ? -16.290 3.200 37.483 1.00 97.81 350 ALA A CA 1
ATOM 2694 C C . ALA A 1 350 ? -16.217 2.162 38.616 1.00 97.81 350 ALA A C 1
ATOM 2696 O O . ALA A 1 350 ? -16.955 1.172 38.647 1.00 97.81 350 ALA A O 1
ATOM 2697 N N . GLY A 1 351 ? -15.285 2.384 39.547 1.00 95.94 351 GLY A N 1
ATOM 2698 C CA . GLY A 1 351 ? -15.068 1.514 40.707 1.00 95.94 351 GLY A CA 1
ATOM 2699 C C . GLY A 1 351 ? -14.654 0.077 40.368 1.00 95.94 351 GLY A C 1
ATOM 2700 O O . GLY A 1 351 ? -14.786 -0.790 41.228 1.00 95.94 351 GLY A O 1
ATOM 2701 N N . ALA A 1 352 ? -14.210 -0.193 39.132 1.00 96.69 352 ALA A N 1
ATOM 2702 C CA . ALA A 1 352 ? -13.973 -1.544 38.616 1.00 96.69 352 ALA A CA 1
ATOM 2703 C C . ALA A 1 352 ? -15.178 -2.486 38.816 1.00 96.69 352 ALA A C 1
ATOM 2705 O O . ALA A 1 352 ? -15.012 -3.692 39.036 1.00 96.69 352 ALA A O 1
ATOM 2706 N N . SER A 1 353 ? -16.393 -1.920 38.772 1.00 97.88 353 SER A N 1
ATOM 2707 C CA . SER A 1 353 ? -17.623 -2.667 39.005 1.00 97.88 353 SER A CA 1
ATOM 2708 C C . SER A 1 353 ? -17.737 -3.860 38.057 1.00 97.88 353 SER A C 1
ATOM 2710 O O . SER A 1 353 ? -17.295 -3.821 36.911 1.00 97.88 353 SER A O 1
ATOM 2712 N N . GLN A 1 354 ? -18.372 -4.922 38.539 1.00 97.38 354 GLN A N 1
ATOM 2713 C CA . GLN A 1 354 ? -18.693 -6.122 37.764 1.00 97.38 354 GLN A CA 1
ATOM 2714 C C . GLN A 1 354 ? -20.159 -6.133 37.311 1.00 97.38 354 GLN A C 1
ATOM 2716 O O . GLN A 1 354 ? -20.588 -7.036 36.600 1.00 97.38 354 GLN A O 1
ATOM 2721 N N . THR A 1 355 ? -20.955 -5.143 37.723 1.00 97.75 355 THR A N 1
ATOM 2722 C CA . THR A 1 355 ? -22.382 -5.089 37.400 1.00 97.75 355 THR A CA 1
ATOM 2723 C C . THR A 1 355 ? -22.603 -4.657 35.955 1.00 97.75 355 THR A C 1
ATOM 2725 O O . THR A 1 355 ? -21.987 -3.695 35.486 1.00 97.75 355 THR A O 1
ATOM 2728 N N . ASN A 1 356 ? -23.526 -5.337 35.274 1.00 97.25 356 ASN A N 1
ATOM 2729 C CA . ASN A 1 356 ? -24.055 -4.889 33.988 1.00 97.25 356 ASN A CA 1
ATOM 2730 C C . ASN A 1 356 ? -24.632 -3.469 34.128 1.00 97.25 356 ASN A C 1
ATOM 2732 O O . ASN A 1 356 ? -25.279 -3.160 35.132 1.00 97.25 356 ASN A O 1
ATOM 2736 N N . GLY A 1 357 ? -24.363 -2.604 33.153 1.00 97.31 357 GLY A N 1
ATOM 2737 C CA . GLY A 1 357 ? -24.776 -1.202 33.175 1.00 97.31 357 GLY A CA 1
ATOM 2738 C C . GLY A 1 357 ? -23.918 -0.288 34.054 1.00 97.31 357 GLY A C 1
ATOM 2739 O O . GLY A 1 357 ? -24.272 0.872 34.219 1.00 97.31 357 GLY A O 1
ATOM 2740 N N . ALA A 1 358 ? -22.800 -0.758 34.622 1.00 98.50 358 ALA A N 1
ATOM 2741 C CA . ALA A 1 358 ? -21.890 0.144 35.330 1.00 98.50 358 ALA A CA 1
ATOM 2742 C C . ALA A 1 358 ? -21.271 1.166 34.364 1.00 98.50 358 ALA A C 1
ATOM 2744 O O . ALA A 1 358 ? -20.721 0.783 33.325 1.00 98.50 358 ALA A O 1
ATOM 2745 N N . GLY A 1 359 ? -21.345 2.442 34.742 1.00 98.62 359 GLY A N 1
ATOM 2746 C CA . GLY A 1 359 ? -20.884 3.568 33.940 1.00 98.62 359 GLY A CA 1
ATOM 2747 C C . GLY A 1 359 ? -19.393 3.546 33.633 1.00 98.62 359 GLY A C 1
ATOM 2748 O O . GLY A 1 359 ? -18.558 3.179 34.470 1.00 98.62 359 GLY A O 1
ATOM 2749 N N . ALA A 1 360 ? -19.061 3.967 32.419 1.00 98.81 360 ALA A N 1
ATOM 2750 C CA . ALA A 1 360 ? -17.705 4.277 32.014 1.00 98.81 360 ALA A CA 1
ATOM 2751 C C . ALA A 1 360 ? -17.378 5.738 32.357 1.00 98.81 360 ALA A C 1
ATOM 2753 O O . ALA A 1 360 ? -18.213 6.636 32.251 1.00 98.81 360 ALA A O 1
ATOM 2754 N N . CYS A 1 361 ? -16.142 5.991 32.768 1.00 98.75 361 CYS A N 1
ATOM 2755 C CA . CYS A 1 361 ? -15.666 7.320 33.129 1.00 98.75 361 CYS A CA 1
ATOM 2756 C C . CYS A 1 361 ? -14.183 7.489 32.782 1.00 98.75 361 CYS A C 1
ATOM 2758 O O . CYS A 1 361 ? -13.513 6.537 32.375 1.00 98.75 361 CYS A O 1
ATOM 2760 N N . GLN A 1 362 ? -13.650 8.700 32.936 1.00 98.69 362 GLN A N 1
ATOM 2761 C CA . GLN A 1 362 ? -12.203 8.938 32.876 1.00 98.69 362 GLN A CA 1
ATOM 2762 C C . GLN A 1 362 ? -11.550 8.892 34.265 1.00 98.69 362 GLN A C 1
ATOM 2764 O O . GLN A 1 362 ? -12.174 9.272 35.257 1.00 98.69 362 GLN A O 1
ATOM 2769 N N . ALA A 1 363 ? -10.288 8.466 34.339 1.00 98.06 363 ALA A N 1
ATOM 2770 C CA . ALA A 1 363 ? -9.442 8.632 35.524 1.00 98.06 363 ALA A CA 1
ATOM 2771 C C . ALA A 1 363 ? -7.941 8.655 35.169 1.00 98.06 363 ALA A C 1
ATOM 2773 O O . ALA A 1 363 ? -7.521 8.163 34.118 1.00 98.06 363 ALA A O 1
ATOM 2774 N N . ASP A 1 364 ? -7.126 9.231 36.053 1.00 95.88 364 ASP A N 1
ATOM 2775 C CA . ASP A 1 364 ? -5.687 9.496 35.873 1.00 95.88 364 ASP A CA 1
ATOM 2776 C C . ASP A 1 364 ? -4.733 8.366 36.314 1.00 95.88 364 ASP A C 1
ATOM 2778 O O . ASP A 1 364 ? -3.523 8.455 36.095 1.00 95.88 364 ASP A O 1
ATOM 2782 N N . THR A 1 365 ? -5.253 7.289 36.906 1.00 92.50 365 THR A N 1
ATOM 2783 C CA . THR A 1 365 ? -4.471 6.213 37.543 1.00 92.50 365 THR A CA 1
ATOM 2784 C C . THR A 1 365 ? -4.714 4.848 36.876 1.00 92.50 365 THR A C 1
ATOM 2786 O O . THR A 1 365 ? -5.321 3.958 37.469 1.00 92.50 365 THR A O 1
ATOM 2789 N N . PRO A 1 366 ? -4.235 4.633 35.631 1.00 93.06 366 PRO A N 1
ATOM 2790 C CA . PRO A 1 366 ? -4.579 3.468 34.815 1.00 93.06 366 PRO A CA 1
ATOM 2791 C C . PRO A 1 366 ? -3.737 2.225 35.152 1.00 93.06 366 PRO A C 1
ATOM 2793 O O . PRO A 1 366 ? -3.016 1.694 34.301 1.00 93.06 366 PRO A O 1
ATOM 2796 N N . THR A 1 367 ? -3.772 1.785 36.409 1.00 93.19 367 THR A N 1
ATOM 2797 C CA . THR A 1 367 ? -2.951 0.670 36.923 1.00 93.19 367 THR A CA 1
ATOM 2798 C C . THR A 1 367 ? -3.737 -0.619 37.160 1.00 93.19 367 THR A C 1
ATOM 2800 O O . THR A 1 367 ? -3.134 -1.655 37.432 1.00 93.19 367 THR A O 1
ATOM 2803 N N . THR A 1 368 ? -5.065 -0.578 37.049 1.00 96.94 368 THR A N 1
ATOM 2804 C CA . THR A 1 368 ? -5.968 -1.711 37.285 1.00 96.94 368 THR A CA 1
ATOM 2805 C C . THR A 1 368 ? -6.645 -2.185 35.997 1.00 96.94 368 THR A C 1
ATOM 2807 O O . THR A 1 368 ? -6.761 -1.453 35.015 1.00 96.94 368 THR A O 1
ATOM 2810 N N . ASP A 1 369 ? -7.132 -3.427 35.997 1.00 98.06 369 ASP A N 1
ATOM 2811 C CA . ASP A 1 369 ? -7.669 -4.081 34.795 1.00 98.06 369 ASP A CA 1
ATOM 2812 C C . ASP A 1 369 ? -8.930 -3.412 34.211 1.00 98.06 369 ASP A C 1
ATOM 2814 O O . ASP A 1 369 ? -9.256 -3.636 33.050 1.00 98.06 369 ASP A O 1
ATOM 2818 N N . ASN A 1 370 ? -9.632 -2.556 34.959 1.00 98.25 370 ASN A N 1
ATOM 2819 C CA . ASN A 1 370 ? -10.792 -1.807 34.452 1.00 98.25 370 ASN A CA 1
ATOM 2820 C C . ASN A 1 370 ? -10.416 -0.668 33.488 1.00 98.25 370 ASN A C 1
ATOM 2822 O O . ASN A 1 370 ? -11.314 -0.065 32.907 1.00 98.25 370 ASN A O 1
ATOM 2826 N N . PHE A 1 371 ? -9.122 -0.377 33.317 1.00 98.50 371 PHE A N 1
ATOM 2827 C CA . PHE A 1 371 ? -8.585 0.549 32.308 1.00 98.50 371 PHE A CA 1
ATOM 2828 C C . PHE A 1 371 ? -8.098 -0.155 31.038 1.00 98.50 371 PHE A C 1
ATOM 2830 O O . PHE A 1 371 ? -7.753 0.508 30.058 1.00 98.50 371 PHE A O 1
ATOM 2837 N N . LEU A 1 372 ? -7.999 -1.485 31.077 1.00 98.56 372 LEU A N 1
ATOM 2838 C CA . LEU A 1 372 ? -7.480 -2.287 29.982 1.00 98.56 372 LEU A CA 1
ATOM 2839 C C . LEU A 1 372 ? -8.640 -2.799 29.140 1.00 98.56 372 LEU A C 1
ATOM 2841 O O . LEU A 1 372 ? -9.564 -3.436 29.647 1.00 98.56 372 LEU A O 1
ATOM 2845 N N . TRP A 1 373 ? -8.562 -2.538 27.842 1.00 98.44 373 TRP A N 1
ATOM 2846 C CA . TRP A 1 373 ? -9.589 -2.900 26.878 1.00 98.44 373 TRP A CA 1
ATOM 2847 C C . TRP A 1 373 ? -9.017 -3.816 25.807 1.00 98.44 373 TRP A C 1
ATOM 2849 O O . TRP A 1 373 ? -7.846 -3.721 25.455 1.00 98.44 373 TRP A O 1
ATOM 2859 N N . LYS A 1 374 ? -9.843 -4.698 25.262 1.00 96.69 374 LYS A N 1
ATOM 2860 C CA . LYS A 1 374 ? -9.515 -5.534 24.113 1.00 96.69 374 LYS A CA 1
ATOM 2861 C C . LYS A 1 374 ? -10.453 -5.186 22.968 1.00 96.69 374 LYS A C 1
ATOM 2863 O O . LYS A 1 374 ? -11.668 -5.142 23.153 1.00 96.69 374 LYS A O 1
ATOM 2868 N N . LEU A 1 375 ? -9.886 -4.946 21.792 1.00 92.38 375 LEU A N 1
ATOM 2869 C CA . LEU A 1 375 ? -10.654 -4.778 20.564 1.00 92.38 375 LEU A CA 1
ATOM 2870 C C . LEU A 1 375 ? -10.971 -6.172 20.008 1.00 92.38 375 LEU A C 1
ATOM 2872 O O . LEU A 1 375 ? -10.065 -6.969 19.768 1.00 92.38 375 LEU A O 1
ATOM 2876 N N . VAL A 1 376 ? -12.258 -6.489 19.881 1.00 91.06 376 VAL A N 1
ATOM 2877 C CA . VAL A 1 376 ? -12.765 -7.804 19.465 1.00 91.06 376 VAL A CA 1
ATOM 2878 C C . VAL A 1 37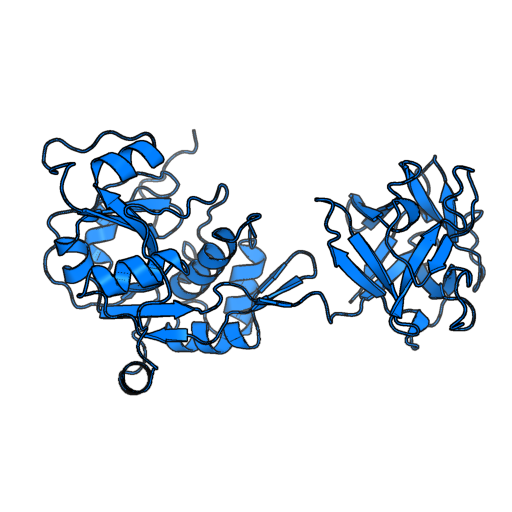6 ? -13.552 -7.637 18.170 1.00 91.06 376 VAL A C 1
ATOM 2880 O O . VAL A 1 376 ? -14.471 -6.823 18.126 1.00 91.06 376 VAL A O 1
ATOM 2883 N N . LEU A 1 377 ? -13.178 -8.390 17.134 1.00 81.69 377 LEU A N 1
ATOM 2884 C CA . LEU A 1 377 ? -13.854 -8.395 15.833 1.00 81.69 377 LEU A CA 1
ATOM 2885 C C . LEU A 1 377 ? -15.164 -9.191 15.842 1.00 81.69 377 LEU A C 1
ATOM 2887 O O . LEU A 1 377 ? -15.270 -10.158 16.635 1.00 81.69 377 LEU A O 1
#

Sequence (377 aa):
MANVNENQRFFRGAIPSPRYKLAAAKPHEIIGSTPPNFLYNPANISFWGNDQYGDCVTAEEAFAKACYNPEIFISDQVAINWASANGFLNGAYLSSVLEKMVHNGFIENYFQYNDGVSSSVDWTNANILQNAIAQGPVKIGVAADQLNNVVTPGRNGWFAANFNQDHNEDHCVSLCGYGTISWLATQFGVSVPPQINGNDPGYAMFTWNSIGIIDVPSMIAITAEAWLRNPTTNIIQPVQYLKIQVKSSGQYLNILNASQANGAEACQGDTPTTDNFLWQLIPSSTVGYYLIKVASSGQYLNILNASQTNGAEACQGDTPTTDNFLWKVIAEGDYIKLQVKSSGQYLNIAGASQTNGAGACQADTPTTDNFLWKLVL

Secondary structure (DSSP, 8-state):
-----TT------EEPPPHHHHHHSPBP---SPPPSSEE---S----TTHHHH--HHHHHHHHHHHTSSS--PPPHHHHHHHHHHHT-TT-EEHHHHHHHHHHS-EEETTEEEEPPEEEE--TT-HHHHHHHHHHSPEEEEE--TTGGGT--TT-S--EE-SPPP-----EEEEEEEEEEHHHHHHHTT-PPPTTS-TTSEEEEEEETTEEEEEEHHHHHHHEEEEEEEESS-EEE-----BEEEETTTS-EEEEGGG--STTPBEEEES---SGGG-EEEEE-SSTT-EEEEETTT--EEEEGGG--STTPBEEEES---SGGG-EEEEEETTEEEEEETTTS-EEEEGGG--STTPBEEEES---SGGG-EEEE-

Radius of gyration: 24.86 Å; chains: 1; bounding box: 62×38×65 Å